Protein AF-0000000085166511 (afdb_homodimer)

Sequence (516 aa):
MTFKPARLLVLLFAIASIPAFAQNLAVVNGKAIPSSRAELMVKQMTAQGQPDSPQLRGAIKEELINREILMQEADKQGLANSTDVKNQLELARQSIVIRALIADYLKKNPVSDADIKAEYDKFKAQAGDKEYHARHILVDKKEDAEAIIAKLKAGTKFEDLAKQSKDTGSAANGGDLDWATPASFVKPFSDAMVALKKGEVTPTPVQTQFGWHVIKLEDVRPAKVPTLDEVKPQIAEALQQKKLQAYQEQLRAKAKVQMTFKPARLLVLLFAIASIPAFAQNLAVVNGKAIPSSRAELMVKQMTAQGQPDSPQLRGAIKEELINREILMQEADKQGLANSTDVKNQLELARQSIVIRALIADYLKKNPVSDADIKAEYDKFKAQAGDKEYHARHILVDKKEDAEAIIAKLKAGTKFEDLAKQSKDTGSAANGGDLDWATPASFVKPFSDAMVALKKGEVTPTPVQTQFGWHVIKLEDVRPAKVPTLDEVKPQIAEALQQKKLQAYQEQLRAKAKVQ

Radius of gyration: 41.97 Å; Cα contacts (8 Å, |Δi|>4): 659; chains: 2; bounding box: 114×91×107 Å

Foldseek 3Di:
DCPDPDPPPPPPPPPPPPPPPQDFLDADPNRTHGVVVLVVVLVVVVVVPDDDDPVSSVVSSVVSNVVVVVVVVCVVVPVCVDPVNVVVVVVVVCVVVVVVVLVVVCVVPPDDPVNLVVVLVVVDVLQDFKKFWKFKAFDADQVLLLVLLVVVVVPDQQLVSNCNGPPNVCNVVSRTPGIGGLNVDDDQVSVQRVPDDAQDWRPGWTDDPRHTMIMGTNDMDTDDDDDSVVCVVVSRVVVSVVVVVVVVVVVVVPDDDD/DPPDPPPPPPPPPPPPPPPPPQDFLDADPRRTHGVVVLVVVLVVVVVVPDDDDPVSSVVSSVVSNVVVVVVVVCVVVPVCVDPVNVVVVVVVVCVVVVVVVLVVVCVVPPDDPVNLVVVLVVVDVLQDFKKFWKFKAFDADQVLLLVLLVVVVVPDQQLVSLCVGPPNVCNVVSRTPGIGGLNVDDPQVSVQRVPDDAQDWRPGWTDDPRHTMIMGTNDMDTDDDDDSVVCVVVSRVVVSVVVVVVVVVVVVVPDDDD

Nearest PDB structures (foldseek):
  3rfw-assembly1_A-2  TM=4.845E-01  e=2.857E-17  Campylobacter jejuni
  5ez1-assembly1_A  TM=5.821E-01  e=3.753E-14  Helicobacter pylori 26695
  6bhf-assembly1_A-2  TM=4.160E-01  e=6.140E-15  Helicobacter pylori 26695
  6vj4-assembly1_A-2  TM=4.706E-01  e=7.080E-11  Bacillus anthracis
  4wo7-assembly1_B  TM=3.616E-01  e=8.567E-12  Bacillus subtilis subsp. subtilis str. 168

pLDDT: mean 89.95, std 16.56, range [25.28, 98.62]

Organism: Herbaspirillum seropedicae (strain SmR1) (NCBI:txid757424)

Solvent-accessible surface area (backbone atoms only — not comparable to full-atom values): 28703 Å² total; per-residue (Å²): 136,81,79,72,81,80,78,75,73,76,76,74,75,75,74,69,74,69,69,81,67,77,58,59,69,35,30,50,73,84,44,72,37,55,35,64,59,52,51,54,52,51,50,55,43,39,74,73,68,44,74,95,40,72,67,54,52,51,51,48,52,51,50,53,53,51,50,49,52,46,46,52,51,25,54,75,70,45,50,65,72,35,70,67,47,44,52,51,46,51,52,49,48,49,52,54,44,40,50,49,42,51,52,50,50,45,70,76,55,65,86,47,71,67,56,43,52,51,52,50,51,50,50,49,64,57,46,44,66,42,26,36,28,34,29,43,31,34,34,80,42,64,66,59,32,48,50,48,48,52,41,44,74,71,64,48,58,62,46,68,60,7,61,69,21,71,47,55,77,28,14,78,57,36,7,44,63,48,77,37,34,54,67,79,44,57,64,59,56,27,55,54,55,70,71,44,50,75,69,33,59,50,91,58,64,40,64,52,100,84,28,19,33,40,42,33,28,66,40,75,44,74,42,89,68,80,52,67,82,76,43,41,69,60,48,47,52,51,51,50,51,51,50,50,52,52,52,50,51,53,52,54,70,72,49,51,75,86,134,81,76,70,81,76,78,74,73,73,75,74,75,74,72,71,72,70,68,81,66,76,57,58,69,34,30,50,73,85,45,72,38,54,36,65,61,52,52,52,50,50,51,54,42,37,72,74,68,43,76,96,38,71,67,51,54,51,50,47,52,53,49,52,52,51,50,49,53,45,45,51,51,23,54,74,70,45,51,64,71,34,69,68,47,42,52,52,48,50,51,48,46,51,54,54,44,39,51,50,41,52,51,51,49,47,70,76,54,63,87,47,70,67,56,43,52,52,51,50,51,50,49,47,64,56,48,44,68,42,25,37,29,34,27,44,32,34,34,79,43,64,68,59,30,47,52,48,49,52,42,42,75,73,64,47,57,63,44,69,58,6,59,71,19,70,47,56,76,28,15,78,57,36,6,44,62,50,77,39,35,57,66,80,46,58,65,61,57,26,54,54,54,71,70,45,49,74,69,34,59,49,92,57,63,40,64,54,99,86,27,19,32,40,44,34,27,64,41,75,42,74,41,89,69,82,52,65,82,77,43,41,68,60,47,47,51,50,52,50,50,50,50,52,53,51,53,50,50,53,53,55,71,71,50,52,76,89

Secondary structure (DSSP, 8-state):
-----------------------EEEEETTEEEEHHHHHHHHHHHHHTT----HHHHHHHHHHHHHHHHHHHHHHHTTGGGSHHHHHHHHHHHHHHHHHHHHHHHHHHSPPPHHHHHHHHHHHHHHH-SEEEEEEEEEESSHHHHHHHHHHHHTT--HHHHHTT-S-HHHHTTTTEEEEE-GGGS-HHHHHHHHHSPTT-B-SSPEEETTEEEEEEEEEEEE--PPPHHHHHHHHHHHHHHHHHHHHHHHHHHHS-B-/-----------------------EEEEETTEEEEHHHHHHHHHHHHHTT----HHHHHHHHHHHHHHHHHHHHHHHTTGGGSHHHHHHHHHHHHHHHHHHHHHHHHHHSPPPHHHHHHHHHHHHHHH-SEEEEEEEEEESSHHHHHHHHHHHHTT--HHHHHTT-S-HHHHTTTTEEEEE-GGGS-HHHHHHHHHSPTT-B-SSPEEETTEEEEEEEEEEEE--PPPHHHHHHHHHHHHHHHHHHHHHHHHHHHS-B-

InterPro domains:
  IPR000297 Peptidyl-prolyl cis-trans isomerase, PpiC-type [PF13145] (111-233)
  IPR000297 Peptidyl-prolyl cis-trans isomerase, PpiC-type [PS50198] (129-219)
  IPR027304 Trigger factor/SurA domain superfamily [SSF109998] (25-159)
  IPR046357 Peptidyl-prolyl cis-trans isomerase domain superfamily [G3DSA:3.10.50.40] (122-244)
  IPR050245 Bacterial extracellular foldase PrsA [PTHR47245] (8-258)

Structure (mmCIF, N/CA/C/O backbone):
data_AF-0000000085166511-model_v1
#
loop_
_entity.id
_entity.type
_entity.pdbx_description
1 polymer 'peptidylprolyl isomerase'
#
loop_
_atom_site.group_PDB
_atom_site.id
_atom_site.type_symbol
_atom_site.label_atom_id
_atom_site.label_alt_id
_atom_site.label_comp_id
_atom_site.label_asym_id
_atom_site.label_entity_id
_atom_site.label_seq_id
_atom_site.pdbx_PDB_ins_code
_atom_site.Cartn_x
_atom_site.Cartn_y
_atom_site.Cartn_z
_atom_site.occupancy
_atom_site.B_iso_or_equiv
_atom_site.auth_seq_id
_atom_site.auth_comp_id
_atom_site.auth_asym_id
_atom_site.auth_atom_id
_atom_site.pdbx_PDB_model_num
ATOM 1 N N . MET A 1 1 ? -75.562 21.719 -47.5 1 25.81 1 MET A N 1
ATOM 2 C CA . MET A 1 1 ? -74.438 20.922 -47.906 1 25.81 1 MET A CA 1
ATOM 3 C C . MET A 1 1 ? -73.312 21.047 -46.906 1 25.81 1 MET A C 1
ATOM 5 O O . MET A 1 1 ? -72.562 22.031 -46.906 1 25.81 1 MET A O 1
ATOM 9 N N . THR A 1 2 ? -73.562 20.766 -45.656 1 31.09 2 THR A N 1
ATOM 10 C CA . THR A 1 2 ? -73 21.031 -44.312 1 31.09 2 THR A CA 1
ATOM 11 C C . THR A 1 2 ? -71.688 20.266 -44.125 1 31.09 2 THR A C 1
ATOM 13 O O . THR A 1 2 ? -71.688 19.047 -44.062 1 31.09 2 THR A O 1
ATOM 16 N N . PHE A 1 3 ? -70.688 20.656 -44.969 1 32.97 3 PHE A N 1
ATOM 17 C CA . PHE A 1 3 ? -69.438 19.891 -44.969 1 32.97 3 PHE A CA 1
ATOM 18 C C . PHE A 1 3 ? -68.812 19.828 -43.562 1 32.97 3 PHE A C 1
ATOM 20 O O . PHE A 1 3 ? -68.688 20.859 -42.906 1 32.97 3 PHE A O 1
ATOM 27 N N . LYS A 1 4 ? -69.188 18.797 -42.812 1 40.03 4 LYS A N 1
ATOM 28 C CA . LYS A 1 4 ? -68.75 18.469 -41.469 1 40.03 4 LYS A CA 1
ATOM 29 C C . LYS A 1 4 ? -67.188 18.453 -41.375 1 40.03 4 LYS A C 1
ATOM 31 O O . LYS A 1 4 ? -66.5 17.984 -42.281 1 40.03 4 LYS A O 1
ATOM 36 N N . PRO A 1 5 ? -66.562 19.391 -40.531 1 41.56 5 PRO A N 1
ATOM 37 C CA . PRO A 1 5 ? -65.125 19.422 -40.406 1 41.56 5 PRO A CA 1
ATOM 38 C C . PRO A 1 5 ? -64.5 18.047 -40.188 1 41.56 5 PRO A C 1
ATOM 40 O O . PRO A 1 5 ? -65.188 17.141 -39.688 1 41.56 5 PRO A O 1
ATOM 43 N N . ALA A 1 6 ? -63.5 17.594 -41.031 1 36.78 6 ALA A N 1
ATOM 44 C CA . ALA A 1 6 ? -62.625 16.438 -41.031 1 36.78 6 ALA A CA 1
ATOM 45 C C . ALA A 1 6 ? -61.969 16.266 -39.656 1 36.78 6 ALA A C 1
ATOM 47 O O . ALA A 1 6 ? -61.406 17.219 -39.094 1 36.78 6 ALA A O 1
ATOM 48 N N . ARG A 1 7 ? -62.469 15.312 -38.906 1 38.69 7 ARG A N 1
ATOM 49 C CA . ARG A 1 7 ? -61.938 14.797 -37.656 1 38.69 7 ARG A CA 1
ATOM 50 C C . ARG A 1 7 ? -60.438 14.523 -37.781 1 38.69 7 ARG A C 1
ATOM 52 O O . ARG A 1 7 ? -60 13.703 -38.594 1 38.69 7 ARG A O 1
ATOM 59 N N . LEU A 1 8 ? -59.562 15.586 -37.75 1 36.19 8 LEU A N 1
ATOM 60 C CA . LEU A 1 8 ? -58.125 15.328 -37.656 1 36.19 8 LEU A CA 1
ATOM 61 C C . LEU A 1 8 ? -57.812 14.312 -36.594 1 36.19 8 LEU A C 1
ATOM 63 O O . LEU A 1 8 ? -58.094 14.555 -35.406 1 36.19 8 LEU A O 1
ATOM 67 N N . LEU A 1 9 ? -58 13.023 -36.875 1 35.72 9 LEU A N 1
ATOM 68 C CA . LEU A 1 9 ? -57.531 11.969 -36 1 35.72 9 LEU A CA 1
ATOM 69 C C . LEU A 1 9 ? -56.062 12.203 -35.594 1 35.72 9 LEU A C 1
ATOM 71 O O . LEU A 1 9 ? -55.188 12.203 -36.469 1 35.72 9 LEU A O 1
ATOM 75 N N . VAL A 1 10 ? -55.781 13.141 -34.688 1 35.09 10 VAL A N 1
ATOM 76 C CA . VAL A 1 10 ? -54.438 13.203 -34.125 1 35.09 10 VAL A CA 1
ATOM 77 C C . VAL A 1 10 ? -54 11.805 -33.688 1 35.09 10 VAL A C 1
ATOM 79 O O . VAL A 1 10 ? -54.594 11.18 -32.844 1 35.09 10 VAL A O 1
ATOM 82 N N . LEU A 1 11 ? -53.531 11 -34.656 1 35.47 11 LEU A N 1
ATOM 83 C CA . LEU A 1 11 ? -52.781 9.789 -34.312 1 35.47 11 LEU A CA 1
ATOM 84 C C . LEU A 1 11 ? -51.75 10.07 -33.219 1 35.47 11 LEU A C 1
ATOM 86 O O . LEU A 1 11 ? -50.844 10.883 -33.406 1 35.47 11 LEU A O 1
ATOM 90 N N . LEU A 1 12 ? -52.219 10.062 -31.969 1 34.41 12 LEU A N 1
ATOM 91 C CA . LEU A 1 12 ? -51.281 10.023 -30.859 1 34.41 12 LEU A CA 1
ATOM 92 C C . LEU A 1 12 ? -50.219 8.938 -31.078 1 34.41 12 LEU A C 1
ATOM 94 O O . LEU A 1 12 ? -50.562 7.754 -31.141 1 34.41 12 LEU A O 1
ATOM 98 N N . PHE A 1 13 ? -49.219 9.164 -31.906 1 35.72 13 PHE A N 1
ATOM 99 C CA . PHE A 1 13 ? -48.031 8.305 -31.938 1 35.72 13 PHE A CA 1
ATOM 100 C C . PHE A 1 13 ? -47.531 8.023 -30.531 1 35.72 13 PHE A C 1
ATOM 102 O O . PHE A 1 13 ? -47.094 8.93 -29.828 1 35.72 13 PHE A O 1
ATOM 109 N N . ALA A 1 14 ? -48.156 7.059 -29.844 1 35.91 14 ALA A N 1
ATOM 110 C CA . ALA A 1 14 ? -47.531 6.516 -28.641 1 35.91 14 ALA A CA 1
ATOM 111 C C . ALA A 1 14 ? -46.062 6.184 -28.875 1 35.91 14 ALA A C 1
ATOM 113 O O . ALA A 1 14 ? -45.75 5.25 -29.609 1 35.91 14 ALA A O 1
ATOM 114 N N . ILE A 1 15 ? -45.188 7.133 -28.984 1 36.56 15 ILE A N 1
ATOM 115 C CA . ILE A 1 15 ? -43.781 6.812 -28.859 1 36.56 15 ILE A CA 1
ATOM 116 C C . ILE A 1 15 ? -43.562 5.957 -27.609 1 36.56 15 ILE A C 1
ATOM 118 O O . ILE A 1 15 ? -43.719 6.43 -26.484 1 36.56 15 ILE A O 1
ATOM 122 N N . ALA A 1 16 ? -43.875 4.676 -27.656 1 34.81 16 ALA A N 1
ATOM 123 C CA . ALA A 1 16 ? -43.375 3.779 -26.609 1 34.81 16 ALA A CA 1
ATOM 124 C C . ALA A 1 16 ? -41.906 4.059 -26.281 1 34.81 16 ALA A C 1
ATOM 126 O O . ALA A 1 16 ? -41.062 3.971 -27.156 1 34.81 16 ALA A O 1
ATOM 127 N N . SER A 1 17 ? -41.656 4.973 -25.406 1 36.03 17 SER A N 1
ATOM 128 C CA . SER A 1 17 ? -40.312 5.004 -24.828 1 36.03 17 SER A CA 1
ATOM 129 C C . SER A 1 17 ? -39.75 3.594 -24.641 1 36.03 17 SER A C 1
ATOM 131 O O . SER A 1 17 ? -40.406 2.748 -24.016 1 36.03 17 SER A O 1
ATOM 133 N N . ILE A 1 18 ? -39.156 2.967 -25.625 1 38.31 18 ILE A N 1
ATOM 134 C CA . ILE A 1 18 ? -38.344 1.796 -25.328 1 38.31 18 ILE A CA 1
ATOM 135 C C . ILE A 1 18 ? -37.594 2.006 -24.031 1 38.31 18 ILE A C 1
ATOM 137 O O . ILE A 1 18 ? -36.812 2.967 -23.891 1 38.31 18 ILE A O 1
ATOM 141 N N . PRO A 1 19 ? -38.094 1.539 -22.953 1 42 19 PRO A N 1
ATOM 142 C CA . PRO A 1 19 ? -37.281 1.696 -21.734 1 42 19 PRO A CA 1
ATOM 143 C C . PRO A 1 19 ? -35.781 1.575 -22.016 1 42 19 PRO A C 1
ATOM 145 O O . PRO A 1 19 ? -35.375 0.889 -22.953 1 42 19 PRO A O 1
ATOM 148 N N . ALA A 1 20 ? -35.094 2.52 -21.844 1 38.5 20 ALA A N 1
ATOM 149 C CA . ALA A 1 20 ? -33.656 2.355 -21.734 1 38.5 20 ALA A CA 1
ATOM 150 C C . ALA A 1 20 ? -33.281 1.004 -21.125 1 38.5 20 ALA A C 1
ATOM 152 O O . ALA A 1 20 ? -33.375 0.818 -19.922 1 38.5 20 ALA A O 1
ATOM 153 N N . PHE A 1 21 ? -33.75 -0.15 -21.562 1 42.31 21 PHE A N 1
ATOM 154 C CA . PHE A 1 21 ? -33.312 -1.447 -21.062 1 42.31 21 PHE A CA 1
ATOM 155 C C . PHE A 1 21 ? -31.812 -1.433 -20.812 1 42.31 21 PHE A C 1
ATOM 157 O O . PHE A 1 21 ? -31.016 -1.258 -21.734 1 42.31 21 PHE A O 1
ATOM 164 N N . ALA A 1 22 ? -31.266 -0.812 -19.766 1 53.78 22 ALA A N 1
ATOM 165 C CA . ALA A 1 22 ? -29.875 -1.023 -19.375 1 53.78 22 ALA A CA 1
ATOM 166 C C . ALA A 1 22 ? -29.359 -2.369 -19.875 1 53.78 22 ALA A C 1
ATOM 168 O O . ALA A 1 22 ? -29.938 -3.416 -19.562 1 53.78 22 ALA A O 1
ATOM 169 N N . GLN A 1 23 ? -28.719 -2.465 -21.062 1 78.94 23 GLN A N 1
ATOM 170 C CA . GLN A 1 23 ? -28.172 -3.648 -21.719 1 78.94 23 GLN A CA 1
ATOM 171 C C . GLN A 1 23 ? -27.359 -4.496 -20.75 1 78.94 23 GLN A C 1
ATOM 173 O O . GLN A 1 23 ? -26.578 -3.967 -19.953 1 78.94 23 GLN A O 1
ATOM 178 N N . ASN A 1 24 ? -27.828 -5.723 -20.422 1 86.81 24 ASN A N 1
ATOM 179 C CA . ASN A 1 24 ? -27.109 -6.668 -19.562 1 86.81 24 ASN A CA 1
ATOM 180 C C . ASN A 1 24 ? -25.953 -7.328 -20.297 1 86.81 24 ASN A C 1
ATOM 182 O O . ASN A 1 24 ? -26.078 -7.648 -21.484 1 86.81 24 ASN A O 1
ATOM 186 N N . LEU A 1 25 ? -24.875 -7.312 -19.625 1 90.88 25 LEU A N 1
ATOM 187 C CA . LEU A 1 25 ? -23.672 -7.98 -20.141 1 90.88 25 LEU A CA 1
ATOM 188 C C . LEU A 1 25 ? -23.875 -9.492 -20.172 1 90.88 25 LEU A C 1
ATOM 190 O O . LEU A 1 25 ? -23.469 -10.148 -21.141 1 90.88 25 LEU A O 1
ATOM 194 N N . ALA A 1 26 ? -24.469 -10.031 -19.109 1 92.31 26 ALA A N 1
ATOM 195 C CA . ALA A 1 26 ? -24.75 -11.453 -18.953 1 92.31 26 ALA A CA 1
ATOM 196 C C . ALA A 1 26 ? -25.781 -11.68 -17.844 1 92.31 26 ALA A C 1
ATOM 198 O O . ALA A 1 26 ? -26.125 -10.758 -17.094 1 92.31 26 ALA A O 1
ATOM 199 N N . VAL A 1 27 ? -26.406 -12.82 -17.891 1 93.75 27 VAL A N 1
ATOM 200 C CA . VAL A 1 27 ? -27.281 -13.273 -16.812 1 93.75 27 VAL A CA 1
ATOM 201 C C . VAL A 1 27 ? -26.719 -14.547 -16.188 1 93.75 27 VAL A C 1
ATOM 203 O O . VAL A 1 27 ? -26.438 -15.523 -16.906 1 93.75 27 VAL A O 1
ATOM 206 N N . VAL A 1 28 ? -26.469 -14.445 -14.867 1 95.38 28 VAL A N 1
ATOM 207 C CA . VAL A 1 28 ? -25.922 -15.594 -14.148 1 95.38 28 VAL A CA 1
ATOM 208 C C . VAL A 1 28 ? -26.953 -16.141 -13.172 1 95.38 28 VAL A C 1
ATOM 210 O O . VAL A 1 28 ? -27.297 -15.477 -12.195 1 95.38 28 VAL A O 1
ATOM 213 N N . ASN A 1 29 ? -27.391 -17.391 -13.406 1 95.62 29 ASN A N 1
ATOM 214 C CA . ASN A 1 29 ? -28.406 -18 -12.562 1 95.62 29 ASN A CA 1
ATOM 215 C C . ASN A 1 29 ? -29.578 -17.047 -12.305 1 95.62 29 ASN A C 1
ATOM 217 O O . ASN A 1 29 ? -30 -16.891 -11.156 1 95.62 29 ASN A O 1
ATOM 221 N N . GLY A 1 30 ? -29.953 -16.312 -13.336 1 92.56 30 GLY A N 1
ATOM 222 C CA . GLY A 1 30 ? -31.141 -15.461 -13.273 1 92.56 30 GLY A CA 1
ATOM 223 C C . GLY A 1 30 ? -30.828 -14.039 -12.852 1 92.56 30 GLY A C 1
ATOM 224 O O . GLY A 1 30 ? -31.688 -13.164 -12.906 1 92.56 30 GLY A O 1
ATOM 225 N N . LYS A 1 31 ? -29.656 -13.781 -12.406 1 93.12 31 LYS A N 1
ATOM 226 C CA . LYS A 1 31 ? -29.281 -12.43 -12 1 93.12 31 LYS A CA 1
ATOM 227 C C . LYS A 1 31 ? -28.5 -11.719 -13.109 1 93.12 31 LYS A C 1
ATOM 229 O O . LYS A 1 31 ? -27.469 -12.219 -13.57 1 93.12 31 LYS A O 1
ATOM 234 N N . ALA A 1 32 ? -28.953 -10.555 -13.438 1 93.69 32 ALA A N 1
ATOM 235 C CA . ALA A 1 32 ? -28.359 -9.805 -14.547 1 93.69 32 ALA A CA 1
ATOM 236 C C . ALA A 1 32 ? -27.125 -9.031 -14.102 1 93.69 32 ALA A C 1
ATOM 238 O O . ALA A 1 32 ? -27.094 -8.492 -12.992 1 93.69 32 ALA A O 1
ATOM 239 N N . ILE A 1 33 ? -26.125 -8.992 -14.969 1 92.88 33 ILE A N 1
ATOM 240 C CA . ILE A 1 33 ? -24.953 -8.133 -14.828 1 92.88 33 ILE A CA 1
ATOM 241 C C . ILE A 1 33 ? -25.062 -6.945 -15.773 1 92.88 33 ILE A C 1
ATOM 243 O O . ILE A 1 33 ? -24.938 -7.098 -17 1 92.88 33 ILE A O 1
ATOM 247 N N . PRO A 1 34 ? -25.281 -5.777 -15.172 1 89.94 34 PRO A N 1
ATOM 248 C CA . PRO A 1 34 ? -25.438 -4.609 -16.047 1 89.94 34 PRO A CA 1
ATOM 249 C C . PRO A 1 34 ? -24.188 -4.297 -16.844 1 89.94 34 PRO A C 1
ATOM 251 O O . PRO A 1 34 ? -23.062 -4.445 -16.344 1 89.94 34 PRO A O 1
ATOM 254 N N . SER A 1 35 ? -24.359 -3.865 -18.094 1 92.25 35 SER A N 1
ATOM 255 C CA . SER A 1 35 ? -23.25 -3.516 -18.953 1 92.25 35 SER A CA 1
ATOM 256 C C . SER A 1 35 ? -22.469 -2.326 -18.406 1 92.25 35 SER A C 1
ATOM 258 O O . SER A 1 35 ? -21.281 -2.178 -18.688 1 92.25 35 SER A O 1
ATOM 260 N N . SER A 1 36 ? -23.156 -1.584 -17.594 1 88.62 36 SER A N 1
ATOM 261 C CA . SER A 1 36 ? -22.531 -0.4 -17.016 1 88.62 36 SER A CA 1
ATOM 262 C C . SER A 1 36 ? -21.359 -0.778 -16.125 1 88.62 36 SER A C 1
ATOM 264 O O . SER A 1 36 ? -20.375 -0.034 -16.031 1 88.62 36 SER A O 1
ATOM 266 N N . ARG A 1 37 ? -21.422 -1.903 -15.531 1 89.19 37 ARG A N 1
ATOM 267 C CA . ARG A 1 37 ? -20.328 -2.369 -14.695 1 89.19 37 ARG A CA 1
ATOM 268 C C . ARG A 1 37 ? -19.078 -2.631 -15.523 1 89.19 37 ARG A C 1
ATOM 270 O O . ARG A 1 37 ? -17.969 -2.285 -15.109 1 89.19 37 ARG A O 1
ATOM 277 N N . ALA A 1 38 ? -19.328 -3.17 -16.641 1 92.31 38 ALA A N 1
ATOM 278 C CA . ALA A 1 38 ? -18.203 -3.449 -17.531 1 92.31 38 ALA A CA 1
ATOM 279 C C . ALA A 1 38 ? -17.578 -2.156 -18.062 1 92.31 38 ALA A C 1
ATOM 281 O O . ALA A 1 38 ? -16.359 -2.031 -18.125 1 92.31 38 ALA A O 1
ATOM 282 N N . GLU A 1 39 ? -18.453 -1.258 -18.359 1 91.81 39 GLU A N 1
ATOM 283 C CA . GLU A 1 39 ? -17.969 0.01 -18.906 1 91.81 39 GLU A CA 1
ATOM 284 C C . GLU A 1 39 ? -17.094 0.749 -17.891 1 91.81 39 GLU A C 1
ATOM 286 O O . GLU A 1 39 ? -16.094 1.371 -18.25 1 91.81 39 GLU A O 1
ATOM 291 N N . LEU A 1 40 ? -17.484 0.675 -16.641 1 88 40 LEU A N 1
ATOM 292 C CA . LEU A 1 40 ? -16.719 1.32 -15.578 1 88 40 LEU A CA 1
ATOM 293 C C . LEU A 1 40 ? -15.336 0.695 -15.453 1 88 40 LEU A C 1
ATOM 295 O O . LEU A 1 40 ? -14.344 1.405 -15.281 1 88 40 LEU A O 1
ATOM 299 N N . MET A 1 41 ? -15.266 -0.597 -15.594 1 90.81 41 MET A N 1
ATOM 300 C CA . MET A 1 41 ? -13.984 -1.287 -15.477 1 90.81 41 MET A CA 1
ATOM 301 C C . MET A 1 41 ? -13.102 -0.996 -16.688 1 90.81 41 MET A C 1
ATOM 303 O O . MET A 1 41 ? -11.891 -0.829 -16.531 1 90.81 41 MET A O 1
ATOM 307 N N . VAL A 1 42 ? -13.75 -0.938 -17.844 1 94.06 42 VAL A N 1
ATOM 308 C CA . VAL A 1 42 ? -13.008 -0.592 -19.047 1 94.06 42 VAL A CA 1
ATOM 309 C C . VAL A 1 42 ? -12.391 0.797 -18.891 1 94.06 42 VAL A C 1
ATOM 311 O O . VAL A 1 42 ? -11.203 0.993 -19.188 1 94.06 42 VAL A O 1
ATOM 314 N N . LYS A 1 43 ? -13.188 1.713 -18.375 1 91.62 43 LYS A N 1
ATOM 315 C CA . LYS A 1 43 ? -12.727 3.082 -18.188 1 91.62 43 LYS A CA 1
ATOM 316 C C . LYS A 1 43 ? -11.555 3.129 -17.203 1 91.62 43 LYS A C 1
ATOM 318 O O . LYS A 1 43 ? -10.578 3.84 -17.438 1 91.62 43 LYS A O 1
ATOM 323 N N . GLN A 1 44 ? -11.617 2.391 -16.188 1 88.44 44 GLN A N 1
ATOM 324 C CA . GLN A 1 44 ? -10.57 2.354 -15.172 1 88.44 44 GLN A CA 1
ATOM 325 C C . GLN A 1 44 ? -9.273 1.784 -15.742 1 88.44 44 GLN A C 1
ATOM 327 O O . GLN A 1 44 ? -8.188 2.324 -15.5 1 88.44 44 GLN A O 1
ATOM 332 N N . MET A 1 45 ? -9.414 0.758 -16.531 1 93.12 45 MET A N 1
ATOM 333 C CA . MET A 1 45 ? -8.227 0.113 -17.094 1 93.12 45 MET A CA 1
ATOM 334 C C . MET A 1 45 ? -7.602 0.978 -18.188 1 93.12 45 MET A C 1
ATOM 336 O O . MET A 1 45 ? -6.375 1.022 -18.328 1 93.12 45 MET A O 1
ATOM 340 N N . THR A 1 46 ? -8.492 1.678 -18.891 1 93.5 46 THR A N 1
ATOM 341 C CA . THR A 1 46 ? -7.988 2.572 -19.922 1 93.5 46 THR A CA 1
ATOM 342 C C . THR A 1 46 ? -7.273 3.77 -19.312 1 93.5 46 THR A C 1
ATOM 344 O O . THR A 1 46 ? -6.262 4.238 -19.844 1 93.5 46 THR A O 1
ATOM 347 N N . ALA A 1 47 ? -7.734 4.184 -18.156 1 91.81 47 ALA A N 1
ATOM 348 C CA . ALA A 1 47 ? -7.09 5.273 -17.438 1 91.81 47 ALA A CA 1
ATOM 349 C C . ALA A 1 47 ? -5.71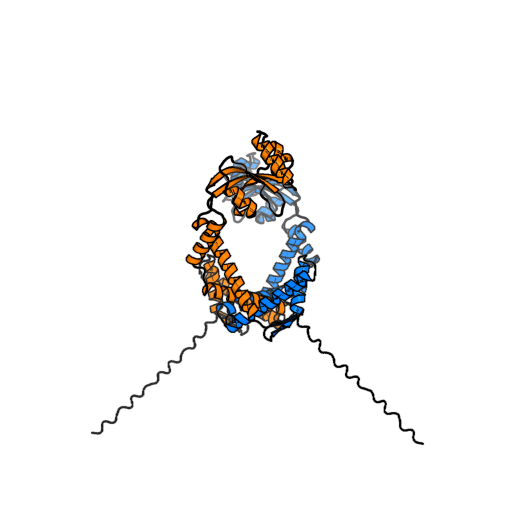5 4.855 -16.922 1 91.81 47 ALA A C 1
ATOM 351 O O . ALA A 1 47 ? -4.832 5.695 -16.734 1 91.81 47 ALA A O 1
ATOM 352 N N . GLN A 1 48 ? -5.477 3.561 -16.766 1 93.12 48 GLN A N 1
ATOM 353 C CA . GLN A 1 48 ? -4.203 3.025 -16.312 1 93.12 48 GLN A CA 1
ATOM 354 C C . GLN A 1 48 ? -3.295 2.664 -17.484 1 93.12 48 GLN A C 1
ATOM 356 O O . GLN A 1 48 ? -2.215 2.102 -17.281 1 93.12 48 GLN A O 1
ATOM 361 N N . GLY A 1 49 ? -3.758 2.91 -18.734 1 93.5 49 GLY A N 1
ATOM 362 C CA . GLY A 1 49 ? -2.896 2.795 -19.906 1 93.5 49 GLY A CA 1
ATOM 363 C C . GLY A 1 49 ? -3.217 1.588 -20.766 1 93.5 49 GLY A C 1
ATOM 364 O O . GLY A 1 49 ? -2.549 1.343 -21.781 1 93.5 49 GLY A O 1
ATOM 365 N N . GLN A 1 50 ? -4.176 0.828 -20.406 1 94.12 50 GLN A N 1
ATOM 366 C CA . GLN A 1 50 ? -4.559 -0.316 -21.219 1 94.12 50 GLN A CA 1
ATOM 367 C C . GLN A 1 50 ? -5.551 0.094 -22.312 1 94.12 50 GLN A C 1
ATOM 369 O O . GLN A 1 50 ? -6.551 0.756 -22.031 1 94.12 50 GLN A O 1
ATOM 374 N N . PRO A 1 51 ? -5.242 -0.251 -23.578 1 94.31 51 PRO A N 1
ATOM 375 C CA . PRO A 1 51 ? -6.164 0.124 -24.656 1 94.31 51 PRO A CA 1
ATOM 376 C C . PRO A 1 51 ? -7.504 -0.603 -24.562 1 94.31 51 PRO A C 1
ATOM 378 O O . PRO A 1 51 ? -7.559 -1.757 -24.125 1 94.31 51 PRO A O 1
ATOM 381 N N . ASP A 1 52 ? -8.562 0.105 -24.984 1 95.12 52 ASP A N 1
ATOM 382 C CA . ASP A 1 52 ? -9.883 -0.514 -25.094 1 95.12 52 ASP A CA 1
ATOM 383 C C . ASP A 1 52 ? -9.938 -1.483 -26.266 1 95.12 52 ASP A C 1
ATOM 385 O O . ASP A 1 52 ? -10.141 -1.069 -27.406 1 95.12 52 ASP A O 1
ATOM 389 N N . SER A 1 53 ? -9.68 -2.764 -26.062 1 95.75 53 SER A N 1
ATOM 390 C CA . SER A 1 53 ? -9.633 -3.809 -27.078 1 95.75 53 SER A CA 1
ATOM 391 C C . SER A 1 53 ? -10.695 -4.871 -26.828 1 95.75 53 SER A C 1
ATOM 393 O O . SER A 1 53 ? -11.227 -4.98 -25.719 1 95.75 53 SER A O 1
ATOM 395 N N . PRO A 1 54 ? -11.055 -5.602 -27.891 1 94.5 54 PRO A N 1
ATOM 396 C CA . PRO A 1 54 ? -11.977 -6.723 -27.688 1 94.5 54 PRO A CA 1
ATOM 397 C C . PRO A 1 54 ? -11.453 -7.738 -26.688 1 94.5 54 PRO A C 1
ATOM 399 O O . PRO A 1 54 ? -12.242 -8.328 -25.938 1 94.5 54 PRO A O 1
ATOM 402 N N . GLN A 1 55 ? -10.203 -7.867 -26.672 1 95.06 55 GLN A N 1
ATOM 403 C CA . GLN A 1 55 ? -9.594 -8.789 -25.719 1 95.06 55 GLN A CA 1
ATOM 404 C C . GLN A 1 55 ? -9.812 -8.32 -24.281 1 95.06 55 GLN A C 1
ATOM 406 O O . GLN A 1 55 ? -10.188 -9.117 -23.406 1 95.06 55 GLN A O 1
ATOM 411 N N . LEU A 1 56 ? -9.578 -7.039 -24.078 1 94.62 56 LEU A N 1
ATOM 412 C CA . LEU A 1 56 ? -9.797 -6.473 -22.75 1 94.62 56 LEU A CA 1
ATOM 413 C C . LEU A 1 56 ? -11.258 -6.609 -22.328 1 94.62 56 LEU A C 1
ATOM 415 O O . LEU A 1 56 ? -11.555 -7.02 -21.203 1 94.62 56 LEU A O 1
ATOM 419 N N . ARG A 1 57 ? -12.156 -6.281 -23.219 1 94.81 57 ARG A N 1
ATOM 420 C CA . ARG A 1 57 ? -13.586 -6.34 -22.922 1 94.81 57 ARG A CA 1
ATOM 421 C C . ARG A 1 57 ? -14.023 -7.773 -22.641 1 94.81 57 ARG A C 1
ATOM 423 O O . ARG A 1 57 ? -14.867 -8.008 -21.766 1 94.81 57 ARG A O 1
ATOM 430 N N . GLY A 1 58 ? -13.469 -8.75 -23.406 1 94.69 58 GLY A N 1
ATOM 431 C CA . GLY A 1 58 ? -13.742 -10.148 -23.141 1 94.69 58 GLY A CA 1
ATOM 432 C C . GLY A 1 58 ? -13.273 -10.602 -21.766 1 94.69 58 GLY A C 1
ATOM 433 O O . GLY A 1 58 ? -13.992 -11.305 -21.062 1 94.69 58 GLY A O 1
ATOM 434 N N . ALA A 1 59 ? -12.125 -10.133 -21.406 1 95.25 59 ALA A N 1
ATOM 435 C CA . ALA A 1 59 ? -11.57 -10.477 -20.109 1 95.25 59 ALA A CA 1
ATOM 436 C C . ALA A 1 59 ? -12.414 -9.883 -18.984 1 95.25 59 ALA A C 1
ATOM 438 O O . ALA A 1 59 ? -12.648 -10.539 -17.953 1 95.25 59 ALA A O 1
ATOM 439 N N . ILE A 1 60 ? -12.828 -8.656 -19.172 1 95.12 60 ILE A N 1
ATOM 440 C CA . ILE A 1 60 ? -13.656 -7.977 -18.172 1 95.12 60 ILE A CA 1
ATOM 441 C C . ILE A 1 60 ? -14.984 -8.703 -18.031 1 95.12 60 ILE A C 1
ATOM 443 O O . ILE A 1 60 ? -15.477 -8.898 -16.906 1 95.12 60 ILE A O 1
ATOM 447 N N . LYS A 1 61 ? -15.609 -9.062 -19.141 1 94.69 61 LYS A N 1
ATOM 448 C CA . LYS A 1 61 ? -16.859 -9.812 -19.094 1 94.69 61 LYS A CA 1
ATOM 449 C C . LYS A 1 61 ? -16.703 -11.094 -18.281 1 94.69 61 LYS A C 1
ATOM 451 O O . LYS A 1 61 ? -17.531 -11.383 -17.406 1 94.69 61 LYS A O 1
ATOM 456 N N . GLU A 1 62 ? -15.633 -11.828 -18.5 1 94.69 62 GLU A N 1
ATOM 457 C CA . GLU A 1 62 ? -15.391 -13.078 -17.781 1 94.69 62 GLU A CA 1
ATOM 458 C C . GLU A 1 62 ? -15.172 -12.828 -16.297 1 94.69 62 GLU A C 1
ATOM 460 O O . GLU A 1 62 ? -15.68 -13.578 -15.453 1 94.69 62 GLU A O 1
ATOM 465 N N . GLU A 1 63 ? -14.492 -11.805 -16.062 1 94.25 63 GLU A N 1
ATOM 466 C CA . GLU A 1 63 ? -14.234 -11.461 -14.664 1 94.25 63 GLU A CA 1
ATOM 467 C C . GLU A 1 63 ? -15.531 -11.133 -13.93 1 94.25 63 GLU A C 1
ATOM 469 O O . GLU A 1 63 ? -15.742 -11.594 -12.805 1 94.25 63 GLU A O 1
ATOM 474 N N . LEU A 1 64 ? -16.391 -10.398 -14.555 1 94.56 64 LEU A N 1
ATOM 475 C CA . LEU A 1 64 ? -17.641 -9.992 -13.93 1 94.56 64 LEU A CA 1
ATOM 476 C C . LEU A 1 64 ? -18.562 -11.188 -13.727 1 94.56 64 LEU A C 1
ATOM 478 O O . LEU A 1 64 ? -19.25 -11.281 -12.711 1 94.56 64 LEU A O 1
ATOM 482 N N . ILE A 1 65 ? -18.547 -12.094 -14.672 1 95.94 65 ILE A N 1
ATOM 483 C CA . ILE A 1 65 ? -19.344 -13.32 -14.547 1 95.94 65 ILE A CA 1
ATOM 484 C C . ILE A 1 65 ? -18.828 -14.141 -13.367 1 95.94 65 ILE A C 1
ATOM 486 O O . ILE A 1 65 ? -19.625 -14.586 -12.531 1 95.94 65 ILE A O 1
ATOM 490 N N . ASN A 1 66 ? -17.5 -14.289 -13.289 1 96.19 66 ASN A N 1
ATOM 491 C CA . ASN A 1 66 ? -16.891 -15.07 -12.211 1 96.19 66 ASN A CA 1
ATOM 492 C C . ASN A 1 66 ? -17.172 -14.438 -10.844 1 96.19 66 ASN A C 1
ATOM 494 O O . ASN A 1 66 ? -17.5 -15.141 -9.883 1 96.19 66 ASN A O 1
ATOM 498 N N . ARG A 1 67 ? -17.094 -13.195 -10.789 1 95.94 67 ARG A N 1
ATOM 499 C CA . ARG A 1 67 ? -17.375 -12.484 -9.547 1 95.94 67 ARG A CA 1
ATOM 500 C C . ARG A 1 67 ? -18.812 -12.703 -9.102 1 95.94 67 ARG A C 1
ATOM 502 O O . ARG A 1 67 ? -19.078 -12.922 -7.922 1 95.94 67 ARG A O 1
ATOM 509 N N . GLU A 1 68 ? -19.703 -12.664 -10.102 1 95.88 68 GLU A N 1
ATOM 510 C CA . GLU A 1 68 ? -21.109 -12.875 -9.781 1 95.88 68 GLU A CA 1
ATOM 511 C C . GLU A 1 68 ? -21.359 -14.289 -9.258 1 95.88 68 GLU A C 1
ATOM 513 O O . GLU A 1 68 ? -22.125 -14.477 -8.305 1 95.88 68 GLU A O 1
ATOM 518 N N . ILE A 1 69 ? -20.703 -15.234 -9.836 1 97.5 69 ILE A N 1
ATOM 519 C CA . ILE A 1 69 ? -20.828 -16.625 -9.414 1 97.5 69 ILE A CA 1
ATOM 520 C C . ILE A 1 69 ? -20.344 -16.766 -7.973 1 97.5 69 ILE A C 1
ATOM 522 O O . ILE A 1 69 ? -21.016 -17.375 -7.141 1 97.5 69 ILE A O 1
ATOM 526 N N . LEU A 1 70 ? -19.188 -16.156 -7.676 1 97.62 70 LEU A N 1
ATOM 527 C CA . LEU A 1 70 ? -18.625 -16.234 -6.332 1 97.62 70 LEU A CA 1
ATOM 528 C C . LEU A 1 70 ? -19.516 -15.516 -5.324 1 97.62 70 LEU A C 1
ATOM 530 O O . LEU A 1 70 ? -19.719 -16 -4.207 1 97.62 70 LEU A O 1
ATOM 534 N N . MET A 1 71 ? -20.094 -14.414 -5.73 1 96.81 71 MET A N 1
ATOM 535 C CA . MET A 1 71 ? -21.016 -13.68 -4.867 1 96.81 71 MET A CA 1
ATOM 536 C C . MET A 1 71 ? -22.25 -14.523 -4.543 1 96.81 71 MET A C 1
ATOM 538 O O . MET A 1 71 ? -22.688 -14.562 -3.395 1 96.81 71 MET A O 1
ATOM 542 N N . GLN A 1 72 ? -22.797 -15.195 -5.547 1 96.88 72 GLN A N 1
ATOM 543 C CA . GLN A 1 72 ? -23.969 -16.047 -5.344 1 96.88 72 GLN A CA 1
ATOM 544 C C . GLN A 1 72 ? -23.656 -17.203 -4.398 1 96.88 72 GLN A C 1
ATOM 546 O O . GLN A 1 72 ? -24.469 -17.547 -3.541 1 96.88 72 GLN A O 1
ATOM 551 N N . GLU A 1 73 ? -22.5 -17.766 -4.57 1 97.44 73 GLU A N 1
ATOM 552 C CA . GLU A 1 73 ? -22.078 -18.828 -3.662 1 97.44 73 GLU A CA 1
ATOM 553 C C . GLU A 1 73 ? -21.938 -18.312 -2.232 1 97.44 73 GLU A C 1
ATOM 555 O O . GLU A 1 73 ? -22.391 -18.953 -1.286 1 97.44 73 GLU A O 1
ATOM 560 N N . ALA A 1 74 ? -21.328 -17.172 -2.076 1 97.69 74 ALA A N 1
ATOM 561 C CA . ALA A 1 74 ? -21.172 -16.578 -0.755 1 97.69 74 ALA A CA 1
ATOM 562 C C . ALA A 1 74 ? -22.531 -16.312 -0.108 1 97.69 74 ALA A C 1
ATOM 564 O O . ALA A 1 74 ? -22.703 -16.531 1.092 1 97.69 74 ALA A O 1
ATOM 565 N N . ASP A 1 75 ? -23.453 -15.859 -0.92 1 95.44 75 ASP A N 1
ATOM 566 C CA . ASP A 1 75 ? -24.812 -15.609 -0.437 1 95.44 75 ASP A CA 1
ATOM 567 C C . ASP A 1 75 ? -25.484 -16.906 0.012 1 95.44 75 ASP A C 1
ATOM 569 O O . ASP A 1 75 ? -26.125 -16.938 1.062 1 95.44 75 ASP A O 1
ATOM 573 N N . LYS A 1 76 ? -25.359 -17.891 -0.765 1 95.81 76 LYS A N 1
ATOM 574 C CA . LYS A 1 76 ? -25.922 -19.203 -0.444 1 95.81 76 LYS A CA 1
ATOM 575 C C . LYS A 1 76 ? -25.422 -19.703 0.902 1 95.81 76 LYS A C 1
ATOM 577 O O . LYS A 1 76 ? -26.172 -20.297 1.674 1 95.81 76 LYS A O 1
ATOM 582 N N . GLN A 1 77 ? -24.203 -19.391 1.191 1 96.44 77 GLN A N 1
ATOM 583 C CA . GLN A 1 77 ? -23.578 -19.875 2.424 1 96.44 77 GLN A CA 1
ATOM 584 C C . GLN A 1 77 ? -23.812 -18.891 3.572 1 96.44 77 GLN A C 1
ATOM 586 O O . GLN A 1 77 ? -23.422 -19.156 4.711 1 96.44 77 GLN A O 1
ATOM 591 N N . GLY A 1 78 ? -24.359 -17.75 3.271 1 96.06 78 GLY A N 1
ATOM 592 C CA . GLY A 1 78 ? -24.703 -16.781 4.293 1 96.06 78 GLY A CA 1
ATOM 593 C C . GLY A 1 78 ? -23.5 -16.031 4.828 1 96.06 78 GLY A C 1
ATOM 594 O O . GLY A 1 78 ? -23.531 -15.539 5.961 1 96.06 78 GLY A O 1
ATOM 595 N N . LEU A 1 79 ? -22.5 -15.914 4.125 1 95.5 79 LEU A N 1
ATOM 596 C CA . LEU A 1 79 ? -21.25 -15.352 4.605 1 95.5 79 LEU A CA 1
ATOM 597 C C . LEU A 1 79 ? -21.375 -13.844 4.809 1 95.5 79 LEU A C 1
ATOM 599 O O . LEU A 1 79 ? -20.688 -13.273 5.664 1 95.5 79 LEU A O 1
ATOM 603 N N . ALA A 1 80 ? -22.234 -13.211 4.004 1 93.38 80 ALA A N 1
ATOM 604 C CA . ALA A 1 80 ? -22.422 -11.766 4.113 1 93.38 80 ALA A CA 1
ATOM 605 C C . ALA A 1 80 ? -23.031 -11.398 5.465 1 93.38 80 ALA A C 1
ATOM 607 O O . ALA A 1 80 ? -22.969 -10.242 5.883 1 93.38 80 ALA A O 1
ATOM 608 N N . ASN A 1 81 ? -23.516 -12.391 6.195 1 93.62 81 ASN A N 1
ATOM 609 C CA . ASN A 1 81 ? -24.219 -12.133 7.445 1 93.62 81 ASN A CA 1
ATOM 610 C C . ASN A 1 81 ? -23.344 -12.398 8.656 1 93.62 81 ASN A C 1
ATOM 612 O O . ASN A 1 81 ? -23.75 -12.18 9.797 1 93.62 81 ASN A O 1
ATOM 616 N N . SER A 1 82 ? -22.203 -12.844 8.383 1 93.38 82 SER A N 1
ATOM 617 C CA . SER A 1 82 ? -21.297 -13.047 9.516 1 93.38 82 SER A CA 1
ATOM 618 C C . SER A 1 82 ? -20.891 -11.727 10.148 1 93.38 82 SER A C 1
ATOM 620 O O . SER A 1 82 ? -20.859 -10.695 9.477 1 93.38 82 SER A O 1
ATOM 622 N N . THR A 1 83 ? -20.656 -11.758 11.461 1 89.62 83 THR A N 1
ATOM 623 C CA . THR A 1 83 ? -20.297 -10.562 12.219 1 89.62 83 THR A CA 1
ATOM 624 C C . THR A 1 83 ? -19.047 -9.906 11.641 1 89.62 83 THR A C 1
ATOM 626 O O . THR A 1 83 ? -19 -8.68 11.477 1 89.62 83 THR A O 1
ATOM 629 N N . ASP A 1 84 ? -18.109 -10.672 11.273 1 90.19 84 ASP A N 1
ATOM 630 C CA . ASP A 1 84 ? -16.859 -10.156 10.742 1 90.19 84 ASP A CA 1
ATOM 631 C C . ASP A 1 84 ? -17.078 -9.438 9.414 1 90.19 84 ASP A C 1
ATOM 633 O O . ASP A 1 84 ? -16.594 -8.32 9.219 1 90.19 84 ASP A O 1
ATOM 637 N N . VAL A 1 85 ? -17.812 -10.062 8.539 1 95.31 85 VAL A N 1
ATOM 638 C CA . VAL A 1 85 ? -18.062 -9.484 7.223 1 95.31 85 VAL A CA 1
ATOM 639 C C . VAL A 1 85 ? -18.891 -8.203 7.367 1 95.31 85 VAL A C 1
ATOM 641 O O . VAL A 1 85 ? -18.594 -7.195 6.723 1 95.31 85 VAL A O 1
ATOM 644 N N . LYS A 1 86 ? -19.859 -8.195 8.234 1 93.69 86 LYS A N 1
ATOM 645 C CA . LYS A 1 86 ? -20.688 -7.02 8.469 1 93.69 86 LYS A CA 1
ATOM 646 C C . LYS A 1 86 ? -19.859 -5.852 8.977 1 93.69 86 LYS A C 1
ATOM 648 O O . LYS A 1 86 ? -20.047 -4.711 8.547 1 93.69 86 LYS A O 1
ATOM 653 N N . ASN A 1 87 ? -18.953 -6.137 9.891 1 89.62 87 ASN A N 1
ATOM 654 C CA . ASN A 1 87 ? -18.078 -5.102 10.414 1 89.62 87 ASN A CA 1
ATOM 655 C C . ASN A 1 87 ? -17.172 -4.523 9.336 1 89.62 87 ASN A C 1
ATOM 657 O O . ASN A 1 87 ? -17 -3.307 9.242 1 89.62 87 ASN A O 1
ATOM 661 N N . GLN A 1 88 ? -16.656 -5.398 8.469 1 92.69 88 GLN A N 1
ATOM 662 C CA . GLN A 1 88 ? -15.781 -4.945 7.391 1 92.69 88 GLN A CA 1
ATOM 663 C C . GLN A 1 88 ? -16.562 -4.098 6.383 1 92.69 88 GLN A C 1
ATOM 665 O O . GLN A 1 88 ? -16.047 -3.078 5.902 1 92.69 88 GLN A O 1
ATOM 670 N N . LEU A 1 89 ? -17.719 -4.578 6.137 1 95.06 89 LEU A N 1
ATOM 671 C CA . LEU A 1 89 ? -18.562 -3.846 5.191 1 95.06 89 LEU A CA 1
ATOM 672 C C . LEU A 1 89 ? -18.906 -2.461 5.73 1 95.06 89 LEU A C 1
ATOM 674 O O . LEU A 1 89 ? -18.891 -1.481 4.98 1 95.06 89 LEU A O 1
ATOM 678 N N . GLU A 1 90 ? -19.188 -2.361 6.992 1 91.69 90 GLU A N 1
ATOM 679 C CA . GLU A 1 90 ? -19.516 -1.071 7.59 1 91.69 90 GLU A CA 1
ATOM 680 C C . GLU A 1 90 ? -18.312 -0.132 7.578 1 91.69 90 GLU A C 1
ATOM 682 O O . GLU A 1 90 ? -18.453 1.059 7.289 1 91.69 90 GLU A O 1
ATOM 687 N N . LEU A 1 91 ? -17.156 -0.668 7.871 1 90.44 91 LEU A N 1
ATOM 688 C CA . LEU A 1 91 ? -15.945 0.137 7.832 1 90.44 91 LEU A CA 1
ATOM 689 C C . LEU A 1 91 ? -15.688 0.658 6.426 1 90.44 91 LEU A C 1
ATOM 691 O O . LEU A 1 91 ? -15.336 1.828 6.246 1 90.44 91 LEU A O 1
ATOM 695 N N . ALA A 1 92 ? -15.883 -0.23 5.488 1 95 92 ALA A N 1
ATOM 696 C CA . ALA A 1 92 ? -15.688 0.165 4.098 1 95 92 ALA A CA 1
ATOM 697 C C . ALA A 1 92 ? -16.688 1.244 3.688 1 95 92 ALA A C 1
ATOM 699 O O . ALA A 1 92 ? -16.312 2.219 3.027 1 95 92 ALA A O 1
ATOM 700 N N . ARG A 1 93 ? -17.922 1.035 4.07 1 96.06 93 ARG A N 1
ATOM 701 C CA . ARG A 1 93 ? -18.953 2.012 3.768 1 96.06 93 ARG A CA 1
ATOM 702 C C . ARG A 1 93 ? -18.609 3.385 4.328 1 96.06 93 ARG A C 1
ATOM 704 O O . ARG A 1 93 ? -18.656 4.387 3.611 1 96.06 93 ARG A O 1
ATOM 711 N N . GLN A 1 94 ? -18.188 3.445 5.59 1 94.31 94 GLN A N 1
ATOM 712 C CA . GLN A 1 94 ? -17.844 4.707 6.23 1 94.31 94 GLN A CA 1
ATOM 713 C C . GLN A 1 94 ? -16.656 5.371 5.527 1 94.31 94 GLN A C 1
ATOM 715 O O . GLN A 1 94 ? -16.672 6.574 5.266 1 94.31 94 GLN A O 1
ATOM 720 N N . SER A 1 95 ? -15.688 4.527 5.266 1 96.12 95 SER A N 1
ATOM 721 C CA . SER A 1 95 ? -14.484 5.055 4.629 1 96.12 95 SER A CA 1
ATOM 722 C C . SER A 1 95 ? -14.805 5.688 3.281 1 96.12 95 SER A C 1
ATOM 724 O O . SER A 1 95 ? -14.367 6.805 2.994 1 96.12 95 SER A O 1
ATOM 726 N N . ILE A 1 96 ? -15.625 5.008 2.484 1 97.56 96 ILE A N 1
ATOM 727 C CA . ILE A 1 96 ? -15.938 5.453 1.134 1 97.56 96 ILE A CA 1
ATOM 728 C C . ILE A 1 96 ? -16.812 6.703 1.195 1 97.56 96 ILE A C 1
ATOM 730 O O . ILE A 1 96 ? -16.562 7.684 0.493 1 97.56 96 ILE A O 1
ATOM 734 N N . VAL A 1 97 ? -17.844 6.715 2.084 1 97.81 97 VAL A N 1
ATOM 735 C CA . VAL A 1 97 ? -18.797 7.812 2.17 1 97.81 97 VAL A CA 1
ATOM 736 C C . VAL A 1 97 ? -18.109 9.047 2.742 1 97.81 97 VAL A C 1
ATOM 738 O O . VAL A 1 97 ? -18.328 10.164 2.256 1 97.81 97 VAL A O 1
ATOM 741 N N . ILE A 1 98 ? -17.219 8.891 3.693 1 97.12 98 ILE A N 1
ATOM 742 C CA . ILE A 1 98 ? -16.516 10.008 4.301 1 97.12 98 ILE A CA 1
ATOM 743 C C . ILE A 1 98 ? -15.523 10.602 3.295 1 97.12 98 ILE A C 1
ATOM 745 O O . ILE A 1 98 ? -15.391 11.82 3.186 1 97.12 98 ILE A O 1
ATOM 749 N N . ARG A 1 99 ? -14.828 9.703 2.594 1 96.69 99 ARG A N 1
ATOM 750 C CA . ARG A 1 99 ? -13.922 10.195 1.557 1 96.69 99 ARG A CA 1
ATOM 751 C C . ARG A 1 99 ? -14.672 11.016 0.517 1 96.69 99 ARG A C 1
ATOM 753 O O . ARG A 1 99 ? -14.188 12.055 0.071 1 96.69 99 ARG A O 1
ATOM 760 N N . ALA A 1 100 ? -15.891 10.555 0.145 1 97.31 100 ALA A N 1
ATOM 761 C CA . ALA A 1 100 ? -16.734 11.281 -0.81 1 97.31 100 ALA A CA 1
ATOM 762 C C . ALA A 1 100 ? -17.125 12.648 -0.26 1 97.31 100 ALA A C 1
ATOM 764 O O . ALA A 1 100 ? -17.141 13.641 -0.992 1 97.31 100 ALA A O 1
ATOM 765 N N . LEU A 1 101 ? -17.438 12.703 1.013 1 97.81 101 LEU A N 1
ATOM 766 C CA . LEU A 1 101 ? -17.797 13.961 1.663 1 97.81 101 LEU A CA 1
ATOM 767 C C . LEU A 1 101 ? -16.641 14.953 1.62 1 97.81 101 LEU A C 1
ATOM 769 O O . LEU A 1 101 ? -16.828 16.109 1.254 1 97.81 101 LEU A O 1
ATOM 773 N N . ILE A 1 102 ? -15.438 14.422 1.919 1 97 102 ILE A N 1
ATOM 774 C CA . ILE A 1 102 ? -14.242 15.258 1.959 1 97 102 ILE A CA 1
ATOM 775 C C . ILE A 1 102 ? -13.914 15.766 0.554 1 97 102 ILE A C 1
ATOM 777 O O . ILE A 1 102 ? -13.648 16.953 0.358 1 97 102 ILE A O 1
ATOM 781 N N . ALA A 1 103 ? -14.031 14.906 -0.368 1 96.12 103 ALA A N 1
ATOM 782 C CA . ALA A 1 103 ? -13.773 15.297 -1.753 1 96.12 103 ALA A CA 1
ATOM 783 C C . ALA A 1 103 ? -14.773 16.359 -2.219 1 96.12 103 ALA A C 1
ATOM 785 O O . ALA A 1 103 ? -14.391 17.328 -2.871 1 96.12 103 ALA A O 1
ATOM 786 N N . ASP A 1 104 ? -15.984 16.156 -1.88 1 96.94 104 ASP A N 1
ATOM 787 C CA . ASP A 1 104 ? -17.031 17.109 -2.254 1 96.94 104 ASP A CA 1
ATOM 788 C C . ASP A 1 104 ? -16.797 18.469 -1.594 1 96.94 104 ASP A C 1
ATOM 790 O O . ASP A 1 104 ? -16.922 19.5 -2.244 1 96.94 104 ASP A O 1
ATOM 794 N N . TYR A 1 105 ? -16.469 18.5 -0.349 1 97.31 105 TYR A N 1
ATOM 795 C CA . TYR A 1 105 ? -16.203 19.734 0.383 1 97.31 105 TYR A CA 1
ATOM 796 C C . TYR A 1 105 ? -15.047 20.5 -0.245 1 97.31 105 TYR A C 1
ATOM 798 O O . TYR A 1 105 ? -15.141 21.719 -0.468 1 97.31 105 TYR A O 1
ATOM 806 N N . LEU A 1 106 ? -13.945 19.719 -0.553 1 96.56 106 LEU A N 1
ATOM 807 C CA . LEU A 1 106 ? -12.766 20.375 -1.114 1 96.56 106 LEU A CA 1
ATOM 808 C C . LEU A 1 106 ? -13.055 20.906 -2.514 1 96.56 106 LEU A C 1
ATOM 810 O O . LEU A 1 106 ? -12.516 21.938 -2.912 1 96.56 106 LEU A O 1
ATOM 814 N N . LYS A 1 107 ? -13.93 20.234 -3.27 1 95.44 107 LYS A N 1
ATOM 815 C CA . LYS A 1 107 ? -14.328 20.703 -4.594 1 95.44 107 LYS A CA 1
ATOM 816 C C . LYS A 1 107 ? -15.125 22 -4.504 1 95.44 107 LYS A C 1
ATOM 818 O O . LYS A 1 107 ? -14.938 22.906 -5.316 1 95.44 107 LYS A O 1
ATOM 823 N N . LYS A 1 108 ? -15.953 22.094 -3.512 1 96.06 108 LYS A N 1
ATOM 824 C CA . LYS A 1 108 ? -16.812 23.25 -3.328 1 96.06 108 LYS A CA 1
ATOM 825 C C . LYS A 1 108 ? -16.078 24.406 -2.648 1 96.06 108 LYS A C 1
ATOM 827 O O . LYS A 1 108 ? -16.516 25.547 -2.707 1 96.06 108 LYS A O 1
ATOM 832 N N . ASN A 1 109 ? -14.977 24.047 -1.92 1 96.19 109 ASN A N 1
ATOM 833 C CA . ASN A 1 109 ? -14.18 25.031 -1.19 1 96.19 109 ASN A CA 1
ATOM 834 C C . ASN A 1 109 ? -12.703 24.953 -1.558 1 96.19 109 ASN A C 1
ATOM 836 O O . ASN A 1 109 ? -11.867 24.656 -0.704 1 96.19 109 ASN A O 1
ATOM 840 N N . PRO A 1 110 ? -12.312 25.281 -2.746 1 95.38 110 PRO A N 1
ATOM 841 C CA . PRO A 1 110 ? -10.922 25.172 -3.188 1 95.38 110 PRO A CA 1
ATOM 842 C C . PRO A 1 110 ? -10.016 26.203 -2.539 1 95.38 110 PRO A C 1
ATOM 844 O O . PRO A 1 110 ? -10.492 27.25 -2.084 1 95.38 110 PRO A O 1
ATOM 847 N N . VAL A 1 111 ? -8.75 25.797 -2.451 1 96.62 111 VAL A N 1
ATOM 848 C CA . VAL A 1 111 ? -7.727 26.75 -2.045 1 96.62 111 VAL A CA 1
ATOM 849 C C . VAL A 1 111 ? -7.355 27.641 -3.227 1 96.62 111 VAL A C 1
ATOM 851 O O . VAL A 1 111 ? -6.945 27.141 -4.281 1 96.62 111 VAL A O 1
ATOM 854 N N . SER A 1 112 ? -7.516 28.969 -3.09 1 95.56 112 SER A N 1
ATOM 855 C CA . SER A 1 112 ? -7.254 29.906 -4.184 1 95.56 112 SER A CA 1
ATOM 856 C C . SER A 1 112 ? -5.789 30.328 -4.203 1 95.56 112 SER A C 1
ATOM 858 O O . SER A 1 112 ? -5.078 30.172 -3.209 1 95.56 112 SER A O 1
ATOM 860 N N . ASP A 1 113 ? -5.41 30.828 -5.34 1 95.75 113 ASP A N 1
ATOM 861 C CA . ASP A 1 113 ? -4.07 31.391 -5.445 1 95.75 113 ASP A CA 1
ATOM 862 C C . ASP A 1 113 ? -3.885 32.562 -4.465 1 95.75 113 ASP A C 1
ATOM 864 O O . ASP A 1 113 ? -2.787 32.75 -3.941 1 95.75 113 ASP A O 1
ATOM 868 N N . ALA A 1 114 ? -4.953 33.25 -4.262 1 96.56 114 ALA A N 1
ATOM 869 C CA . ALA A 1 114 ? -4.906 34.344 -3.309 1 96.56 114 ALA A CA 1
ATOM 870 C C . ALA A 1 114 ? -4.625 33.844 -1.896 1 96.56 114 ALA A C 1
ATOM 872 O O . ALA A 1 114 ? -3.844 34.438 -1.158 1 96.56 114 ALA A O 1
ATOM 873 N N . ASP A 1 115 ? -5.25 32.719 -1.541 1 97 115 ASP A N 1
ATOM 874 C CA . ASP A 1 115 ? -5.012 32.094 -0.238 1 97 115 ASP A CA 1
ATOM 875 C C . ASP A 1 115 ? -3.553 31.688 -0.09 1 97 115 ASP A C 1
ATOM 877 O O . ASP A 1 115 ? -2.938 31.906 0.956 1 97 115 ASP A O 1
ATOM 881 N N . ILE A 1 116 ? -3.014 31.109 -1.107 1 97.38 116 ILE A N 1
ATOM 882 C CA . ILE A 1 116 ? -1.643 30.609 -1.104 1 97.38 116 ILE A CA 1
ATOM 883 C C . ILE A 1 116 ? -0.671 31.781 -0.954 1 97.38 116 ILE A C 1
ATOM 885 O O . ILE A 1 116 ? 0.255 31.719 -0.141 1 97.38 116 ILE A O 1
ATOM 889 N N . LYS A 1 117 ? -0.857 32.812 -1.729 1 96.62 117 LYS A N 1
ATOM 890 C CA . LYS A 1 117 ? 0.001 34 -1.664 1 96.62 117 LYS A CA 1
ATOM 891 C C . LYS A 1 117 ? -0.039 34.625 -0.277 1 96.62 117 LYS A C 1
ATOM 893 O O . LYS A 1 117 ? 0.998 35.031 0.261 1 96.62 117 LYS A O 1
ATOM 898 N N . ALA A 1 118 ? -1.214 34.688 0.302 1 96.75 118 ALA A N 1
ATOM 899 C CA . ALA A 1 118 ? -1.371 35.25 1.634 1 96.75 118 ALA A CA 1
ATOM 900 C C . ALA A 1 118 ? -0.601 34.469 2.678 1 96.75 118 ALA A C 1
ATOM 902 O O . ALA A 1 118 ? 0.063 35.031 3.545 1 96.75 118 ALA A O 1
ATOM 903 N N . GLU A 1 119 ? -0.751 33.125 2.521 1 95.94 119 GLU A N 1
ATOM 904 C CA . GLU A 1 119 ? -0.032 32.281 3.457 1 95.94 119 GLU A CA 1
ATOM 905 C C . GLU A 1 119 ? 1.478 32.375 3.264 1 95.94 119 GLU A C 1
ATOM 907 O O . GLU A 1 119 ? 2.234 32.406 4.238 1 95.94 119 GLU A O 1
ATOM 912 N N . TYR A 1 120 ? 1.942 32.438 2.039 1 95.62 120 TYR A N 1
ATOM 913 C CA . TYR A 1 120 ? 3.357 32.625 1.736 1 95.62 120 TYR A CA 1
ATOM 914 C C . TYR A 1 120 ? 3.877 33.938 2.312 1 95.62 120 TYR A C 1
ATOM 916 O O . TYR A 1 120 ? 4.961 34 2.895 1 95.62 120 TYR A O 1
ATOM 924 N N . ASP A 1 121 ? 3.088 34.969 2.152 1 94.56 121 ASP A N 1
ATOM 925 C CA . ASP A 1 121 ? 3.473 36.281 2.67 1 94.56 121 ASP A CA 1
ATOM 926 C C . ASP A 1 121 ? 3.596 36.25 4.191 1 94.56 121 ASP A C 1
ATOM 928 O O . ASP A 1 121 ? 4.508 36.875 4.758 1 94.56 121 ASP A O 1
ATOM 932 N N . LYS A 1 122 ? 2.686 35.562 4.785 1 92.38 122 LYS A N 1
ATOM 933 C CA . LYS A 1 122 ? 2.758 35.406 6.238 1 92.38 122 LYS A CA 1
ATOM 934 C C . LYS A 1 122 ? 4.023 34.656 6.645 1 92.38 122 LYS A C 1
ATOM 936 O O . LYS A 1 122 ? 4.691 35.031 7.609 1 92.38 122 LYS A O 1
ATOM 941 N N . PHE A 1 123 ? 4.309 33.625 5.957 1 89.25 123 PHE A N 1
ATOM 942 C CA . PHE A 1 123 ? 5.512 32.844 6.203 1 89.25 123 PHE A CA 1
ATOM 943 C C . PHE A 1 123 ? 6.762 33.688 6.062 1 89.25 123 PHE A C 1
ATOM 945 O O . PHE A 1 123 ? 7.637 33.688 6.93 1 89.25 123 PHE A O 1
ATOM 952 N N . LYS A 1 124 ? 6.812 34.438 4.992 1 87.19 124 LYS A N 1
ATOM 953 C CA . LYS A 1 124 ? 7.953 35.312 4.727 1 87.19 124 LYS A CA 1
ATOM 954 C C . LYS A 1 124 ? 8.109 36.375 5.824 1 87.19 124 LYS A C 1
ATOM 956 O O . LYS A 1 124 ? 9.227 36.656 6.258 1 87.19 124 LYS A O 1
ATOM 961 N N . ALA A 1 125 ? 6.977 36.844 6.258 1 86.69 125 ALA A N 1
ATOM 962 C CA . ALA A 1 125 ? 6.992 37.875 7.289 1 86.69 125 ALA A CA 1
ATOM 963 C C . ALA A 1 125 ? 7.512 37.344 8.609 1 86.69 125 ALA A C 1
ATOM 965 O O . ALA A 1 125 ? 8.219 38.031 9.352 1 86.69 125 ALA A O 1
ATOM 966 N N . GLN A 1 126 ? 7.23 36.062 8.852 1 83.75 126 GLN A N 1
ATOM 967 C CA . GLN A 1 126 ? 7.656 35.438 10.102 1 83.75 126 GLN A CA 1
ATOM 968 C C . GLN A 1 126 ? 9.117 35.031 10.031 1 83.75 126 GLN A C 1
ATOM 970 O O . GLN A 1 126 ? 9.836 35.094 11.031 1 83.75 126 GLN A O 1
ATOM 975 N N . ALA A 1 127 ? 9.445 34.562 8.898 1 81.06 127 ALA A N 1
ATOM 976 C CA . ALA A 1 127 ? 10.82 34.094 8.734 1 81.06 127 ALA A CA 1
ATOM 977 C C . ALA A 1 127 ? 11.797 35.281 8.758 1 81.06 127 ALA A C 1
ATOM 979 O O . ALA A 1 127 ? 12.922 35.125 9.25 1 81.06 127 ALA A O 1
ATOM 980 N N . GLY A 1 128 ? 11.352 36.406 8.32 1 81 128 GLY A N 1
ATOM 981 C CA . GLY A 1 128 ? 12.242 37.562 8.211 1 81 128 GLY A CA 1
ATOM 982 C C . GLY A 1 128 ? 13.078 37.531 6.941 1 81 128 GLY A C 1
ATOM 983 O O . GLY A 1 128 ? 13.172 36.531 6.266 1 81 128 GLY A O 1
ATOM 984 N N . ASP A 1 129 ? 13.695 38.656 6.621 1 86.81 129 ASP A N 1
ATOM 985 C CA . ASP A 1 129 ? 14.422 38.812 5.367 1 86.81 129 ASP A CA 1
ATOM 986 C C . ASP A 1 129 ? 15.93 38.688 5.586 1 86.81 129 ASP A C 1
ATOM 988 O O . ASP A 1 129 ? 16.703 38.75 4.633 1 86.81 129 ASP A O 1
ATOM 992 N N . LYS A 1 130 ? 16.281 38.5 6.914 1 93 130 LYS A N 1
ATOM 993 C CA . LYS A 1 130 ? 17.703 38.438 7.223 1 93 130 LYS A CA 1
ATOM 994 C C . LYS A 1 130 ? 18.016 37.25 8.141 1 93 130 LYS A C 1
ATOM 996 O O . LYS A 1 130 ? 17.156 36.812 8.906 1 93 130 LYS A O 1
ATOM 1001 N N . GLU A 1 131 ? 19.188 36.719 8.023 1 95.31 131 GLU A N 1
ATOM 1002 C CA . GLU A 1 131 ? 19.781 35.75 8.953 1 95.31 131 GLU A CA 1
ATOM 1003 C C . GLU A 1 131 ? 20.938 36.406 9.727 1 95.31 131 GLU A C 1
ATOM 1005 O O . GLU A 1 131 ? 21.641 37.25 9.203 1 95.31 131 GLU A O 1
ATOM 1010 N N . TYR A 1 132 ? 20.984 35.969 10.938 1 96.75 132 TYR A N 1
ATOM 1011 C CA . TYR A 1 132 ? 21.984 36.531 11.844 1 96.75 132 TYR A CA 1
ATOM 1012 C C . TYR A 1 132 ? 22.922 35.406 12.344 1 96.75 132 TYR A C 1
ATOM 1014 O O . TYR A 1 132 ? 22.469 34.344 12.734 1 96.75 132 TYR A O 1
ATOM 1022 N N . HIS A 1 133 ? 24.156 35.594 12.188 1 97.62 133 HIS A N 1
ATOM 1023 C CA . HIS A 1 133 ? 25.156 34.75 12.836 1 97.62 133 HIS A CA 1
ATOM 1024 C C . HIS A 1 133 ? 25.594 35.344 14.172 1 97.62 133 HIS A C 1
ATOM 1026 O O . HIS A 1 133 ? 26.312 36.344 14.203 1 97.62 133 HIS A O 1
ATOM 1032 N N . ALA A 1 134 ? 25.109 34.688 15.242 1 97.56 134 ALA A N 1
ATOM 1033 C CA . ALA A 1 134 ? 25.375 35.281 16.562 1 97.56 134 ALA A CA 1
ATOM 1034 C C . ALA A 1 134 ? 26.047 34.25 17.484 1 97.56 134 ALA A C 1
ATOM 1036 O O . ALA A 1 134 ? 26 33.031 17.219 1 97.56 134 ALA A O 1
ATOM 1037 N N . ARG A 1 135 ? 26.75 34.781 18.453 1 97.94 135 ARG A N 1
ATOM 1038 C CA . ARG A 1 135 ? 27.25 34.031 19.609 1 97.94 135 ARG A CA 1
ATOM 1039 C C . ARG A 1 135 ? 26.609 34.531 20.891 1 97.94 135 ARG A C 1
ATOM 1041 O O . ARG A 1 135 ? 26.203 35.688 20.984 1 97.94 135 ARG A O 1
ATOM 1048 N N . HIS A 1 136 ? 26.469 33.562 21.766 1 98.44 136 HIS A N 1
ATOM 1049 C CA . HIS A 1 136 ? 25.953 34.094 23.047 1 98.44 136 HIS A CA 1
ATOM 1050 C C . HIS A 1 136 ? 26.594 33.375 24.219 1 98.44 136 HIS A C 1
ATOM 1052 O O . HIS A 1 136 ? 27.203 32.312 24.047 1 98.44 136 HIS A O 1
ATOM 1058 N N . ILE A 1 137 ? 26.625 34 25.391 1 98.12 137 ILE A N 1
ATOM 1059 C CA . ILE A 1 137 ? 26.984 33.438 26.688 1 98.12 137 ILE A CA 1
ATOM 1060 C C . ILE A 1 137 ? 25.812 33.562 27.656 1 98.12 137 ILE A C 1
ATOM 1062 O O . ILE A 1 137 ? 25.281 34.656 27.875 1 98.12 137 ILE A O 1
ATOM 1066 N N . LEU A 1 138 ? 25.391 32.469 28.125 1 98.5 138 LEU A N 1
ATOM 1067 C CA . LEU A 1 138 ? 24.25 32.406 29.031 1 98.5 138 LEU A CA 1
ATOM 1068 C C . LEU A 1 138 ? 24.703 32.156 30.469 1 98.5 138 LEU A C 1
ATOM 1070 O O . LEU A 1 138 ? 25.406 31.172 30.734 1 98.5 138 LEU A O 1
ATOM 1074 N N . VAL A 1 139 ? 24.219 33.031 31.391 1 97.94 139 VAL A N 1
ATOM 1075 C CA . VAL A 1 139 ? 24.547 32.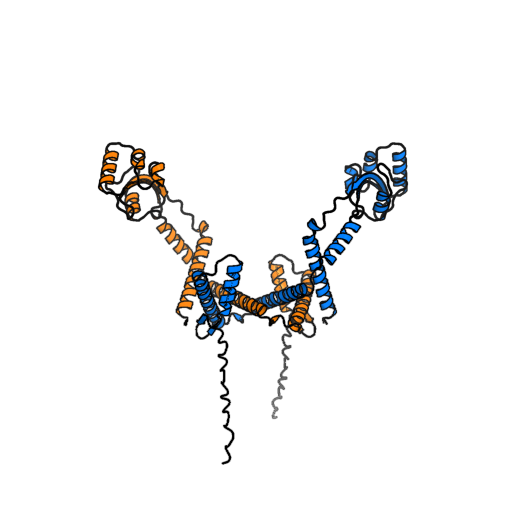844 32.812 1 97.94 139 VAL A CA 1
ATOM 1076 C C . VAL A 1 139 ? 23.297 33.031 33.656 1 97.94 139 VAL A C 1
ATOM 1078 O O . VAL A 1 139 ? 22.297 33.562 33.188 1 97.94 139 VAL A O 1
ATOM 1081 N N . ASP A 1 140 ? 23.422 32.625 34.844 1 97.25 140 ASP A N 1
ATOM 1082 C CA . ASP A 1 140 ? 22.266 32.625 35.75 1 97.25 140 ASP A CA 1
ATOM 1083 C C . ASP A 1 140 ? 22.016 34 36.312 1 97.25 140 ASP A C 1
ATOM 1085 O O . ASP A 1 140 ? 20.859 34.438 36.469 1 97.25 140 ASP A O 1
ATOM 1089 N N . LYS A 1 141 ? 23.047 34.75 36.594 1 97.12 141 LYS A N 1
ATOM 1090 C CA . LYS A 1 141 ? 22.922 36 37.344 1 97.12 141 LYS A CA 1
ATOM 1091 C C . LYS A 1 141 ? 23.297 37.219 36.469 1 97.12 141 LYS A C 1
ATOM 1093 O O . LYS A 1 141 ? 24.234 37.125 35.656 1 97.12 141 LYS A O 1
ATOM 1098 N N . LYS A 1 142 ? 22.641 38.281 36.688 1 98 142 LYS A N 1
ATOM 1099 C CA . LYS A 1 142 ? 22.891 39.5 35.938 1 98 142 LYS A CA 1
ATOM 1100 C C . LYS A 1 142 ? 24.312 40 36.156 1 98 142 LYS A C 1
ATOM 1102 O O . LYS A 1 142 ? 24.969 40.438 35.219 1 98 142 LYS A O 1
ATOM 1107 N N . GLU A 1 143 ? 24.75 39.875 37.344 1 97.81 143 GLU A N 1
ATOM 1108 C CA . GLU A 1 143 ? 26.078 40.344 37.719 1 97.81 143 GLU A CA 1
ATOM 1109 C C . GLU A 1 143 ? 27.156 39.625 36.906 1 97.81 143 GLU A C 1
ATOM 1111 O O . GLU A 1 143 ? 28.156 40.219 36.531 1 97.81 143 GLU A O 1
ATOM 1116 N N . ASP A 1 144 ? 26.938 38.406 36.75 1 97.94 144 ASP A N 1
ATOM 1117 C CA . ASP A 1 144 ? 27.891 37.594 35.969 1 97.94 144 ASP A CA 1
ATOM 1118 C C . ASP A 1 144 ? 27.938 38.062 34.5 1 97.94 144 ASP A C 1
ATOM 1120 O O . ASP A 1 144 ? 29.016 38.156 33.906 1 97.94 144 ASP A O 1
ATOM 1124 N N . ALA A 1 145 ? 26.812 38.375 33.969 1 98.38 145 ALA A N 1
ATOM 1125 C CA . ALA A 1 145 ? 26.734 38.875 32.594 1 98.38 145 ALA A CA 1
ATOM 1126 C C . ALA A 1 145 ? 27.422 40.219 32.469 1 98.38 145 ALA A C 1
ATOM 1128 O O . ALA A 1 145 ? 28.125 40.469 31.469 1 98.38 145 ALA A O 1
ATOM 1129 N N . GLU A 1 146 ? 27.219 41.062 33.375 1 97.94 146 GLU A N 1
ATOM 1130 C CA . GLU A 1 146 ? 27.875 42.344 33.375 1 97.94 146 GLU A CA 1
ATOM 1131 C C . GLU A 1 146 ? 29.391 42.219 33.406 1 97.94 146 GLU A C 1
ATOM 1133 O O . GLU A 1 146 ? 30.109 42.969 32.75 1 97.94 146 GLU A O 1
ATOM 1138 N N . ALA A 1 147 ? 29.797 41.312 34.219 1 97.81 147 ALA A N 1
ATOM 1139 C CA . ALA A 1 147 ? 31.234 41.062 34.312 1 97.81 147 ALA A CA 1
ATOM 1140 C C . ALA A 1 147 ? 31.797 40.594 33 1 97.81 147 ALA A C 1
ATOM 1142 O O . ALA A 1 147 ? 32.906 40.969 32.594 1 97.81 147 ALA A O 1
ATOM 1143 N N . ILE A 1 148 ? 31.047 39.781 32.406 1 98.06 148 ILE A N 1
ATOM 1144 C CA . ILE A 1 148 ? 31.453 39.25 31.109 1 98.06 148 ILE A CA 1
ATOM 1145 C C . ILE A 1 148 ? 31.562 40.406 30.094 1 98.06 148 ILE A C 1
ATOM 1147 O O . ILE A 1 148 ? 32.562 40.5 29.359 1 98.06 148 ILE A O 1
ATOM 1151 N N . ILE A 1 149 ? 30.625 41.25 30.031 1 97.75 149 ILE A N 1
ATOM 1152 C CA . ILE A 1 149 ? 30.625 42.375 29.109 1 97.75 149 ILE A CA 1
ATOM 1153 C C . ILE A 1 149 ? 31.875 43.25 29.375 1 97.75 149 ILE A C 1
ATOM 1155 O O . ILE A 1 149 ? 32.531 43.688 28.438 1 97.75 149 ILE A O 1
ATOM 1159 N N . ALA A 1 150 ? 32.219 43.438 30.609 1 97.25 150 ALA A N 1
ATOM 1160 C CA . ALA A 1 150 ? 33.375 44.219 30.984 1 97.25 150 ALA A CA 1
ATOM 1161 C C . ALA A 1 150 ? 34.656 43.531 30.484 1 97.25 150 ALA A C 1
ATOM 1163 O O . ALA A 1 150 ? 35.562 44.219 29.953 1 97.25 150 ALA A O 1
ATOM 1164 N N . LYS A 1 151 ? 34.719 42.281 30.656 1 97.44 151 LYS A N 1
ATOM 1165 C CA . LYS A 1 151 ? 35.906 41.562 30.203 1 97.44 151 LYS A CA 1
ATOM 1166 C C . LYS A 1 151 ? 36.062 41.625 28.672 1 97.44 151 LYS A C 1
ATOM 1168 O O . LYS A 1 151 ? 37.156 41.719 28.156 1 97.44 151 LYS A O 1
ATOM 1173 N N . LEU A 1 152 ? 34.938 41.594 28.047 1 96.94 152 LEU A N 1
ATOM 1174 C CA . LEU A 1 152 ? 34.969 41.688 26.594 1 96.94 152 LEU A CA 1
ATOM 1175 C C . LEU A 1 152 ? 35.438 43.062 26.156 1 96.94 152 LEU A C 1
ATOM 1177 O O . LEU A 1 152 ? 36.219 43.188 25.203 1 96.94 152 LEU A O 1
ATOM 1181 N N . LYS A 1 153 ? 35.031 44.094 26.797 1 94.56 153 LYS A N 1
ATOM 1182 C CA . LYS A 1 153 ? 35.438 45.469 26.484 1 94.56 153 LYS A CA 1
ATOM 1183 C C . LYS A 1 153 ? 36.938 45.625 26.734 1 94.56 153 LYS A C 1
ATOM 1185 O O . LYS A 1 153 ? 37.594 46.438 26.062 1 94.56 153 LYS A O 1
ATOM 1190 N N . ALA A 1 154 ? 37.375 44.844 27.625 1 95.25 154 ALA A N 1
ATOM 1191 C CA . ALA A 1 154 ? 38.812 44.906 27.969 1 95.25 154 ALA A CA 1
ATOM 1192 C C . ALA A 1 154 ? 39.656 44.062 26.984 1 95.25 154 ALA A C 1
ATOM 1194 O O . ALA A 1 154 ? 40.875 44.031 27.094 1 95.25 154 ALA A O 1
ATOM 1195 N N . GLY A 1 155 ? 39 43.344 26.141 1 94.12 155 GLY A N 1
ATOM 1196 C CA . GLY A 1 155 ? 39.75 42.719 25.062 1 94.12 155 GLY A CA 1
ATOM 1197 C C . GLY A 1 155 ? 39.781 41.219 25.172 1 94.12 155 GLY A C 1
ATOM 1198 O O . GLY A 1 155 ? 40.438 40.531 24.359 1 94.12 155 GLY A O 1
ATOM 1199 N N . THR A 1 156 ? 39.094 40.688 26.203 1 95.69 156 THR A N 1
ATOM 1200 C CA . THR A 1 156 ? 39.031 39.219 26.328 1 95.69 156 THR A CA 1
ATOM 1201 C C . THR A 1 156 ? 38.281 38.625 25.156 1 95.69 156 THR A C 1
ATOM 1203 O O . THR A 1 156 ? 37.281 39.156 24.703 1 95.69 156 THR A O 1
ATOM 1206 N N . LYS A 1 157 ? 38.75 37.469 24.672 1 95.25 157 LYS A N 1
ATOM 1207 C CA . LYS A 1 157 ? 38.094 36.812 23.547 1 95.25 157 LYS A CA 1
ATOM 1208 C C . LYS A 1 157 ? 36.75 36.219 23.953 1 95.25 157 LYS A C 1
ATOM 1210 O O . LYS A 1 157 ? 36.625 35.625 25.016 1 95.25 157 LYS A O 1
ATOM 1215 N N .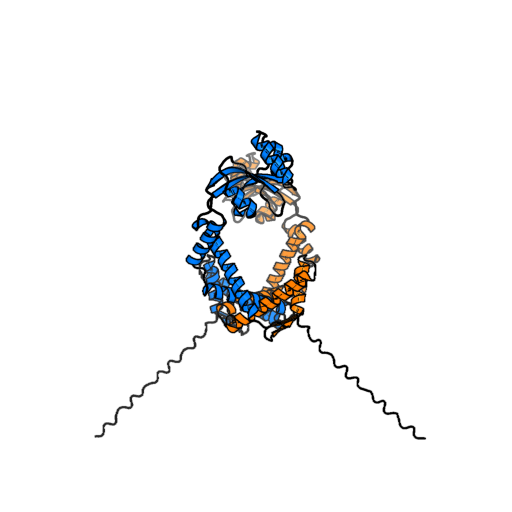 PHE A 1 158 ? 35.812 36.406 23.078 1 97.5 158 PHE A N 1
ATOM 1216 C CA . PHE A 1 158 ? 34.469 35.938 23.359 1 97.5 158 PHE A CA 1
ATOM 1217 C C . PHE A 1 158 ? 34.438 34.438 23.594 1 97.5 158 PHE A C 1
ATOM 1219 O O . PHE A 1 158 ? 33.812 33.938 24.547 1 97.5 158 PHE A O 1
ATOM 1226 N N . GLU A 1 159 ? 35.188 33.688 22.812 1 96.12 159 GLU A N 1
ATOM 1227 C CA . GLU A 1 159 ? 35.219 32.219 22.844 1 96.12 159 GLU A CA 1
ATOM 1228 C C . GLU A 1 159 ? 35.719 31.719 24.203 1 96.12 159 GLU A C 1
ATOM 1230 O O . GLU A 1 159 ? 35.281 30.672 24.688 1 96.12 159 GLU A O 1
ATOM 1235 N N . ASP A 1 160 ? 36.594 32.438 24.797 1 96.06 160 ASP A N 1
ATOM 1236 C CA . ASP A 1 160 ? 37.125 32.062 26.094 1 96.06 160 ASP A CA 1
ATOM 1237 C C . ASP A 1 160 ? 36.094 32.188 27.203 1 96.06 160 ASP A C 1
ATOM 1239 O O . ASP A 1 160 ? 36.031 31.375 28.109 1 96.06 160 ASP A O 1
ATOM 1243 N N . LEU A 1 161 ? 35.406 33.281 27.016 1 97.19 161 LEU A N 1
ATOM 1244 C CA . LEU A 1 161 ? 34.406 33.531 28.047 1 97.19 161 LEU A CA 1
ATOM 1245 C C . LEU A 1 161 ? 33.188 32.625 27.859 1 97.19 161 LEU A C 1
ATOM 1247 O O . LEU A 1 161 ? 32.469 32.344 28.828 1 97.19 161 LEU A O 1
ATOM 1251 N N . ALA A 1 162 ? 33 32.188 26.625 1 97.19 162 ALA A N 1
ATOM 1252 C CA . ALA A 1 162 ? 31.828 31.375 26.297 1 97.19 162 ALA A CA 1
ATOM 1253 C C . ALA A 1 162 ? 31.891 30.016 27.016 1 97.19 162 ALA A C 1
ATOM 1255 O O . ALA A 1 162 ? 30.859 29.375 27.203 1 97.19 162 ALA A O 1
ATOM 1256 N N . LYS A 1 163 ? 33 29.594 27.453 1 94.62 163 LYS A N 1
ATOM 1257 C CA . LYS A 1 163 ? 33.188 28.297 28.109 1 94.62 163 LYS A CA 1
ATOM 1258 C C . LYS A 1 163 ? 32.375 28.234 29.422 1 94.62 163 LYS A C 1
ATOM 1260 O O . LYS A 1 163 ? 32.031 27.141 29.875 1 94.62 163 LYS A O 1
ATOM 1265 N N . GLN A 1 164 ? 32.062 29.297 29.906 1 93.62 164 GLN A N 1
ATOM 1266 C CA . GLN A 1 164 ? 31.375 29.328 31.188 1 93.62 164 GLN A CA 1
ATOM 1267 C C . GLN A 1 164 ? 29.875 29.375 31 1 93.62 164 GLN A C 1
ATOM 1269 O O . GLN A 1 164 ? 29.109 29.438 31.969 1 93.62 164 GLN A O 1
ATOM 1274 N N . SER A 1 165 ? 29.484 29.375 29.812 1 96.44 165 SER A N 1
ATOM 1275 C CA . SER A 1 165 ? 28.062 29.516 29.484 1 96.44 165 SER A CA 1
ATOM 1276 C C . SER A 1 165 ? 27.266 28.328 30 1 96.44 165 SER A C 1
ATOM 1278 O O . SER A 1 165 ? 27.719 27.188 29.938 1 96.44 165 SER A O 1
ATOM 1280 N N . LYS A 1 166 ? 26.078 28.609 30.453 1 96.06 166 LYS A N 1
ATOM 1281 C CA . LYS A 1 166 ? 25.141 27.562 30.859 1 96.06 166 LYS A CA 1
ATOM 1282 C C . LYS A 1 166 ? 24.672 26.734 29.672 1 96.06 166 LYS A C 1
ATOM 1284 O O . LYS A 1 166 ? 24.25 25.594 29.828 1 96.06 166 LYS A O 1
ATOM 1289 N N . ASP A 1 167 ? 24.641 27.391 28.547 1 95 167 ASP A N 1
ATOM 1290 C CA . ASP A 1 167 ? 24.344 26.656 27.312 1 95 167 ASP A CA 1
ATOM 1291 C C . ASP A 1 167 ? 25.562 25.891 26.828 1 95 167 ASP A C 1
ATOM 1293 O O . ASP A 1 167 ? 26.344 26.391 26.016 1 95 167 ASP A O 1
ATOM 1297 N N . THR A 1 168 ? 25.641 24.703 27.188 1 92 168 THR A N 1
ATOM 1298 C CA . THR A 1 168 ? 26.828 23.906 26.922 1 92 168 THR A CA 1
ATOM 1299 C C . THR A 1 168 ? 26.953 23.578 25.438 1 92 168 THR A C 1
ATOM 1301 O O . THR A 1 168 ? 28.062 23.375 24.922 1 92 168 THR A O 1
ATOM 1304 N N . GLY A 1 169 ? 25.859 23.516 24.797 1 91.62 169 GLY A N 1
ATOM 1305 C CA . GLY A 1 169 ? 25.891 23.25 23.375 1 91.62 169 GLY A CA 1
ATOM 1306 C C . GLY A 1 169 ? 26.688 24.266 22.594 1 91.62 169 GLY A C 1
ATOM 1307 O O . GLY A 1 169 ? 27.609 23.906 21.859 1 91.62 169 GLY A O 1
ATOM 1308 N N . SER A 1 170 ? 26.297 25.469 22.797 1 94.06 170 SER A N 1
ATOM 1309 C CA . SER A 1 170 ? 27 26.531 22.078 1 94.06 170 SER A CA 1
ATOM 1310 C C . SER A 1 170 ? 28.344 26.844 22.734 1 94.06 170 SER A C 1
ATOM 1312 O O . SER A 1 170 ? 29.266 27.297 22.062 1 94.06 170 SER A O 1
ATOM 1314 N N . ALA A 1 171 ? 28.484 26.609 24.031 1 93.94 171 ALA A N 1
ATOM 1315 C CA . ALA A 1 171 ? 29.719 26.906 24.766 1 93.94 171 ALA A CA 1
ATOM 1316 C C . ALA A 1 171 ? 30.906 26.172 24.141 1 93.94 171 ALA A C 1
ATOM 1318 O O . ALA A 1 171 ? 32 26.734 24.047 1 93.94 171 ALA A O 1
ATOM 1319 N N . ALA A 1 172 ? 30.656 25 23.734 1 93.44 172 ALA A N 1
ATOM 1320 C CA . ALA A 1 172 ? 31.703 24.156 23.172 1 93.44 172 ALA A CA 1
ATOM 1321 C C . ALA A 1 172 ? 32.219 24.734 21.859 1 93.44 172 ALA A C 1
ATOM 1323 O O . ALA A 1 172 ? 33.375 24.453 21.453 1 93.44 172 ALA A O 1
ATOM 1324 N N . ASN A 1 173 ? 31.469 25.578 21.281 1 95.38 173 ASN A N 1
ATOM 1325 C CA . ASN A 1 173 ? 31.859 26.188 20.016 1 95.38 173 ASN A CA 1
ATOM 1326 C C . ASN A 1 173 ? 32 27.703 20.156 1 95.38 173 ASN A C 1
ATOM 1328 O O . ASN A 1 173 ? 31.641 28.453 19.25 1 95.38 173 ASN A O 1
ATOM 1332 N N . GLY A 1 174 ? 32.406 28.078 21.328 1 96.31 174 GLY A N 1
ATOM 1333 C CA . GLY A 1 174 ? 32.656 29.484 21.562 1 96.31 174 GLY A CA 1
ATOM 1334 C C . GLY A 1 174 ? 31.406 30.312 21.641 1 96.31 174 GLY A C 1
ATOM 1335 O O . GLY A 1 174 ? 31.422 31.516 21.344 1 96.31 174 GLY A O 1
ATOM 1336 N N . GLY A 1 175 ? 30.281 29.641 21.859 1 97.44 175 GLY A N 1
ATOM 1337 C CA . GLY A 1 175 ? 29 30.328 21.984 1 97.44 175 GLY A CA 1
ATOM 1338 C C . GLY A 1 175 ? 28.281 30.5 20.672 1 97.44 175 GLY A C 1
ATOM 1339 O O . GLY A 1 175 ? 27.281 31.203 20.594 1 97.44 175 GLY A O 1
ATOM 1340 N N . ASP A 1 176 ? 28.766 29.891 19.641 1 97.62 176 ASP A N 1
ATOM 1341 C CA . ASP A 1 176 ? 28.281 30.094 18.281 1 97.62 176 ASP A CA 1
ATOM 1342 C C . ASP A 1 176 ? 26.891 29.5 18.109 1 97.62 176 ASP A C 1
ATOM 1344 O O . ASP A 1 176 ? 26.656 28.328 18.438 1 97.62 176 ASP A O 1
ATOM 1348 N N . LEU A 1 177 ? 25.969 30.25 17.609 1 97 177 LEU A N 1
ATOM 1349 C CA . LEU A 1 177 ? 24.594 29.797 17.406 1 97 177 LEU A CA 1
ATOM 1350 C C . LEU A 1 177 ? 24.312 29.547 15.93 1 97 177 LEU A C 1
ATOM 1352 O O . LEU A 1 177 ? 23.172 29.266 15.555 1 97 177 LEU A O 1
ATOM 1356 N N . ASP A 1 178 ? 25.281 29.703 15.109 1 95.75 178 ASP A N 1
ATOM 1357 C CA . ASP A 1 178 ? 25.188 29.547 13.656 1 95.75 178 ASP A CA 1
ATOM 1358 C C . ASP A 1 178 ? 24.172 30.531 13.07 1 95.75 178 ASP A C 1
ATOM 1360 O O . ASP A 1 178 ? 23.672 31.406 13.773 1 95.75 178 ASP A O 1
ATOM 1364 N N . TRP A 1 179 ? 23.984 30.453 11.742 1 95.81 179 TRP A N 1
ATOM 1365 C CA . TRP A 1 179 ? 23.031 31.328 11.062 1 95.81 179 TRP A CA 1
ATOM 1366 C C . TRP A 1 179 ? 21.594 30.984 11.453 1 95.81 179 TRP A C 1
ATOM 1368 O O . TRP A 1 179 ? 21.203 29.812 11.461 1 95.81 179 TRP A O 1
ATOM 1378 N N . ALA A 1 180 ? 20.906 32 11.883 1 94.19 180 ALA A N 1
ATOM 1379 C CA . ALA A 1 180 ? 19.516 31.781 12.281 1 94.19 180 ALA A CA 1
ATOM 1380 C C . ALA A 1 180 ? 18.672 33.031 12.016 1 94.19 180 ALA A C 1
ATOM 1382 O O . ALA A 1 180 ? 19.188 34.156 11.961 1 94.19 180 ALA A O 1
ATOM 1383 N N . THR A 1 181 ? 17.422 32.781 11.852 1 92.19 181 THR A N 1
ATOM 1384 C CA . THR A 1 181 ? 16.469 33.906 11.773 1 92.19 181 THR A CA 1
ATOM 1385 C C . THR A 1 181 ? 16 34.312 13.164 1 92.19 181 THR A C 1
ATOM 1387 O O . THR A 1 181 ? 16.109 33.531 14.117 1 92.19 181 THR A O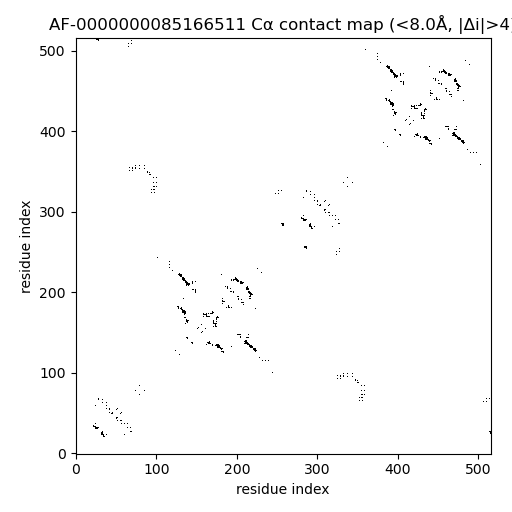 1
ATOM 1390 N N . PRO A 1 182 ? 15.484 35.5 13.266 1 92.38 182 PRO A N 1
ATOM 1391 C CA . PRO A 1 182 ? 15.023 35.969 14.578 1 92.38 182 PRO A CA 1
ATOM 1392 C C . PRO A 1 182 ? 13.953 35.062 15.18 1 92.38 182 PRO A C 1
ATOM 1394 O O . PRO A 1 182 ? 13.852 34.969 16.406 1 92.38 182 PRO A O 1
ATOM 1397 N N . ALA A 1 183 ? 13.273 34.438 14.344 1 89.44 183 ALA A N 1
ATOM 1398 C CA . ALA A 1 183 ? 12.156 33.625 14.797 1 89.44 183 ALA A CA 1
ATOM 1399 C C . ALA A 1 183 ? 12.664 32.375 15.516 1 89.44 183 ALA A C 1
ATOM 1401 O O . ALA A 1 183 ? 11.891 31.688 16.203 1 89.44 183 ALA A O 1
ATOM 1402 N N . SER A 1 184 ? 13.914 32.062 15.422 1 91.5 184 SER A N 1
ATOM 1403 C CA . SER A 1 184 ? 14.516 30.875 16.031 1 91.5 184 SER A CA 1
ATOM 1404 C C . SER A 1 184 ? 14.734 31.078 17.531 1 91.5 184 SER A C 1
ATOM 1406 O O . SER A 1 184 ? 15.039 30.141 18.25 1 91.5 184 SER A O 1
ATOM 1408 N N . PHE A 1 185 ? 14.57 32.312 17.953 1 93.88 185 PHE A N 1
ATOM 1409 C CA . PHE A 1 185 ? 14.891 32.625 19.344 1 93.88 185 PHE A CA 1
ATOM 1410 C C . PHE A 1 185 ? 13.711 33.312 20.031 1 93.88 185 PHE A C 1
ATOM 1412 O O . PHE A 1 185 ? 12.766 33.75 19.375 1 93.88 185 PHE A O 1
ATOM 1419 N N . VAL A 1 186 ? 13.812 33.375 21.391 1 95.19 186 VAL A N 1
ATOM 1420 C CA . VAL A 1 186 ? 12.781 34.062 22.156 1 95.19 186 VAL A CA 1
ATOM 1421 C C . VAL A 1 186 ? 12.898 35.594 21.906 1 95.19 186 VAL A C 1
ATOM 1423 O O . VAL A 1 186 ? 13.984 36.094 21.609 1 95.19 186 VAL A O 1
ATOM 1426 N N . LYS A 1 187 ? 11.867 36.219 22.094 1 95.06 187 LYS A N 1
ATOM 1427 C CA . LYS A 1 187 ? 11.711 37.625 21.641 1 95.06 187 LYS A CA 1
ATOM 1428 C C . LYS A 1 187 ? 12.773 38.5 22.25 1 95.06 187 LYS A C 1
ATOM 1430 O O . LYS A 1 187 ? 13.414 39.281 21.547 1 95.06 187 LYS A O 1
ATOM 1435 N N . PRO A 1 188 ? 13.016 38.469 23.594 1 97.44 188 PRO A N 1
ATOM 1436 C CA . PRO A 1 188 ? 14.023 39.375 24.141 1 97.44 188 PRO A CA 1
ATOM 1437 C C . PRO A 1 188 ? 15.406 39.188 23.531 1 97.44 188 PRO A C 1
ATOM 1439 O O . PRO A 1 188 ? 16.141 40.156 23.297 1 97.44 188 PRO A O 1
ATOM 1442 N N . PHE A 1 189 ? 15.68 37.938 23.297 1 97.75 189 PHE A N 1
ATOM 1443 C CA . PHE A 1 189 ? 16.953 37.594 22.656 1 97.75 189 PHE A CA 1
ATOM 1444 C C . PHE A 1 189 ? 17 38.125 21.219 1 97.75 189 PHE A C 1
ATOM 1446 O O . PHE A 1 189 ? 17.953 38.781 20.828 1 97.75 189 PHE A O 1
ATOM 1453 N N . SER A 1 190 ? 15.984 37.812 20.547 1 96.12 190 SER A N 1
ATOM 1454 C CA . SER A 1 190 ? 15.914 38.188 19.141 1 96.12 190 SER A CA 1
ATOM 1455 C C . SER A 1 190 ? 15.938 39.688 18.984 1 96.12 190 SER A C 1
ATOM 1457 O O . SER A 1 190 ? 16.625 40.219 18.094 1 96.12 190 SER A O 1
ATOM 1459 N N . ASP A 1 191 ? 15.227 40.469 19.812 1 96.38 191 ASP A N 1
ATOM 1460 C CA . ASP A 1 191 ? 15.203 41.906 19.75 1 96.38 191 ASP A CA 1
ATOM 1461 C C . ASP A 1 191 ? 16.609 42.5 19.953 1 96.38 191 ASP A C 1
ATOM 1463 O O . ASP A 1 191 ? 17.016 43.406 19.234 1 96.38 191 ASP A O 1
ATOM 1467 N N . ALA A 1 192 ? 17.297 41.969 20.906 1 97.81 192 ALA A N 1
ATOM 1468 C CA . ALA A 1 192 ? 18.641 42.438 21.203 1 97.81 192 ALA A CA 1
ATOM 1469 C C . ALA A 1 192 ? 19.594 42.125 20.047 1 97.81 192 ALA A C 1
ATOM 1471 O O . ALA A 1 192 ? 20.422 42.938 19.672 1 97.81 192 ALA A O 1
ATOM 1472 N N . MET A 1 193 ? 19.469 40.906 19.516 1 97.44 193 MET A N 1
ATOM 1473 C CA . MET A 1 193 ? 20.328 40.469 18.406 1 97.44 193 MET A CA 1
ATOM 1474 C C . MET A 1 193 ? 20.141 41.375 17.188 1 97.44 193 MET A C 1
ATOM 1476 O O . MET A 1 193 ? 21.109 41.844 16.609 1 97.44 193 MET A O 1
ATOM 1480 N N . VAL A 1 194 ? 18.938 41.656 16.828 1 95.94 194 VAL A N 1
ATOM 1481 C CA . VAL A 1 194 ? 18.609 42.438 15.625 1 95.94 194 VAL A CA 1
ATOM 1482 C C . VAL A 1 194 ? 19.062 43.875 15.797 1 95.94 194 VAL A C 1
ATOM 1484 O O . VAL A 1 194 ? 19.375 44.562 14.82 1 95.94 194 VAL A O 1
ATOM 1487 N N . ALA A 1 195 ? 19.141 44.312 17.062 1 96.38 195 ALA A N 1
ATOM 1488 C CA . ALA A 1 195 ? 19.5 45.719 17.344 1 96.38 195 ALA A CA 1
ATOM 1489 C C . ALA A 1 195 ? 21 45.938 17.234 1 96.38 195 ALA A C 1
ATOM 1491 O O . ALA A 1 195 ? 21.484 47.062 17.172 1 96.38 195 ALA A O 1
ATOM 1492 N N . LEU A 1 196 ? 21.703 44.844 17.156 1 97.06 196 LEU A N 1
ATOM 1493 C CA . LEU A 1 196 ? 23.156 44.938 17.109 1 97.06 196 LEU A CA 1
ATOM 1494 C C . LEU A 1 196 ? 23.656 45.156 15.68 1 97.06 196 LEU A C 1
ATOM 1496 O O . LEU A 1 196 ? 23 44.75 14.719 1 97.06 196 LEU A O 1
ATOM 1500 N N . LYS A 1 197 ? 24.812 45.812 15.578 1 96.25 197 LYS A N 1
ATOM 1501 C CA . LYS A 1 197 ? 25.547 45.875 14.32 1 96.25 197 LYS A CA 1
ATOM 1502 C C . LYS A 1 197 ? 26.609 44.781 14.25 1 96.25 197 LYS A C 1
ATOM 1504 O O . LYS A 1 197 ? 27.031 44.25 15.273 1 96.25 197 LYS A O 1
ATOM 1509 N N . LYS A 1 198 ? 26.969 44.5 12.977 1 96.25 198 LYS A N 1
ATOM 1510 C CA . LYS A 1 198 ? 28 43.5 12.773 1 96.25 198 LYS A CA 1
ATOM 1511 C C . LYS A 1 198 ? 29.203 43.75 13.672 1 96.25 198 LYS A C 1
ATOM 1513 O O . LYS A 1 198 ? 29.75 44.844 13.695 1 96.25 198 LYS A O 1
ATOM 1518 N N . GLY A 1 199 ? 29.562 42.781 14.43 1 95.19 199 GLY A N 1
ATOM 1519 C CA . GLY A 1 199 ? 30.75 42.844 15.273 1 95.19 199 GLY A CA 1
ATOM 1520 C C . GLY A 1 199 ? 30.438 43.344 16.672 1 95.19 199 GLY A C 1
ATOM 1521 O O . GLY A 1 199 ? 31.297 43.281 17.562 1 95.19 199 GLY A O 1
ATOM 1522 N N . GLU A 1 200 ? 29.281 43.781 16.969 1 96.81 200 GLU A N 1
ATOM 1523 C CA . GLU A 1 200 ? 28.938 44.406 18.234 1 96.81 200 GLU A CA 1
ATOM 1524 C C . GLU A 1 200 ? 28.453 43.375 19.266 1 96.81 200 GLU A C 1
ATOM 1526 O O . GLU A 1 200 ? 27.938 42.344 18.891 1 96.81 200 GLU A O 1
ATOM 1531 N N . VAL A 1 201 ? 28.688 43.75 20.516 1 97.75 201 VAL A N 1
ATOM 1532 C CA . VAL A 1 201 ? 28.203 42.969 21.672 1 97.75 201 VAL A CA 1
ATOM 1533 C C . VAL A 1 201 ? 27.141 43.781 22.406 1 97.75 201 VAL A C 1
ATOM 1535 O O . VAL A 1 201 ? 27.172 45 22.422 1 97.75 201 VAL A O 1
ATOM 1538 N N . THR A 1 202 ? 26.25 43.031 22.938 1 97.94 202 THR A N 1
ATOM 1539 C CA . THR A 1 202 ? 25.234 43.75 23.719 1 97.94 202 THR A CA 1
ATOM 1540 C C . THR A 1 202 ? 25.891 44.594 24.812 1 97.94 202 THR A C 1
ATOM 1542 O O . THR A 1 202 ? 26.734 44.094 25.562 1 97.94 202 THR A O 1
ATOM 1545 N N . PRO A 1 203 ? 25.406 45.812 24.938 1 96.31 203 PRO A N 1
ATOM 1546 C CA . PRO A 1 203 ? 25.984 46.688 25.969 1 96.31 203 PRO A CA 1
ATOM 1547 C C . PRO A 1 203 ? 25.484 46.344 27.375 1 96.31 203 PRO A C 1
ATOM 1549 O O . PRO A 1 203 ? 26.125 46.719 28.359 1 96.31 203 PRO A O 1
ATOM 1552 N N . THR A 1 204 ? 24.297 45.812 27.422 1 97.38 204 THR A N 1
ATOM 1553 C CA . THR A 1 204 ? 23.719 45.344 28.688 1 97.38 204 THR A CA 1
ATOM 1554 C C . THR A 1 204 ? 23.266 43.875 28.562 1 97.38 204 THR A C 1
ATOM 1556 O O . THR A 1 204 ? 22.938 43.438 27.469 1 97.38 204 THR A O 1
ATOM 1559 N N . PRO A 1 205 ? 23.312 43.25 29.734 1 98.25 205 PRO A N 1
ATOM 1560 C CA . PRO A 1 205 ? 22.812 41.875 29.688 1 98.25 205 PRO A CA 1
ATOM 1561 C C . PRO A 1 205 ? 21.344 41.781 29.234 1 98.25 205 PRO A C 1
ATOM 1563 O O . PRO A 1 205 ? 20.562 42.688 29.547 1 98.25 205 PRO A O 1
ATOM 1566 N N . VAL A 1 206 ? 20.984 40.781 28.469 1 98.25 206 VAL A N 1
ATOM 1567 C CA . VAL A 1 206 ? 19.625 40.562 28 1 98.25 206 VAL A CA 1
ATOM 1568 C C . VAL A 1 206 ? 18.953 39.469 28.812 1 98.25 206 VAL A C 1
ATOM 1570 O O . VAL A 1 206 ? 19.453 38.344 28.875 1 98.25 206 VAL A O 1
ATOM 1573 N N . GLN A 1 207 ? 17.844 39.688 29.359 1 98.12 207 GLN A N 1
ATOM 1574 C CA . GLN A 1 207 ? 17.156 38.719 30.219 1 98.12 207 GLN A CA 1
ATOM 1575 C C . GLN A 1 207 ? 16.141 37.906 29.406 1 98.12 207 GLN A C 1
ATOM 1577 O O . GLN A 1 207 ? 15.383 38.469 28.609 1 98.12 207 GLN A O 1
ATOM 1582 N N . THR A 1 208 ? 16.188 36.656 29.609 1 97.5 208 THR A N 1
ATOM 1583 C CA . THR A 1 208 ? 15.156 35.75 29.125 1 97.5 208 THR A CA 1
ATOM 1584 C C . THR A 1 208 ? 14.734 34.75 30.219 1 97.5 208 THR A C 1
ATOM 1586 O O . THR A 1 208 ? 15.219 34.844 31.344 1 97.5 208 THR A O 1
ATOM 1589 N N . GLN A 1 209 ? 13.828 33.844 29.984 1 96.62 209 GLN A N 1
ATOM 1590 C CA . GLN A 1 209 ? 13.383 32.812 30.938 1 96.62 209 GLN A CA 1
ATOM 1591 C C . GLN A 1 209 ? 14.523 31.859 31.281 1 96.62 209 GLN A C 1
ATOM 1593 O O . GLN A 1 209 ? 14.445 31.125 32.281 1 96.62 209 GLN A O 1
ATOM 1598 N N . PHE A 1 210 ? 15.57 31.891 30.547 1 96.69 210 PHE A N 1
ATOM 1599 C CA . PHE A 1 210 ? 16.672 30.938 30.734 1 96.69 210 PHE A CA 1
ATOM 1600 C C . PHE A 1 210 ? 17.781 31.547 31.594 1 96.69 210 PHE A C 1
ATOM 1602 O O . PHE A 1 210 ? 18.672 30.844 32.031 1 96.69 210 PHE A O 1
ATOM 1609 N N . GLY A 1 211 ? 17.703 32.938 31.719 1 97.75 211 GLY A N 1
ATOM 1610 C CA . GLY A 1 211 ? 18.734 33.656 32.438 1 97.75 211 GLY A CA 1
ATOM 1611 C C . GLY A 1 211 ? 19.141 34.969 31.75 1 97.75 211 GLY A C 1
ATOM 1612 O O . GLY A 1 211 ? 18.281 35.688 31.266 1 97.75 211 GLY A O 1
ATOM 1613 N N . TRP A 1 212 ? 20.422 35.156 31.875 1 98.25 212 TRP A N 1
ATOM 1614 C CA . TRP A 1 212 ? 20.953 36.406 31.312 1 98.25 212 TRP A CA 1
ATOM 1615 C C . TRP A 1 212 ? 21.938 36.094 30.172 1 98.25 212 TRP A C 1
ATOM 1617 O O . TRP A 1 212 ? 22.844 35.281 30.344 1 98.25 212 TRP A O 1
ATOM 1627 N N . HIS A 1 213 ? 21.719 36.812 29.047 1 98.62 213 HIS A N 1
ATOM 1628 C CA . HIS A 1 213 ? 22.531 36.594 27.844 1 98.62 213 HIS A CA 1
ATOM 1629 C C . HIS A 1 213 ? 23.453 37.75 27.562 1 98.62 213 HIS A C 1
ATOM 1631 O O . HIS A 1 213 ? 23.078 38.906 27.766 1 98.62 213 HIS A O 1
ATOM 1637 N N . VAL A 1 214 ? 24.688 37.438 27.141 1 98.56 214 VAL A N 1
ATOM 1638 C CA . VAL A 1 214 ? 25.562 38.344 26.422 1 98.56 214 VAL A CA 1
ATOM 1639 C C . VAL A 1 214 ? 25.656 37.938 24.953 1 98.56 214 VAL A C 1
ATOM 1641 O O . VAL A 1 214 ? 26.031 36.812 24.656 1 98.56 214 VAL A O 1
ATOM 1644 N N . ILE A 1 215 ? 25.234 38.844 24.031 1 98.5 215 ILE A N 1
ATOM 1645 C CA . ILE A 1 215 ? 25.094 38.5 22.641 1 98.5 215 ILE A CA 1
ATOM 1646 C C . ILE A 1 215 ? 26.109 39.281 21.797 1 98.5 215 ILE A C 1
ATOM 1648 O O . ILE A 1 215 ? 26.266 40.469 21.969 1 98.5 215 ILE A O 1
ATOM 1652 N N . LYS A 1 216 ? 26.781 38.562 20.953 1 98.25 216 LYS A N 1
ATOM 1653 C CA . LYS A 1 216 ? 27.625 39.156 19.938 1 98.25 216 LYS A CA 1
ATOM 1654 C C . LYS A 1 216 ? 27.125 38.844 18.531 1 98.25 216 LYS A C 1
ATOM 1656 O O . LYS A 1 216 ? 26.875 37.688 18.203 1 98.25 216 LYS A O 1
ATOM 1661 N N . LEU A 1 217 ? 26.938 39.906 17.688 1 98.38 217 LEU A N 1
ATOM 1662 C CA . LEU A 1 217 ? 26.547 39.688 16.297 1 98.38 217 LEU A CA 1
ATOM 1663 C C . LEU A 1 217 ? 27.766 39.594 15.398 1 98.38 217 LEU A C 1
ATOM 1665 O O . LEU A 1 217 ? 28.531 40.562 15.281 1 98.38 217 LEU A O 1
ATOM 1669 N N . GLU A 1 218 ? 27.922 38.406 14.82 1 97.56 218 GLU A N 1
ATOM 1670 C CA . GLU A 1 218 ? 29.094 38.219 13.961 1 97.56 218 GLU A CA 1
ATOM 1671 C C . GLU A 1 218 ? 28.828 38.75 12.555 1 97.56 218 GLU A C 1
ATOM 1673 O O . GLU A 1 218 ? 29.703 39.375 11.945 1 97.56 218 GLU A O 1
ATOM 1678 N N . ASP A 1 219 ? 27.641 38.406 12.062 1 97.75 219 ASP A N 1
ATOM 1679 C CA . ASP A 1 219 ? 27.344 38.781 10.68 1 97.75 219 ASP A CA 1
ATOM 1680 C C . ASP A 1 219 ? 25.844 38.75 10.422 1 97.75 219 ASP A C 1
ATOM 1682 O O . ASP A 1 219 ? 25.062 38.25 11.242 1 97.75 219 ASP A O 1
ATOM 1686 N N . VAL A 1 220 ? 25.422 39.469 9.359 1 96.94 220 VAL A N 1
ATOM 1687 C CA . VAL A 1 220 ? 24.031 39.5 8.898 1 96.94 220 VAL A CA 1
ATOM 1688 C C . VAL A 1 220 ? 23.984 39.25 7.391 1 96.94 220 VAL A C 1
ATOM 1690 O O . VAL A 1 220 ? 24.812 39.812 6.648 1 96.94 220 VAL A O 1
ATOM 1693 N N . ARG A 1 221 ? 23.094 38.438 6.973 1 95.25 221 ARG A N 1
ATOM 1694 C CA . ARG A 1 221 ? 22.906 38.188 5.539 1 95.25 221 ARG A CA 1
ATOM 1695 C C . ARG A 1 221 ? 21.438 38.094 5.184 1 95.25 221 ARG A C 1
ATOM 1697 O O . ARG A 1 221 ? 20.594 37.875 6.059 1 95.25 221 ARG A O 1
ATOM 1704 N N . PRO A 1 222 ? 21.172 38.312 3.932 1 93.06 222 PRO A N 1
ATOM 1705 C CA . PRO A 1 222 ? 19.797 38.062 3.521 1 93.06 222 PRO A CA 1
ATOM 1706 C C . PRO A 1 222 ? 19.359 36.625 3.695 1 93.06 222 PRO A C 1
ATOM 1708 O O . PRO A 1 222 ? 20.156 35.688 3.457 1 93.06 222 PRO A O 1
ATOM 1711 N N . ALA A 1 223 ? 18.188 36.438 4.223 1 90.62 223 ALA A N 1
ATOM 1712 C CA . ALA A 1 223 ? 17.656 35.094 4.398 1 90.62 223 ALA A CA 1
ATOM 1713 C C . ALA A 1 223 ? 17.312 34.469 3.053 1 90.62 223 ALA A C 1
ATOM 1715 O O . ALA A 1 223 ? 16.812 35.156 2.152 1 90.62 223 ALA A O 1
ATOM 1716 N N . LYS A 1 224 ? 17.641 33.156 2.955 1 85.44 224 LYS A N 1
ATOM 1717 C CA . LYS A 1 224 ? 17.219 32.438 1.751 1 85.44 224 LYS A CA 1
ATOM 1718 C C . LYS A 1 224 ? 15.828 31.844 1.916 1 85.44 224 LYS A C 1
ATOM 1720 O O . LYS A 1 224 ? 15.664 30.797 2.561 1 85.44 224 LYS A O 1
ATOM 1725 N N . VAL A 1 225 ? 14.883 32.562 1.497 1 86.06 225 VAL A N 1
ATOM 1726 C CA . VAL A 1 225 ? 13.508 32.094 1.562 1 86.06 225 VAL A CA 1
ATOM 1727 C C . VAL A 1 225 ? 13.117 31.453 0.231 1 86.06 225 VAL A C 1
ATOM 1729 O O . VAL A 1 225 ? 13.352 32.031 -0.833 1 86.06 225 VAL A O 1
ATOM 1732 N N . PRO A 1 226 ? 12.617 30.219 0.343 1 90.06 226 PRO A N 1
ATOM 1733 C CA . PRO A 1 226 ? 12.164 29.625 -0.917 1 90.06 226 PRO A CA 1
ATOM 1734 C C . PRO A 1 226 ? 11.117 30.484 -1.629 1 90.06 226 PRO A C 1
ATOM 1736 O O . PRO A 1 226 ? 10.352 31.203 -0.978 1 90.06 226 PRO A O 1
ATOM 1739 N N . THR A 1 227 ? 11.125 30.438 -2.998 1 92.69 227 THR A N 1
ATOM 1740 C CA . THR A 1 227 ? 10.164 31.203 -3.781 1 92.69 227 THR A CA 1
ATOM 1741 C C . THR A 1 227 ? 8.766 30.609 -3.668 1 92.69 227 THR A C 1
ATOM 1743 O O . THR A 1 227 ? 8.609 29.453 -3.285 1 92.69 227 THR A O 1
ATOM 1746 N N . LEU A 1 228 ? 7.793 31.391 -3.961 1 94.94 228 LEU A N 1
ATOM 1747 C CA . LEU A 1 228 ? 6.406 30.938 -3.938 1 94.94 228 LEU A CA 1
ATOM 1748 C C . LEU A 1 228 ? 6.219 29.703 -4.82 1 94.94 228 LEU A C 1
ATOM 1750 O O . LEU A 1 228 ? 5.539 28.75 -4.43 1 94.94 228 LEU A O 1
ATOM 1754 N N . ASP A 1 229 ? 6.777 29.75 -5.957 1 95.31 229 ASP A N 1
ATOM 1755 C CA . ASP A 1 229 ? 6.625 28.656 -6.91 1 95.31 229 ASP A CA 1
ATOM 1756 C C . ASP A 1 229 ? 7.184 27.344 -6.34 1 95.31 229 ASP A C 1
ATOM 1758 O O . ASP A 1 229 ? 6.613 26.281 -6.559 1 95.31 229 ASP A O 1
ATOM 1762 N N . GLU A 1 230 ? 8.227 27.469 -5.539 1 94.69 230 GLU A N 1
ATOM 1763 C CA . GLU A 1 230 ? 8.898 26.297 -4.965 1 94.69 230 GLU A CA 1
ATOM 1764 C C . GLU A 1 230 ? 8.047 25.672 -3.867 1 94.69 230 GLU A C 1
ATOM 1766 O O . GLU A 1 230 ? 8.086 24.453 -3.674 1 94.69 230 GLU A O 1
ATOM 1771 N N . VAL A 1 231 ? 7.312 26.5 -3.193 1 95.31 231 VAL A N 1
ATOM 1772 C CA . VAL A 1 231 ? 6.633 25.969 -2.012 1 95.31 231 VAL A CA 1
ATOM 1773 C C . VAL A 1 231 ? 5.125 25.953 -2.25 1 95.31 231 VAL A C 1
ATOM 1775 O O . VAL A 1 231 ? 4.355 25.578 -1.362 1 95.31 231 VAL A O 1
ATOM 1778 N N . LYS A 1 232 ? 4.699 26.266 -3.365 1 96.25 232 LYS A N 1
ATOM 1779 C CA . LYS A 1 232 ? 3.279 26.375 -3.682 1 96.25 232 LYS A CA 1
ATOM 1780 C C . LYS A 1 232 ? 2.545 25.078 -3.383 1 96.25 232 LYS A C 1
ATOM 1782 O O . LYS A 1 232 ? 1.521 25.078 -2.695 1 96.25 232 LYS A O 1
ATOM 1787 N N . PRO A 1 233 ? 3.004 23.891 -3.816 1 95.75 233 PRO A N 1
ATOM 1788 C CA . PRO A 1 233 ? 2.275 22.656 -3.539 1 95.75 233 PRO A CA 1
ATOM 1789 C C . PRO A 1 233 ? 2.18 22.344 -2.045 1 95.75 233 PRO A C 1
ATOM 1791 O O . PRO A 1 233 ? 1.142 21.875 -1.574 1 95.75 233 PRO A O 1
ATOM 1794 N N . GLN A 1 234 ? 3.203 22.625 -1.39 1 96.12 234 GLN A N 1
ATOM 1795 C CA . GLN A 1 234 ? 3.217 22.375 0.046 1 96.12 234 GLN A CA 1
ATOM 1796 C C . GLN A 1 234 ? 2.252 23.297 0.782 1 96.12 234 GLN A C 1
ATOM 1798 O O . GLN A 1 234 ? 1.52 22.859 1.672 1 96.12 234 GLN A O 1
ATOM 1803 N N . ILE A 1 235 ? 2.227 24.547 0.384 1 96.75 235 ILE A N 1
ATOM 1804 C CA . ILE A 1 235 ? 1.337 25.516 1 1 96.75 235 ILE A CA 1
ATOM 1805 C C . ILE A 1 235 ? -0.115 25.156 0.694 1 96.75 235 ILE A C 1
ATOM 1807 O O . ILE A 1 235 ? -0.977 25.234 1.574 1 96.75 235 ILE A O 1
ATOM 1811 N N . ALA A 1 236 ? -0.281 24.781 -0.509 1 96.94 236 ALA A N 1
ATOM 1812 C CA . ALA A 1 236 ? -1.629 24.391 -0.907 1 96.94 236 ALA A CA 1
ATOM 1813 C C . ALA A 1 236 ? -2.121 23.203 -0.072 1 96.94 236 ALA A C 1
ATOM 1815 O O . ALA A 1 236 ? -3.258 23.219 0.411 1 96.94 236 ALA A O 1
ATOM 1816 N N . GLU A 1 237 ? -1.341 22.188 0.083 1 96.5 237 GLU A N 1
ATOM 1817 C CA . GLU A 1 237 ? -1.695 21.016 0.871 1 96.5 237 GLU A CA 1
ATOM 1818 C C . GLU A 1 237 ? -1.963 21.391 2.326 1 96.5 237 GLU A C 1
ATOM 1820 O O . GLU A 1 237 ? -2.938 20.922 2.922 1 96.5 237 GLU A O 1
ATOM 1825 N N . ALA A 1 238 ? -1.103 22.203 2.834 1 96.5 238 ALA A N 1
ATOM 1826 C CA . ALA A 1 238 ? -1.261 22.625 4.223 1 96.5 238 ALA A CA 1
ATOM 1827 C C . ALA A 1 238 ? -2.574 23.375 4.418 1 96.5 238 ALA A C 1
ATOM 1829 O O . ALA A 1 238 ? -3.283 23.156 5.402 1 96.5 238 ALA A O 1
ATOM 1830 N N . LEU A 1 239 ? -2.857 24.281 3.471 1 97.38 239 LEU A N 1
ATOM 1831 C CA . LEU A 1 239 ? -4.09 25.062 3.549 1 97.38 239 LEU A CA 1
ATOM 1832 C C . LEU A 1 239 ? -5.312 24.156 3.395 1 97.38 239 LEU A C 1
ATOM 1834 O O . LEU A 1 239 ? -6.34 24.375 4.035 1 97.38 239 LEU A O 1
ATOM 1838 N N . GLN A 1 240 ? -5.223 23.109 2.576 1 97 240 GLN A N 1
ATOM 1839 C CA . GLN A 1 240 ? -6.309 22.156 2.432 1 97 240 GLN A CA 1
ATOM 1840 C C . GLN A 1 240 ? -6.566 21.406 3.74 1 97 240 GLN A C 1
ATOM 1842 O O . GLN A 1 240 ? -7.715 21.234 4.145 1 97 240 GLN A O 1
ATOM 1847 N N . GLN A 1 241 ? -5.527 21 4.367 1 96.5 241 GLN A N 1
ATOM 1848 C CA . GLN A 1 241 ? -5.652 20.297 5.641 1 96.5 241 GLN A CA 1
ATOM 1849 C C . GLN A 1 241 ? -6.285 21.188 6.703 1 96.5 241 GLN A C 1
ATOM 1851 O O . GLN A 1 241 ? -7.145 20.734 7.465 1 96.5 241 GLN A O 1
ATOM 1856 N N . LYS A 1 242 ? -5.82 22.406 6.73 1 96 242 LYS A N 1
ATOM 1857 C CA . LYS A 1 242 ? -6.379 23.375 7.676 1 96 242 LYS A CA 1
ATOM 1858 C C . LYS A 1 242 ? -7.871 23.578 7.43 1 96 242 LYS A C 1
ATOM 1860 O O . LYS A 1 242 ? -8.656 23.641 8.375 1 96 242 LYS A O 1
ATOM 1865 N N . LYS A 1 243 ? -8.203 23.688 6.168 1 96.38 243 LYS A N 1
ATOM 1866 C CA . LYS A 1 243 ? -9.602 23.859 5.789 1 96.38 243 LYS A CA 1
ATOM 1867 C C . LYS A 1 243 ? -10.43 22.641 6.219 1 96.38 243 LYS A C 1
ATOM 1869 O O . LYS A 1 243 ? -11.547 22.797 6.73 1 96.38 243 LYS A O 1
ATOM 1874 N N . LEU A 1 244 ? -9.953 21.453 6.023 1 96.69 244 LEU A N 1
ATOM 1875 C CA . LEU A 1 244 ? -10.648 20.234 6.414 1 96.69 244 LEU A CA 1
ATOM 1876 C C . LEU A 1 244 ? -10.805 20.156 7.93 1 96.69 244 LEU A C 1
ATOM 1878 O O . LEU A 1 244 ? -11.859 19.75 8.43 1 96.69 244 LEU A O 1
ATOM 1882 N N . GLN A 1 245 ? -9.766 20.531 8.633 1 96.19 245 GLN A N 1
ATOM 1883 C CA . GLN A 1 245 ? -9.828 20.547 10.094 1 96.19 245 GLN A CA 1
ATOM 1884 C C . GLN A 1 245 ? -10.906 21.5 10.586 1 96.19 245 GLN A C 1
ATOM 1886 O O . GLN A 1 245 ? -11.688 21.156 11.477 1 96.19 245 GLN A O 1
ATOM 1891 N N . ALA A 1 246 ? -10.914 22.688 9.992 1 96.31 246 ALA A N 1
ATOM 1892 C CA . ALA A 1 246 ? -11.93 23.688 10.352 1 96.31 246 ALA A CA 1
ATOM 1893 C C . ALA A 1 246 ? -13.328 23.156 10.055 1 96.31 246 ALA A C 1
ATOM 1895 O O . ALA A 1 246 ? -14.25 23.359 10.852 1 96.31 246 ALA A O 1
ATOM 1896 N N . TYR A 1 247 ? -13.516 22.531 8.898 1 97.06 247 TYR A N 1
ATOM 1897 C CA . TYR A 1 247 ? -14.789 21.953 8.5 1 97.06 247 TYR A CA 1
ATOM 1898 C C . TYR A 1 247 ? -15.258 20.906 9.516 1 97.06 247 TYR A C 1
ATOM 1900 O O . TYR A 1 247 ? -16.406 20.953 9.969 1 97.06 247 TYR A O 1
ATOM 1908 N N . GLN A 1 248 ? -14.328 20.047 9.93 1 96.25 248 GLN A N 1
ATOM 1909 C CA . GLN A 1 248 ? -14.648 19 10.898 1 96.25 248 GLN A CA 1
ATOM 1910 C C . GLN A 1 248 ? -15.008 19.609 12.258 1 96.25 248 GLN A C 1
ATOM 1912 O O . GLN A 1 248 ? -15.945 19.141 12.922 1 96.25 248 GLN A O 1
ATOM 1917 N N . GLU A 1 249 ? -14.273 20.641 12.672 1 96.25 249 GLU A N 1
ATOM 1918 C CA . GLU A 1 249 ? -14.547 21.297 13.938 1 96.25 249 GLU A CA 1
ATOM 1919 C C . GLU A 1 249 ? -15.914 21.969 13.93 1 96.25 249 GLU A C 1
ATOM 1921 O O . GLU A 1 249 ? -16.641 21.953 14.93 1 96.25 249 GLU A O 1
ATOM 1926 N N . GLN A 1 250 ? -16.203 22.547 12.805 1 96.88 250 GLN A N 1
ATOM 1927 C CA . GLN A 1 250 ? -17.516 23.172 12.664 1 96.88 250 GLN A CA 1
ATOM 1928 C C . GLN A 1 250 ? -18.641 22.141 12.789 1 96.88 250 GLN A C 1
ATOM 1930 O O . GLN A 1 250 ? -19.641 22.391 13.469 1 96.88 250 GLN A O 1
ATOM 1935 N N . LEU A 1 251 ? -18.484 20.984 12.156 1 97 251 LEU A N 1
ATOM 1936 C CA . LEU A 1 251 ? -19.484 19.922 12.227 1 97 251 LEU A CA 1
ATOM 1937 C C . LEU A 1 251 ? -19.594 19.375 13.648 1 97 251 LEU A C 1
ATOM 1939 O O . LEU A 1 251 ? -20.703 19.109 14.133 1 97 251 LEU A O 1
ATOM 1943 N N . ARG A 1 252 ? -18.438 19.203 14.273 1 95.75 252 ARG A N 1
ATOM 1944 C CA . ARG A 1 252 ? -18.406 18.688 15.641 1 95.75 252 ARG A CA 1
ATOM 1945 C C . ARG A 1 252 ? -19.125 19.641 16.594 1 95.75 252 ARG A C 1
ATOM 1947 O O . ARG A 1 252 ? -19.875 19.203 17.469 1 95.75 252 ARG A O 1
ATOM 1954 N N . ALA A 1 253 ? -18.969 20.938 16.422 1 95.38 253 ALA A N 1
ATOM 1955 C CA . ALA A 1 253 ? -19.562 21.953 17.266 1 95.38 253 ALA A CA 1
ATOM 1956 C C . ALA A 1 253 ? -21.094 21.953 17.141 1 95.38 253 ALA A C 1
ATOM 1958 O O . ALA A 1 253 ? -21.812 22.266 18.078 1 95.38 253 ALA A O 1
ATOM 1959 N N . LYS A 1 254 ? -21.562 21.547 15.984 1 95.44 254 LYS A N 1
ATOM 1960 C CA . LYS A 1 254 ? -23 21.562 15.719 1 95.44 254 LYS A CA 1
ATOM 1961 C C . LYS A 1 254 ? -23.656 20.266 16.172 1 95.44 254 LYS A C 1
ATOM 1963 O O . LYS A 1 254 ? -24.875 20.188 16.281 1 95.44 254 LYS A O 1
ATOM 1968 N N . ALA A 1 255 ? -22.828 19.266 16.406 1 95.38 255 ALA A N 1
ATOM 1969 C CA . ALA A 1 255 ? -23.359 17.953 16.75 1 95.38 255 ALA A CA 1
ATOM 1970 C C . ALA A 1 255 ? -23.656 17.859 18.234 1 95.38 255 ALA A C 1
ATOM 1972 O O . ALA A 1 255 ? -22.922 18.406 19.062 1 95.38 255 ALA A O 1
ATOM 1973 N N . LYS A 1 256 ? -24.75 17.125 18.656 1 94.75 256 LYS A N 1
ATOM 1974 C CA . LYS A 1 256 ? -25.078 16.797 20.047 1 94.75 256 LYS A CA 1
ATOM 1975 C C . LYS A 1 256 ? -24.516 15.438 20.438 1 94.75 256 LYS A C 1
ATOM 1977 O O . LYS A 1 256 ? -25 14.406 19.984 1 94.75 256 LYS A O 1
ATOM 1982 N N . VAL A 1 257 ? -23.516 15.492 21.297 1 92.06 257 VAL A N 1
ATOM 1983 C CA . VAL A 1 257 ? -22.859 14.258 21.719 1 92.06 257 VAL A CA 1
ATOM 1984 C C . VAL A 1 257 ? -23.219 13.953 23.172 1 92.06 257 VAL A C 1
ATOM 1986 O O . VAL A 1 257 ? -23.109 14.82 24.047 1 92.06 257 VAL A O 1
ATOM 1989 N N . GLN A 1 258 ? -23.766 12.766 23.469 1 87.19 258 GLN A N 1
ATOM 1990 C CA . GLN A 1 258 ? -24.125 12.32 24.812 1 87.19 258 GLN A CA 1
ATOM 1991 C C . GLN A 1 258 ? -23.391 11.047 25.188 1 87.19 258 GLN A C 1
ATOM 1993 O O . GLN A 1 258 ? -23.062 10.234 24.312 1 87.19 258 GLN A O 1
ATOM 1998 N N . MET B 1 1 ? -59.281 -34.312 59.406 1 25.28 1 MET B N 1
ATOM 1999 C CA . MET B 1 1 ? -58.5 -33.094 59.531 1 25.28 1 MET B CA 1
ATOM 2000 C C . MET B 1 1 ? -57.781 -32.75 58.219 1 25.28 1 MET B C 1
ATOM 2002 O O . MET B 1 1 ? -56.875 -33.469 57.781 1 25.28 1 MET B O 1
ATOM 2006 N N . THR B 1 2 ? -58.531 -32.25 57.219 1 29.8 2 THR B N 1
ATOM 2007 C CA . THR B 1 2 ? -58.406 -32.125 55.781 1 29.8 2 THR B CA 1
ATOM 2008 C C . THR B 1 2 ? -57.344 -31.094 55.406 1 29.8 2 THR B C 1
ATOM 2010 O O . THR B 1 2 ? -57.562 -29.891 55.656 1 29.8 2 THR B O 1
ATOM 2013 N N . PHE B 1 3 ? -56.094 -31.406 55.844 1 30.83 3 PHE B N 1
ATOM 2014 C CA . PHE B 1 3 ? -55 -30.453 55.656 1 30.83 3 PHE B CA 1
ATOM 2015 C C . PHE B 1 3 ? -54.906 -30 54.219 1 30.83 3 PHE B C 1
ATOM 2017 O O . PHE B 1 3 ? -54.844 -30.812 53.281 1 30.83 3 PHE B O 1
ATOM 2024 N N . LYS B 1 4 ? -55.656 -28.922 53.938 1 38.97 4 LYS B N 1
ATOM 2025 C CA . LYS B 1 4 ? -55.688 -28.266 52.625 1 38.97 4 LYS B CA 1
ATOM 2026 C C . LYS B 1 4 ? -54.312 -27.969 52.094 1 38.97 4 LYS B C 1
ATOM 2028 O O . LYS B 1 4 ? -53.438 -27.516 52.875 1 38.97 4 LYS B O 1
ATOM 2033 N N . PRO B 1 5 ? -53.812 -28.594 50.938 1 40.84 5 PRO B N 1
ATOM 2034 C CA . PRO B 1 5 ? -52.5 -28.359 50.375 1 40.84 5 PRO B CA 1
ATOM 2035 C C . PRO B 1 5 ? -52.156 -26.875 50.188 1 40.84 5 PRO B C 1
ATOM 2037 O O . PRO B 1 5 ? -53.062 -26.062 49.969 1 40.84 5 PRO B O 1
ATOM 2040 N N . ALA B 1 6 ? -51.25 -26.312 51.031 1 37 6 ALA B N 1
ATOM 2041 C CA . ALA B 1 6 ? -50.656 -25 50.906 1 37 6 ALA B CA 1
ATOM 2042 C C . ALA B 1 6 ? -50.281 -24.688 49.469 1 37 6 ALA B C 1
ATOM 2044 O O . ALA B 1 6 ? -49.625 -25.5 48.812 1 37 6 ALA B O 1
ATOM 2045 N N . ARG B 1 7 ? -51.062 -23.797 48.844 1 37.75 7 ARG B N 1
ATOM 2046 C CA . ARG B 1 7 ? -50.875 -23.141 47.562 1 37.75 7 ARG B CA 1
ATOM 2047 C C . ARG B 1 7 ? -49.469 -22.578 47.438 1 37.75 7 ARG B C 1
ATOM 2049 O O . ARG B 1 7 ? -49.062 -21.703 48.219 1 37.75 7 ARG B O 1
ATOM 2056 N N . LEU B 1 8 ? -48.406 -23.484 47.281 1 35.5 8 LEU B N 1
ATOM 2057 C CA . LEU B 1 8 ? -47.094 -22.953 46.969 1 35.5 8 LEU B CA 1
ATOM 2058 C C . LEU B 1 8 ? -47.188 -21.922 45.844 1 35.5 8 LEU B C 1
ATOM 2060 O O . LEU B 1 8 ? -47.625 -22.234 44.75 1 35.5 8 LEU B O 1
ATOM 2064 N N . LEU B 1 9 ? -47.594 -20.703 46.219 1 35.41 9 LEU B N 1
ATOM 2065 C CA . LEU B 1 9 ? -47.469 -19.578 45.281 1 35.41 9 LEU B CA 1
ATOM 2066 C C . LEU B 1 9 ? -46.062 -19.547 44.656 1 35.41 9 LEU B C 1
ATOM 2068 O O . LEU B 1 9 ? -45.062 -19.391 45.344 1 35.41 9 LEU B O 1
ATOM 2072 N N . VAL B 1 10 ? -45.812 -20.453 43.688 1 34.31 10 VAL B N 1
ATOM 2073 C CA . VAL B 1 10 ? -44.625 -20.297 42.875 1 34.31 10 VAL B CA 1
ATOM 2074 C C . VAL B 1 10 ? -44.469 -18.859 42.406 1 34.31 10 VAL B C 1
ATOM 2076 O O . VAL B 1 10 ? -45.344 -18.359 41.656 1 34.31 10 VAL B O 1
ATOM 2079 N N . LEU B 1 11 ? -44.031 -17.953 43.312 1 35.16 11 LEU B N 1
ATOM 2080 C CA . LEU B 1 11 ? -43.594 -16.656 42.844 1 35.16 11 LEU B CA 1
ATOM 2081 C C . LEU B 1 11 ? -42.75 -16.781 41.594 1 35.16 11 LEU B C 1
ATOM 2083 O O . LEU B 1 11 ? -41.688 -17.453 41.594 1 35.16 11 LEU B O 1
ATOM 2087 N N . LEU B 1 12 ? -43.406 -16.875 40.438 1 33.81 12 LEU B N 1
ATOM 2088 C CA . LEU B 1 12 ? -42.688 -16.719 39.156 1 33.81 12 LEU B CA 1
ATOM 2089 C C . LEU B 1 12 ? -41.812 -15.484 39.188 1 33.81 12 LEU B C 1
ATOM 2091 O O . LEU B 1 12 ? -42.281 -14.359 39.312 1 33.81 12 LEU B O 1
ATOM 2095 N N . PHE B 1 13 ? -40.656 -15.555 39.906 1 35.62 13 PHE B N 1
ATOM 2096 C CA . PHE B 1 13 ? -39.656 -14.523 39.719 1 35.62 13 PHE B CA 1
ATOM 2097 C C . PHE B 1 13 ? -39.438 -14.234 38.219 1 35.62 13 PHE B C 1
ATOM 2099 O O . PHE B 1 13 ? -38.969 -15.102 37.469 1 35.62 13 PHE B O 1
ATOM 2106 N N . ALA B 1 14 ? -40.281 -13.406 37.656 1 35.34 14 ALA B N 1
ATOM 2107 C CA . ALA B 1 14 ? -39.969 -12.82 36.344 1 35.34 14 ALA B CA 1
ATOM 2108 C C . ALA B 1 14 ? -38.531 -12.289 36.312 1 35.34 14 ALA B C 1
ATOM 2110 O O . ALA B 1 14 ? -38.219 -11.305 37 1 35.34 14 ALA B O 1
ATOM 2111 N N . ILE B 1 15 ? -37.562 -13.102 36.312 1 36.22 15 ILE B N 1
ATOM 2112 C CA . ILE B 1 15 ? -36.219 -12.602 35.938 1 36.22 15 ILE B CA 1
ATOM 2113 C C . ILE B 1 15 ? -36.344 -11.781 34.656 1 36.22 15 ILE B C 1
ATOM 2115 O O . ILE B 1 15 ? -36.656 -12.328 33.594 1 36.22 15 ILE B O 1
ATOM 2119 N N . ALA B 1 16 ? -36.781 -10.547 34.75 1 34.69 16 ALA B N 1
ATOM 2120 C CA . ALA B 1 16 ? -36.625 -9.641 33.625 1 34.69 16 ALA B CA 1
ATOM 2121 C C . ALA B 1 16 ? -35.219 -9.742 33.031 1 34.69 16 ALA B C 1
ATOM 2123 O O . ALA B 1 16 ? -34.219 -9.539 33.719 1 34.69 16 ALA B O 1
ATOM 2124 N N . SER B 1 17 ? -35 -10.648 32.125 1 35.59 17 SER B N 1
ATOM 2125 C CA . SER B 1 17 ? -33.812 -10.531 31.312 1 35.59 17 SER B CA 1
ATOM 2126 C C . SER B 1 17 ? -33.469 -9.078 31.031 1 35.59 17 SER B C 1
ATOM 2128 O O . SER B 1 17 ? -34.312 -8.312 30.547 1 35.59 17 SER B O 1
ATOM 2130 N N . ILE B 1 18 ? -32.781 -8.367 31.906 1 38.38 18 ILE B N 1
ATOM 2131 C CA . ILE B 1 18 ? -32.156 -7.113 31.469 1 38.38 18 ILE B CA 1
ATOM 2132 C C . ILE B 1 18 ? -31.656 -7.25 30.031 1 38.38 18 ILE B C 1
ATOM 2134 O O . ILE B 1 18 ? -30.828 -8.117 29.734 1 38.38 18 ILE B O 1
ATOM 2138 N N . PRO B 1 19 ? -32.406 -6.867 29.078 1 41.69 19 PRO B N 1
ATOM 2139 C CA . PRO B 1 19 ? -31.828 -6.938 27.734 1 41.69 19 PRO B CA 1
ATOM 2140 C C . PRO B 1 19 ? -30.328 -6.648 27.703 1 41.69 19 PRO B C 1
ATOM 2142 O O . PRO B 1 19 ? -29.828 -5.91 28.562 1 41.69 19 PRO B O 1
ATOM 2145 N N . ALA B 1 20 ? -29.562 -7.52 27.406 1 38.5 20 ALA B N 1
ATOM 2146 C CA . ALA B 1 20 ? -28.203 -7.18 27.031 1 38.5 20 ALA B CA 1
ATOM 2147 C C . ALA B 1 20 ? -28.141 -5.809 26.359 1 38.5 20 ALA B C 1
ATOM 2149 O O . ALA B 1 20 ? -28.5 -5.656 25.203 1 38.5 20 ALA B O 1
ATOM 2150 N N . PHE B 1 21 ? -28.625 -4.699 26.875 1 42.28 21 PHE B N 1
ATOM 2151 C CA . PHE B 1 21 ? -28.422 -3.369 26.312 1 42.28 21 PHE B CA 1
ATOM 2152 C C . PHE B 1 21 ? -27.016 -3.225 25.75 1 42.28 21 PHE B C 1
ATOM 2154 O O . PHE B 1 21 ? -26.031 -3.303 26.484 1 42.28 21 PHE B O 1
ATOM 2161 N N . ALA B 1 22 ? -26.641 -3.805 24.625 1 53.44 22 ALA B N 1
ATOM 2162 C CA . ALA B 1 22 ? -25.391 -3.428 23.953 1 53.44 22 ALA B CA 1
ATOM 2163 C C . ALA B 1 22 ? -24.953 -2.021 24.359 1 53.44 22 ALA B C 1
ATOM 2165 O O . ALA B 1 22 ? -25.703 -1.056 24.172 1 53.44 22 ALA B O 1
ATOM 2166 N N . GLN B 1 23 ? -24.109 -1.824 25.391 1 78.62 23 GLN B N 1
ATOM 2167 C CA . GLN B 1 23 ? -23.594 -0.575 25.953 1 78.62 23 GLN B CA 1
ATOM 2168 C C . GLN B 1 23 ? -23.109 0.362 24.859 1 78.62 23 GLN B C 1
ATOM 2170 O O . GLN B 1 23 ? -22.422 -0.066 23.938 1 78.62 23 GLN B O 1
ATOM 2175 N N . ASN B 1 24 ? -23.797 1.477 24.609 1 86.81 24 ASN B N 1
ATOM 2176 C CA . ASN B 1 24 ? -23.391 2.504 23.656 1 86.81 24 ASN B CA 1
ATOM 2177 C C . ASN B 1 24 ? -22.219 3.32 24.172 1 86.81 24 ASN B C 1
ATOM 2179 O O . ASN B 1 24 ? -22.141 3.637 25.359 1 86.81 24 ASN B O 1
ATOM 2183 N N . LEU B 1 25 ? -21.281 3.449 23.297 1 90.88 25 LEU B N 1
ATOM 2184 C CA . LEU B 1 25 ? -20.109 4.281 23.578 1 90.88 25 LEU B CA 1
ATOM 2185 C C . LEU B 1 25 ? -20.5 5.75 23.688 1 90.88 25 LEU B C 1
ATOM 2187 O O . LEU B 1 25 ? -20.016 6.465 24.562 1 90.88 25 LEU B O 1
ATOM 2191 N N . ALA B 1 26 ? -21.375 6.188 22.75 1 92.25 26 ALA B N 1
ATOM 2192 C CA . ALA B 1 26 ? -21.875 7.559 22.672 1 92.25 26 ALA B CA 1
ATOM 2193 C C . ALA B 1 26 ? -23.109 7.633 21.797 1 92.25 26 ALA B C 1
ATOM 2195 O O . ALA B 1 26 ? -23.469 6.66 21.125 1 92.25 26 ALA B O 1
ATOM 2196 N N . VAL B 1 27 ? -23.859 8.68 21.984 1 93.69 27 VAL B N 1
ATOM 2197 C CA . VAL B 1 27 ? -24.984 8.992 21.109 1 93.69 27 VAL B CA 1
ATOM 2198 C C . VAL B 1 27 ? -24.734 10.32 20.406 1 93.69 27 VAL B C 1
ATOM 2200 O O . VAL B 1 27 ? -24.453 11.336 21.062 1 93.69 27 VAL B O 1
ATOM 2203 N N . VAL B 1 28 ? -24.75 10.242 19.062 1 95.44 28 VAL B N 1
ATOM 2204 C CA . VAL B 1 28 ? -24.516 11.445 18.266 1 95.44 28 VAL B CA 1
ATOM 2205 C C . VAL B 1 28 ? -25.781 11.828 17.531 1 95.44 28 VAL B C 1
ATOM 2207 O O . VAL B 1 28 ? -26.234 11.117 16.625 1 95.44 28 VAL B O 1
ATOM 2210 N N . ASN B 1 29 ? -26.344 13 17.859 1 95.62 29 ASN B N 1
ATOM 2211 C CA . ASN B 1 29 ? -27.578 13.4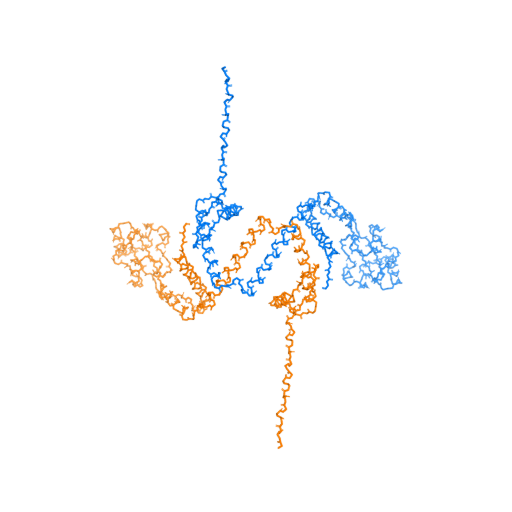61 17.25 1 95.62 29 ASN B CA 1
ATOM 2212 C C . ASN B 1 29 ? -28.625 12.352 17.203 1 95.62 29 ASN B C 1
ATOM 2214 O O . ASN B 1 29 ? -29.25 12.117 16.172 1 95.62 29 ASN B O 1
ATOM 2218 N N . GLY B 1 30 ? -28.703 11.594 18.281 1 92.62 30 GLY B N 1
ATOM 2219 C CA . GLY B 1 30 ? -29.734 10.586 18.438 1 92.62 30 GLY B CA 1
ATOM 2220 C C . GLY B 1 30 ? -29.328 9.219 17.938 1 92.62 30 GLY B C 1
ATOM 2221 O O . GLY B 1 30 ? -30.031 8.234 18.156 1 92.62 30 GLY B O 1
ATOM 2222 N N . LYS B 1 31 ? -28.234 9.117 17.281 1 93.12 31 LYS B N 1
ATOM 2223 C CA . LYS B 1 31 ? -27.766 7.828 16.781 1 93.12 31 LYS B CA 1
ATOM 2224 C C . LYS B 1 31 ? -26.703 7.242 17.703 1 93.12 31 LYS B C 1
ATOM 2226 O O . LYS B 1 31 ? -25.672 7.879 17.953 1 93.12 31 LYS B O 1
ATOM 2231 N N . ALA B 1 32 ? -26.922 6.035 18.109 1 93.75 32 ALA B N 1
ATOM 2232 C CA . ALA B 1 32 ? -26.031 5.387 19.062 1 93.75 32 ALA B CA 1
ATOM 2233 C C . ALA B 1 32 ? -24.812 4.785 18.359 1 93.75 32 ALA B C 1
ATOM 2235 O O . ALA B 1 32 ? -24.938 4.242 17.266 1 93.75 32 ALA B O 1
ATOM 2236 N N . ILE B 1 33 ? -23.656 4.883 19.016 1 92.94 33 ILE B N 1
ATOM 2237 C CA . ILE B 1 33 ? -22.422 4.191 18.625 1 92.94 33 ILE B CA 1
ATOM 2238 C C . ILE B 1 33 ? -22.188 3.006 19.562 1 92.94 33 ILE B C 1
ATOM 2240 O O . ILE B 1 33 ? -21.844 3.186 20.734 1 92.94 33 ILE B O 1
ATOM 2244 N N . PRO B 1 34 ? -22.359 1.823 19 1 90.12 34 PRO B N 1
ATOM 2245 C CA . PRO B 1 34 ? -22.172 0.654 19.875 1 90.12 34 PRO B CA 1
ATOM 2246 C C . PRO B 1 34 ? -20.75 0.527 20.406 1 90.12 34 PRO B C 1
ATOM 2248 O O . PRO B 1 34 ? -19.781 0.823 19.688 1 90.12 34 PRO B O 1
ATOM 2251 N N . SER B 1 35 ? -20.625 0.082 21.641 1 92.44 35 SER B N 1
ATOM 2252 C CA . SER B 1 35 ? -19.312 -0.099 22.266 1 92.44 35 SER B CA 1
ATOM 2253 C C . SER B 1 35 ? -18.5 -1.175 21.562 1 92.44 35 SER B C 1
ATOM 2255 O O . SER B 1 35 ? -17.281 -1.151 21.578 1 92.44 35 SER B O 1
ATOM 2257 N N . SER B 1 36 ? -19.234 -2.016 20.891 1 88.81 36 SER B N 1
ATOM 2258 C CA . SER B 1 36 ? -18.578 -3.109 20.172 1 88.81 36 SER B CA 1
ATOM 2259 C C . SER B 1 36 ? -17.656 -2.584 19.078 1 88.81 36 SER B C 1
ATOM 2261 O O . SER B 1 36 ? -16.625 -3.188 18.781 1 88.81 36 SER B O 1
ATOM 2263 N N . ARG B 1 37 ? -18 -1.493 18.531 1 89.31 37 ARG B N 1
ATOM 2264 C CA . ARG B 1 37 ? -17.1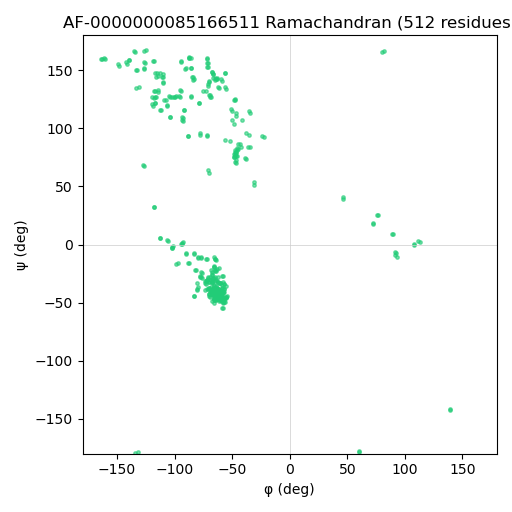72 -0.891 17.484 1 89.31 37 ARG B CA 1
ATOM 2265 C C . ARG B 1 37 ? -15.828 -0.449 18.062 1 89.31 37 ARG B C 1
ATOM 2267 O O . ARG B 1 37 ? -14.789 -0.646 17.422 1 89.31 37 ARG B O 1
ATOM 2274 N N . ALA B 1 38 ? -15.922 0.069 19.219 1 92.5 38 ALA B N 1
ATOM 2275 C CA . ALA B 1 38 ? -14.695 0.511 19.875 1 92.5 38 ALA B CA 1
ATOM 2276 C C . ALA B 1 38 ? -13.812 -0.677 20.25 1 92.5 38 ALA B C 1
ATOM 2278 O O . ALA B 1 38 ? -12.594 -0.632 20.062 1 92.5 38 ALA B O 1
ATOM 2279 N N . GLU B 1 39 ? -14.461 -1.679 20.703 1 92.06 39 GLU B N 1
ATOM 2280 C CA . GLU B 1 39 ? -13.711 -2.861 21.109 1 92.06 39 GLU B CA 1
ATOM 2281 C C . GLU B 1 39 ? -12.969 -3.486 19.938 1 92.06 39 GLU B C 1
ATOM 2283 O O . GLU B 1 39 ? -11.844 -3.961 20.078 1 92.06 39 GLU B O 1
ATOM 2288 N N . LEU B 1 40 ? -13.602 -3.475 18.797 1 88.12 40 LEU B N 1
ATOM 2289 C CA . LEU B 1 40 ? -12.984 -4.023 17.609 1 88.12 40 LEU B CA 1
ATOM 2290 C C . LEU B 1 40 ? -11.75 -3.215 17.219 1 88.12 40 LEU B C 1
ATOM 2292 O O . LEU B 1 40 ? -10.727 -3.783 16.844 1 88.12 40 LEU B O 1
ATOM 2296 N N . MET B 1 41 ? -11.828 -1.929 17.344 1 90.88 41 MET B N 1
ATOM 2297 C CA . MET B 1 41 ? -10.703 -1.07 16.984 1 90.88 41 MET B CA 1
ATOM 2298 C C . MET B 1 41 ? -9.562 -1.221 17.984 1 90.88 41 MET B C 1
ATOM 2300 O O . MET B 1 41 ? -8.391 -1.218 17.609 1 90.88 41 MET B O 1
ATOM 2304 N N . VAL B 1 42 ? -9.961 -1.357 19.25 1 94.19 42 VAL B N 1
ATOM 2305 C CA . VAL B 1 42 ? -8.953 -1.584 20.281 1 94.19 42 VAL B CA 1
ATOM 2306 C C . VAL B 1 42 ? -8.188 -2.875 19.984 1 94.19 42 VAL B C 1
ATOM 2308 O O . VAL B 1 42 ? -6.961 -2.904 20.031 1 94.19 42 VAL B O 1
ATOM 2311 N N . LYS B 1 43 ? -8.938 -3.896 19.625 1 91.75 43 LYS B N 1
ATOM 2312 C CA . LYS B 1 43 ? -8.344 -5.191 19.312 1 91.75 43 LYS B CA 1
ATOM 2313 C C . LYS B 1 43 ? -7.395 -5.09 18.125 1 91.75 43 LYS B C 1
ATOM 2315 O O . LYS B 1 43 ? -6.301 -5.656 18.141 1 91.75 43 LYS B O 1
ATOM 2320 N N . GLN B 1 44 ? -7.762 -4.387 17.141 1 88.5 44 GLN B N 1
ATOM 2321 C CA . GLN B 1 44 ? -6.949 -4.219 15.945 1 88.5 44 GLN B CA 1
ATOM 2322 C C . GLN B 1 44 ? -5.656 -3.471 16.25 1 88.5 44 GLN B C 1
ATOM 2324 O O . GLN B 1 44 ? -4.582 -3.859 15.789 1 88.5 44 GLN B O 1
ATOM 2329 N N . MET B 1 45 ? -5.773 -2.451 17.078 1 93.19 45 MET B N 1
ATOM 2330 C CA . MET B 1 45 ? -4.602 -1.645 17.406 1 93.19 45 MET B CA 1
ATOM 2331 C C . MET B 1 45 ? -3.656 -2.402 18.328 1 93.19 45 MET B C 1
ATOM 2333 O O . MET B 1 45 ? -2.436 -2.281 18.219 1 93.19 45 MET B O 1
ATOM 2337 N N . THR B 1 46 ? -4.289 -3.215 19.188 1 93.69 46 THR B N 1
ATOM 2338 C CA . THR B 1 46 ? -3.471 -4.016 20.094 1 93.69 46 THR B CA 1
ATOM 2339 C C . THR B 1 46 ? -2.734 -5.113 19.328 1 93.69 46 THR B C 1
ATOM 2341 O O . THR B 1 46 ? -1.587 -5.434 19.641 1 93.69 46 THR B O 1
ATOM 2344 N N . ALA B 1 47 ? -3.359 -5.594 18.281 1 91.94 47 ALA B N 1
ATOM 2345 C CA . ALA B 1 47 ? -2.729 -6.594 17.422 1 91.94 47 ALA B CA 1
ATOM 2346 C C . ALA B 1 47 ? -1.552 -5.996 16.672 1 91.94 47 ALA B C 1
ATOM 2348 O O . ALA B 1 47 ? -0.619 -6.711 16.281 1 91.94 47 ALA B O 1
ATOM 2349 N N . GLN B 1 48 ? -1.535 -4.688 16.484 1 93.19 48 GLN B N 1
ATOM 2350 C CA . GLN B 1 48 ? -0.464 -3.988 15.781 1 93.19 48 GLN B CA 1
ATOM 2351 C C . GLN B 1 48 ? 0.6 -3.492 16.766 1 93.19 48 GLN B C 1
ATOM 2353 O O . GLN B 1 48 ? 1.525 -2.779 16.375 1 93.19 48 GLN B O 1
ATOM 2358 N N . GLY B 1 49 ? 0.441 -3.791 18.078 1 93.5 49 GLY B N 1
ATOM 2359 C CA . GLY B 1 49 ? 1.493 -3.545 19.047 1 93.5 49 GLY B CA 1
ATOM 2360 C C . GLY B 1 49 ? 1.187 -2.389 19.984 1 93.5 49 GLY B C 1
ATOM 2361 O O . GLY B 1 49 ? 1.998 -2.047 20.844 1 93.5 49 GLY B O 1
ATOM 2362 N N . GLN B 1 50 ? 0.089 -1.765 19.844 1 94.25 50 GLN B N 1
ATOM 2363 C CA . GLN B 1 50 ? -0.277 -0.677 20.75 1 94.25 50 GLN B CA 1
ATOM 2364 C C . GLN B 1 50 ? -0.968 -1.209 22 1 94.25 50 GLN B C 1
ATOM 2366 O O . GLN B 1 50 ? -1.909 -1.999 21.906 1 94.25 50 GLN B O 1
ATOM 2371 N N . PRO B 1 51 ? -0.471 -0.819 23.188 1 94.44 51 PRO B N 1
ATOM 2372 C CA . PRO B 1 51 ? -1.104 -1.307 24.406 1 94.44 51 PRO B CA 1
ATOM 2373 C C . PRO B 1 51 ? -2.521 -0.77 24.594 1 94.44 51 PRO B C 1
ATOM 2375 O O . PRO B 1 51 ? -2.814 0.362 24.203 1 94.44 51 PRO B O 1
ATOM 2378 N N . ASP B 1 52 ? -3.379 -1.607 25.203 1 95.19 52 ASP B N 1
ATOM 2379 C CA . ASP B 1 52 ? -4.719 -1.174 25.578 1 95.19 52 ASP B CA 1
ATOM 2380 C C . ASP B 1 52 ? -4.672 -0.21 26.766 1 95.19 52 ASP B C 1
ATOM 2382 O O . ASP B 1 52 ? -4.586 -0.638 27.922 1 95.19 52 ASP B O 1
ATOM 2386 N N . SER B 1 53 ? -4.656 1.1 26.531 1 95.81 53 SER B N 1
ATOM 2387 C CA . SER B 1 53 ? -4.551 2.154 27.531 1 95.81 53 SER B CA 1
ATOM 2388 C C . SER B 1 53 ? -5.777 3.059 27.516 1 95.81 53 SER B C 1
ATOM 2390 O O . SER B 1 53 ? -6.527 3.078 26.531 1 95.81 53 SER B O 1
ATOM 2392 N N . PRO B 1 54 ? -5.996 3.738 28.625 1 94.62 54 PRO B N 1
ATOM 2393 C CA . PRO B 1 54 ? -7.082 4.719 28.641 1 94.62 54 PRO B CA 1
ATOM 2394 C C . PRO B 1 54 ? -6.918 5.785 27.547 1 94.62 54 PRO B C 1
ATOM 2396 O O . PRO B 1 54 ? -7.91 6.258 26.984 1 94.62 54 PRO B O 1
ATOM 2399 N N . GLN B 1 55 ? -5.727 6.098 27.297 1 95.12 55 GLN B N 1
ATOM 2400 C CA . GLN B 1 55 ? -5.453 7.082 26.25 1 95.12 55 GLN B CA 1
ATOM 2401 C C . GLN B 1 55 ? -5.883 6.57 24.891 1 95.12 55 GLN B C 1
ATOM 2403 O O . GLN B 1 55 ? -6.523 7.293 24.125 1 95.12 55 GLN B O 1
ATOM 2408 N N . LEU B 1 56 ? -5.527 5.324 24.625 1 94.75 56 LEU B N 1
ATOM 2409 C CA . LEU B 1 56 ? -5.926 4.719 23.359 1 94.75 56 LEU B CA 1
ATOM 2410 C C . LEU B 1 56 ? -7.445 4.645 23.234 1 94.75 56 LEU B C 1
ATOM 2412 O O . LEU B 1 56 ? -8.008 5 22.203 1 94.75 56 LEU B O 1
ATOM 2416 N N . ARG B 1 57 ? -8.086 4.207 24.281 1 94.94 57 ARG B N 1
ATOM 2417 C CA . ARG B 1 57 ? -9.539 4.066 24.281 1 94.94 57 ARG B CA 1
ATOM 2418 C C . ARG B 1 57 ? -10.219 5.422 24.109 1 94.94 57 ARG B C 1
ATOM 2420 O O . ARG B 1 57 ? -11.242 5.531 23.438 1 94.94 57 ARG B O 1
ATOM 2427 N N . GLY B 1 58 ? -9.656 6.477 24.781 1 94.75 58 GLY B N 1
ATOM 2428 C CA . GLY B 1 58 ? -10.172 7.82 24.594 1 94.75 58 GLY B CA 1
ATOM 2429 C C . GLY B 1 58 ? -10.047 8.312 23.156 1 94.75 58 GLY B C 1
ATOM 2430 O O . GLY B 1 58 ? -10.984 8.898 22.609 1 94.75 58 GLY B O 1
ATOM 2431 N N . ALA B 1 59 ? -8.945 8.008 22.578 1 95.25 59 ALA B N 1
ATOM 2432 C CA . ALA B 1 59 ? -8.711 8.414 21.188 1 95.25 59 ALA B CA 1
ATOM 2433 C C . ALA B 1 59 ? -9.672 7.695 20.234 1 95.25 59 ALA B C 1
ATOM 2435 O O . ALA B 1 59 ? -10.188 8.297 19.297 1 95.25 59 ALA B O 1
ATOM 2436 N N . ILE B 1 60 ? -9.875 6.426 20.484 1 95.19 60 ILE B N 1
ATOM 2437 C CA . ILE B 1 60 ? -10.781 5.621 19.672 1 95.19 60 ILE B CA 1
ATOM 2438 C C . ILE B 1 60 ? -12.211 6.156 19.812 1 95.19 60 ILE B C 1
ATOM 2440 O O . ILE B 1 60 ? -12.93 6.27 18.812 1 95.19 60 ILE B O 1
ATOM 2444 N N . LYS B 1 61 ? -12.625 6.445 21.016 1 94.75 61 LYS B N 1
ATOM 2445 C CA . LYS B 1 61 ? -13.945 7.02 21.234 1 94.75 61 LYS B CA 1
ATOM 2446 C C . LYS B 1 61 ? -14.141 8.297 20.422 1 94.75 61 LYS B C 1
ATOM 2448 O O . LYS B 1 61 ? -15.148 8.461 19.734 1 94.75 61 LYS B O 1
ATOM 2453 N N . GLU B 1 62 ? -13.156 9.172 20.438 1 94.75 62 GLU B N 1
ATOM 2454 C CA . GLU B 1 62 ? -13.242 10.438 19.703 1 94.75 62 GLU B CA 1
ATOM 2455 C C . GLU B 1 62 ? -13.289 10.203 18.203 1 94.75 62 GLU B C 1
ATOM 2457 O O . GLU B 1 62 ? -14.047 10.867 17.484 1 94.75 62 GLU B O 1
ATOM 2462 N N . GLU B 1 63 ? -12.539 9.273 17.812 1 94.31 63 GLU B N 1
ATOM 2463 C CA . GLU B 1 63 ? -12.516 8.945 16.391 1 94.31 63 GLU B CA 1
ATOM 2464 C C . GLU B 1 63 ? -13.883 8.438 15.922 1 94.31 63 GLU B C 1
ATOM 2466 O O . GLU B 1 63 ? -14.375 8.852 14.875 1 94.31 63 GLU B O 1
ATOM 2471 N N . LEU B 1 64 ? -14.484 7.602 16.688 1 94.62 64 LEU B N 1
ATOM 2472 C CA . LEU B 1 64 ? -15.773 7.02 16.328 1 94.62 64 LEU B CA 1
ATOM 2473 C C . LEU B 1 64 ? -16.875 8.078 16.328 1 94.62 64 LEU B C 1
ATOM 2475 O O . LEU B 1 64 ? -17.766 8.062 15.477 1 94.62 64 LEU B O 1
ATOM 2479 N N . ILE B 1 65 ? -16.797 8.992 17.281 1 95.94 65 ILE B N 1
ATOM 2480 C CA . ILE B 1 65 ? -17.75 10.094 17.328 1 95.94 65 ILE B CA 1
ATOM 2481 C C . ILE B 1 65 ? -17.594 10.961 16.078 1 95.94 65 ILE B C 1
ATOM 2483 O O . ILE B 1 65 ? -18.594 11.281 15.422 1 95.94 65 ILE B O 1
ATOM 2487 N N . ASN B 1 66 ? -16.328 11.297 15.734 1 96.25 66 ASN B N 1
ATOM 2488 C CA . ASN B 1 66 ? -16.078 12.133 14.57 1 96.25 66 ASN B CA 1
ATOM 2489 C C . ASN B 1 66 ? -16.531 11.461 13.281 1 96.25 66 ASN B C 1
ATOM 2491 O O . ASN B 1 66 ? -17.141 12.102 12.414 1 96.25 66 ASN B O 1
ATOM 2495 N N . ARG B 1 67 ? -16.297 10.234 13.195 1 96 67 ARG B N 1
ATOM 2496 C CA . ARG B 1 67 ? -16.719 9.477 12.023 1 96 67 ARG B CA 1
ATOM 2497 C C . ARG B 1 67 ? -18.234 9.484 11.883 1 96 67 ARG B C 1
ATOM 2499 O O . ARG B 1 67 ? -18.766 9.656 10.773 1 96 67 ARG B O 1
ATOM 2506 N N . GLU B 1 68 ? -18.891 9.344 13.031 1 95.88 68 GLU B N 1
ATOM 2507 C CA . GLU B 1 68 ? -20.359 9.352 13.008 1 95.88 68 GLU B CA 1
ATOM 2508 C C . GLU B 1 68 ? -20.891 10.711 12.562 1 95.88 68 GLU B C 1
ATOM 2510 O O . GLU B 1 68 ? -21.844 10.781 11.789 1 95.88 68 GLU B O 1
ATOM 2515 N N . ILE B 1 69 ? -20.266 11.75 13.016 1 97.56 69 ILE B N 1
ATOM 2516 C CA . ILE B 1 69 ? -20.672 13.102 12.641 1 97.56 69 ILE B CA 1
ATOM 2517 C C . ILE B 1 69 ? -20.5 13.289 11.133 1 97.56 69 ILE B C 1
ATOM 2519 O O . ILE B 1 69 ? -21.406 13.797 10.469 1 97.56 69 ILE B O 1
ATOM 2523 N N . LEU B 1 70 ? -19.375 12.852 10.609 1 97.62 70 LEU B N 1
ATOM 2524 C CA . LEU B 1 70 ? -19.094 12.984 9.18 1 97.62 70 LEU B CA 1
ATOM 2525 C C . LEU B 1 70 ? -20.062 12.141 8.359 1 97.62 70 LEU B C 1
ATOM 2527 O O . LEU B 1 70 ? -20.547 12.578 7.312 1 97.62 70 LEU B O 1
ATOM 2531 N N . MET B 1 71 ? -20.391 10.961 8.859 1 96.81 71 MET B N 1
ATOM 2532 C CA . MET B 1 71 ? -21.359 10.102 8.18 1 96.81 71 MET B CA 1
ATOM 2533 C C . MET B 1 71 ? -22.734 10.766 8.117 1 96.81 71 MET B C 1
ATOM 2535 O O . MET B 1 71 ? -23.391 10.727 7.086 1 96.81 71 MET B O 1
ATOM 2539 N N . GLN B 1 72 ? -23.156 11.367 9.227 1 96.88 72 GLN B N 1
ATOM 2540 C CA . GLN B 1 72 ? -24.438 12.047 9.273 1 96.88 72 GLN B CA 1
ATOM 2541 C C . GLN B 1 72 ? -24.484 13.219 8.305 1 96.88 72 GLN B C 1
ATOM 2543 O O . GLN B 1 72 ? -25.484 13.445 7.629 1 96.88 72 GLN B O 1
ATOM 2548 N N . GLU B 1 73 ? -23.406 13.938 8.242 1 97.44 73 GLU B N 1
ATOM 2549 C CA . GLU B 1 73 ? -23.328 15.039 7.285 1 97.44 73 GLU B CA 1
ATOM 2550 C C . GLU B 1 73 ? -23.406 14.531 5.848 1 97.44 73 GLU B C 1
ATOM 2552 O O . GLU B 1 73 ? -24.125 15.102 5.02 1 97.44 73 GLU B O 1
ATOM 2557 N N . ALA B 1 74 ? -22.688 13.5 5.551 1 97.69 74 ALA B N 1
ATOM 2558 C CA . ALA B 1 74 ? -22.719 12.914 4.215 1 97.69 74 ALA B CA 1
ATOM 2559 C C . ALA B 1 74 ? -24.125 12.461 3.844 1 97.69 74 ALA B C 1
ATOM 2561 O O . ALA B 1 74 ? -24.562 12.648 2.707 1 97.69 74 ALA B O 1
ATOM 2562 N N . ASP B 1 75 ? -24.812 11.891 4.824 1 95.38 75 ASP B N 1
ATOM 2563 C CA . ASP B 1 75 ? -26.188 11.445 4.617 1 95.38 75 ASP B CA 1
ATOM 2564 C C . ASP B 1 75 ? -27.109 12.633 4.328 1 95.38 75 ASP B C 1
ATOM 2566 O O . ASP B 1 75 ? -27.953 12.57 3.432 1 95.38 75 ASP B O 1
ATOM 2570 N N . LYS B 1 76 ? -26.953 13.648 5.078 1 95.81 76 LYS B N 1
ATOM 2571 C CA . LYS B 1 76 ? -27.75 14.859 4.895 1 95.81 76 LYS B CA 1
ATOM 2572 C C . LYS B 1 76 ? -27.594 15.414 3.482 1 95.81 76 LYS B C 1
ATOM 2574 O O . LYS B 1 76 ? -28.547 15.891 2.885 1 95.81 76 LYS B O 1
ATOM 2579 N N . GLN B 1 77 ? -26.422 15.258 2.943 1 96.44 77 GLN B N 1
ATOM 2580 C CA . GLN B 1 77 ? -26.125 15.797 1.62 1 96.44 77 GLN B CA 1
ATOM 2581 C C . GLN B 1 77 ? -26.438 14.781 0.526 1 96.44 77 GLN B C 1
ATOM 2583 O O . GLN B 1 77 ? -26.328 15.086 -0.663 1 96.44 77 GLN B O 1
ATOM 2588 N N . GLY B 1 78 ? -26.766 13.586 0.917 1 96.06 78 GLY B N 1
ATOM 2589 C CA . GLY B 1 78 ? -27.172 12.562 -0.034 1 96.06 78 GLY B CA 1
ATOM 2590 C C . GLY B 1 78 ? -26 11.977 -0.804 1 96.06 78 GLY B C 1
ATOM 2591 O O . GLY B 1 78 ? -26.188 11.469 -1.915 1 96.06 78 GLY B O 1
ATOM 2592 N N . LEU B 1 79 ? -24.891 12.008 -0.313 1 95.5 79 LEU B N 1
ATOM 2593 C CA . LEU B 1 79 ? -23.672 11.617 -1.034 1 95.5 79 LEU B CA 1
ATOM 2594 C C . LEU B 1 79 ? -23.625 10.102 -1.228 1 95.5 79 LEU B C 1
ATOM 2596 O O . LEU B 1 79 ? -23.062 9.617 -2.205 1 95.5 79 LEU B O 1
ATOM 2600 N N . ALA B 1 80 ? -24.219 9.375 -0.274 1 93.38 80 ALA B N 1
ATOM 2601 C CA . ALA B 1 80 ? -24.234 7.918 -0.361 1 93.38 80 ALA B CA 1
ATOM 2602 C C . ALA B 1 80 ? -25.047 7.445 -1.566 1 93.38 80 ALA B C 1
ATOM 2604 O O . ALA B 1 80 ? -24.922 6.297 -2 1 93.38 80 ALA B O 1
ATOM 2605 N N . ASN B 1 81 ? -25.797 8.352 -2.174 1 93.62 81 ASN B N 1
ATOM 2606 C CA . ASN B 1 81 ? -26.703 7.98 -3.258 1 93.62 81 ASN B CA 1
ATOM 2607 C C . ASN B 1 81 ? -26.125 8.344 -4.621 1 93.62 81 ASN B C 1
ATOM 2609 O O . ASN B 1 81 ? -26.719 8.055 -5.656 1 93.62 81 ASN B O 1
ATOM 2613 N N . SER B 1 82 ? -25.016 8.945 -4.574 1 93.31 82 SER B N 1
ATOM 2614 C CA . SER B 1 82 ? -24.391 9.258 -5.859 1 93.31 82 SER B CA 1
ATOM 2615 C C . SER B 1 82 ? -23.953 7.992 -6.582 1 93.31 82 SER B C 1
ATOM 2617 O O . SER B 1 82 ? -23.625 6.984 -5.945 1 93.31 82 SER B O 1
ATOM 2619 N N . THR B 1 83 ? -23.984 8.039 -7.914 1 89.62 83 THR B N 1
ATOM 2620 C CA . THR B 1 83 ? -23.625 6.891 -8.742 1 89.62 83 THR B CA 1
ATOM 2621 C C . THR B 1 83 ? -22.203 6.418 -8.438 1 89.62 83 THR B C 1
ATOM 2623 O O . THR B 1 83 ? -21.969 5.215 -8.305 1 89.62 83 THR B O 1
ATOM 2626 N N . ASP B 1 84 ? -21.328 7.32 -8.258 1 90.25 84 ASP B N 1
ATOM 2627 C CA . ASP B 1 84 ? -19.938 6.984 -7.996 1 90.25 84 ASP B CA 1
ATOM 2628 C C . ASP B 1 84 ? -19.781 6.262 -6.66 1 90.25 84 ASP B C 1
ATOM 2630 O O . ASP B 1 84 ? -19.125 5.223 -6.582 1 90.25 84 ASP B O 1
ATOM 2634 N N . VAL B 1 85 ? -20.406 6.785 -5.641 1 95.31 85 VAL B N 1
ATOM 2635 C CA . VAL B 1 85 ? -20.297 6.195 -4.312 1 95.31 85 VAL B CA 1
ATOM 2636 C C . VAL B 1 85 ? -20.953 4.816 -4.305 1 95.31 85 VAL B C 1
ATOM 2638 O O . VAL B 1 85 ? -20.406 3.863 -3.748 1 95.31 85 VAL B O 1
ATOM 2641 N N . LYS B 1 86 ? -22.078 4.668 -4.961 1 93.62 86 LYS B N 1
ATOM 2642 C CA . LYS B 1 86 ? -22.766 3.385 -5.043 1 93.62 86 LYS B CA 1
ATOM 2643 C C . LYS B 1 86 ? -21.906 2.336 -5.723 1 93.62 86 LYS B C 1
ATOM 2645 O O . LYS B 1 86 ? -21.844 1.188 -5.277 1 93.62 86 LYS B O 1
ATOM 2650 N N . ASN B 1 87 ? -21.234 2.729 -6.793 1 89.56 87 ASN B N 1
ATOM 2651 C CA . ASN B 1 87 ? -20.359 1.813 -7.5 1 89.56 87 ASN B CA 1
ATOM 2652 C C . ASN B 1 87 ? -19.172 1.383 -6.625 1 89.56 87 ASN B C 1
ATOM 2654 O O . ASN B 1 87 ? -18.828 0.202 -6.586 1 89.56 87 ASN B O 1
ATOM 2658 N N . GLN B 1 88 ? -18.625 2.332 -5.879 1 92.62 88 GLN B N 1
ATOM 2659 C CA . GLN B 1 88 ? -17.5 2.016 -4.996 1 92.62 88 GLN B CA 1
ATOM 2660 C C . GLN B 1 88 ? -17.938 1.086 -3.867 1 92.62 88 GLN B C 1
ATOM 2662 O O . GLN B 1 88 ? -17.219 0.152 -3.512 1 92.62 88 GLN B O 1
ATOM 2667 N N . LEU B 1 89 ? -19.094 1.405 -3.381 1 95.06 89 LEU B N 1
ATOM 2668 C CA . LEU B 1 89 ? -19.609 0.577 -2.299 1 95.06 89 LEU B CA 1
ATOM 2669 C C . LEU B 1 89 ? -19.859 -0.85 -2.775 1 95.06 89 LEU B C 1
ATOM 2671 O O . LEU B 1 89 ? -19.578 -1.81 -2.059 1 95.06 89 LEU B O 1
ATOM 2675 N N . GLU B 1 90 ? -20.391 -1.006 -3.953 1 91.75 90 GLU B N 1
ATOM 2676 C CA . GLU B 1 90 ? -20.656 -2.336 -4.492 1 91.75 90 GLU B CA 1
ATOM 2677 C C . GLU B 1 90 ? -19.359 -3.104 -4.73 1 91.75 90 GLU B C 1
ATOM 2679 O O . GLU B 1 90 ? -19.266 -4.297 -4.438 1 91.75 90 GLU B O 1
ATOM 2684 N N . LEU B 1 91 ? -18.359 -2.414 -5.242 1 90.5 91 LEU B N 1
ATOM 2685 C CA . LEU B 1 91 ? -17.062 -3.043 -5.457 1 90.5 91 LEU B CA 1
ATOM 2686 C C . LEU B 1 91 ? -16.453 -3.504 -4.137 1 90.5 91 LEU B C 1
ATOM 2688 O O . LEU B 1 91 ? -15.922 -4.613 -4.043 1 90.5 91 LEU B O 1
ATOM 2692 N N . ALA B 1 92 ? -16.578 -2.645 -3.168 1 95.06 92 ALA B N 1
ATOM 2693 C CA . ALA B 1 92 ? -16.062 -2.992 -1.846 1 95.06 92 ALA B CA 1
ATOM 2694 C C . ALA B 1 92 ? -16.812 -4.191 -1.266 1 95.06 92 ALA B C 1
ATOM 2696 O O . ALA B 1 92 ? -16.188 -5.102 -0.708 1 95.06 92 ALA B O 1
ATOM 2697 N N . ARG B 1 93 ? -18.109 -4.16 -1.394 1 96.12 93 ARG B N 1
ATOM 2698 C CA . ARG B 1 93 ? -18.922 -5.27 -0.906 1 96.12 93 ARG B CA 1
ATOM 2699 C C . ARG B 1 93 ? -18.5 -6.586 -1.545 1 96.12 93 ARG B C 1
ATOM 2701 O O . ARG B 1 93 ? -18.281 -7.574 -0.846 1 96.12 93 ARG B O 1
ATOM 2708 N N . GLN B 1 94 ? -18.344 -6.605 -2.867 1 94.38 94 GLN B N 1
ATOM 2709 C CA . GLN B 1 94 ? -17.953 -7.812 -3.584 1 94.38 94 GLN B CA 1
ATOM 2710 C C . GLN B 1 94 ? -16.578 -8.297 -3.139 1 94.38 94 GLN B C 1
ATOM 2712 O O . GLN B 1 94 ? -16.391 -9.492 -2.893 1 94.38 94 GLN B O 1
ATOM 2717 N N . SER B 1 95 ? -15.703 -7.336 -3.057 1 96.12 95 SER B N 1
ATOM 2718 C CA . SER B 1 95 ? -14.336 -7.688 -2.676 1 96.12 95 SER B CA 1
ATOM 2719 C C . SER B 1 95 ? -14.297 -8.336 -1.299 1 96.12 95 SER B C 1
ATOM 2721 O O . SER B 1 95 ? -13.664 -9.383 -1.118 1 96.12 95 SER B O 1
ATOM 2723 N N . ILE B 1 96 ? -15.016 -7.762 -0.354 1 97.56 96 ILE B N 1
ATOM 2724 C CA . ILE B 1 96 ? -15 -8.227 1.027 1 97.56 96 ILE B CA 1
ATOM 2725 C C . ILE B 1 96 ? -15.688 -9.586 1.122 1 97.56 96 ILE B C 1
ATOM 2727 O O . ILE B 1 96 ? -15.164 -10.516 1.746 1 97.56 96 ILE B O 1
ATOM 2731 N N . VAL B 1 97 ? -16.859 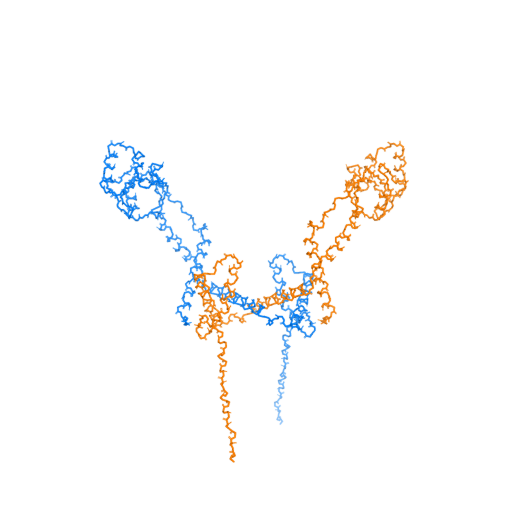-9.75 0.462 1 97.81 97 VAL B N 1
ATOM 2732 C CA . VAL B 1 97 ? -17.656 -10.977 0.554 1 97.81 97 VAL B CA 1
ATOM 2733 C C . VAL B 1 97 ? -16.938 -12.117 -0.16 1 97.81 97 VAL B C 1
ATOM 2735 O O . VAL B 1 97 ? -16.891 -13.242 0.343 1 97.81 97 VAL B O 1
ATOM 2738 N N . ILE B 1 98 ? -16.281 -11.844 -1.274 1 97.19 98 ILE B N 1
ATOM 2739 C CA . ILE B 1 98 ? -15.562 -12.859 -2.025 1 97.19 98 ILE B CA 1
ATOM 2740 C C . ILE B 1 98 ? -14.32 -13.297 -1.243 1 97.19 98 ILE B C 1
ATOM 2742 O O . ILE B 1 98 ? -14.008 -14.484 -1.179 1 97.19 98 ILE B O 1
ATOM 2746 N N . ARG B 1 99 ? -13.625 -12.312 -0.678 1 96.69 99 ARG B N 1
ATOM 2747 C CA . ARG B 1 99 ? -12.477 -12.656 0.153 1 96.69 99 ARG B CA 1
ATOM 2748 C C . ARG B 1 99 ? -12.891 -13.562 1.309 1 96.69 99 ARG B C 1
ATOM 2750 O O . ARG B 1 99 ? -12.188 -14.523 1.634 1 96.69 99 ARG B O 1
ATOM 2757 N N . ALA B 1 100 ? -14.062 -13.273 1.925 1 97.31 100 ALA B N 1
ATOM 2758 C CA . ALA B 1 100 ? -14.578 -14.094 3.016 1 97.31 100 ALA B CA 1
ATOM 2759 C C . ALA B 1 100 ? -14.891 -15.508 2.535 1 97.31 100 ALA B C 1
ATOM 2761 O O . ALA B 1 100 ? -14.625 -16.484 3.238 1 97.31 100 ALA B O 1
ATOM 2762 N N . LEU B 1 101 ? -15.438 -15.617 1.348 1 97.81 101 LEU B N 1
ATOM 2763 C CA . LEU B 1 101 ? -15.75 -16.922 0.766 1 97.81 101 LEU B CA 1
ATOM 2764 C C . LEU B 1 101 ? -14.484 -17.75 0.565 1 97.81 101 LEU B C 1
ATOM 2766 O O . LEU B 1 101 ? -14.43 -18.922 0.947 1 97.81 101 LEU B O 1
ATOM 2770 N N . ILE B 1 102 ? -13.438 -17.062 0.03 1 97 102 ILE B N 1
ATOM 2771 C CA . ILE B 1 102 ? -12.172 -17.734 -0.255 1 97 102 ILE B CA 1
ATOM 2772 C C . ILE B 1 102 ? -11.508 -18.172 1.051 1 97 102 ILE B C 1
ATOM 2774 O O . ILE B 1 102 ? -11.047 -19.312 1.175 1 97 102 ILE B O 1
ATOM 2778 N N . ALA B 1 103 ? -11.555 -17.328 1.995 1 96.12 103 ALA B N 1
ATOM 2779 C CA . ALA B 1 103 ? -10.977 -17.656 3.295 1 96.12 103 ALA B CA 1
ATOM 2780 C C . ALA B 1 103 ? -11.703 -18.828 3.938 1 96.12 103 ALA B C 1
ATOM 2782 O O . ALA B 1 103 ? -11.07 -19.734 4.488 1 96.12 103 ALA B O 1
ATOM 2783 N N . ASP B 1 104 ? -12.984 -18.812 3.854 1 96.94 104 ASP B N 1
ATOM 2784 C CA . ASP B 1 104 ? -13.797 -19.875 4.418 1 96.94 104 ASP B CA 1
ATOM 2785 C C . ASP B 1 104 ? -13.523 -21.203 3.707 1 96.94 104 ASP B C 1
ATOM 2787 O O . ASP B 1 104 ? -13.375 -22.25 4.355 1 96.94 104 ASP B O 1
ATOM 2791 N N . TYR B 1 105 ? -13.43 -21.219 2.416 1 97.31 105 TYR B N 1
ATOM 2792 C CA . TYR B 1 105 ? -13.156 -22.422 1.63 1 97.31 105 TYR B CA 1
ATOM 2793 C C . TYR B 1 105 ? -11.797 -23.016 2.004 1 97.31 105 TYR B C 1
ATOM 2795 O O . TYR B 1 105 ? -11.688 -24.219 2.227 1 97.31 105 TYR B O 1
ATOM 2803 N N . LEU B 1 106 ? -10.773 -22.094 2.092 1 96.56 106 LEU B N 1
ATOM 2804 C CA . LEU B 1 106 ? -9.43 -22.562 2.398 1 96.56 106 LEU B CA 1
ATOM 2805 C C . LEU B 1 106 ? -9.359 -23.109 3.82 1 96.56 106 LEU B C 1
ATOM 2807 O O . LEU B 1 106 ? -8.609 -24.062 4.09 1 96.56 106 LEU B O 1
ATOM 2811 N N . LYS B 1 107 ? -10.148 -22.547 4.75 1 95.44 107 LYS B N 1
ATOM 2812 C CA . LYS B 1 107 ? -10.211 -23.047 6.121 1 95.44 107 LYS B CA 1
ATOM 2813 C C . LYS B 1 107 ? -10.828 -24.438 6.172 1 95.44 107 LYS B C 1
ATOM 2815 O O . LYS B 1 107 ? -10.359 -25.312 6.918 1 95.44 107 LYS B O 1
ATOM 2820 N N . LYS B 1 108 ? -11.812 -24.672 5.363 1 96.06 108 LYS B N 1
ATOM 2821 C CA . LYS B 1 108 ? -12.539 -25.938 5.34 1 96.06 108 LYS B CA 1
ATOM 2822 C C . LYS B 1 108 ? -11.797 -26.984 4.512 1 96.06 108 LYS B C 1
ATOM 2824 O O . LYS B 1 108 ? -12.047 -28.188 4.641 1 96.06 108 LYS B O 1
ATOM 2829 N N . ASN B 1 109 ? -10.914 -26.484 3.594 1 96.12 109 ASN B N 1
ATOM 2830 C CA . ASN B 1 109 ? -10.156 -27.375 2.707 1 96.12 109 ASN B CA 1
ATOM 2831 C C . ASN B 1 109 ? -8.656 -27.078 2.771 1 96.12 109 ASN B C 1
ATOM 2833 O O . ASN B 1 109 ? -8.055 -26.672 1.774 1 96.12 109 ASN B O 1
ATOM 2837 N N . PRO B 1 110 ? -8.008 -27.344 3.852 1 95.31 110 PRO B N 1
ATOM 2838 C CA . PRO B 1 110 ? -6.582 -27.031 4.004 1 95.31 110 PRO B CA 1
ATOM 2839 C C . PRO B 1 110 ? -5.688 -27.953 3.176 1 95.31 110 PRO B C 1
ATOM 2841 O O . PRO B 1 110 ? -6.098 -29.047 2.811 1 95.31 110 PRO B O 1
ATOM 2844 N N . VAL B 1 111 ? -4.527 -27.359 2.84 1 96.56 111 VAL B N 1
ATOM 2845 C CA . VAL B 1 111 ? -3.484 -28.188 2.225 1 96.56 111 VAL B CA 1
ATOM 2846 C C . VAL B 1 111 ? -2.77 -29 3.295 1 96.56 111 VAL B C 1
ATOM 2848 O O . VAL B 1 111 ? -2.227 -28.453 4.254 1 96.56 111 VAL B O 1
ATOM 2851 N N . SER B 1 112 ? -2.777 -30.328 3.186 1 95.5 112 SER B N 1
ATOM 2852 C CA . SER B 1 112 ? -2.18 -31.203 4.191 1 95.5 112 SER B CA 1
ATOM 2853 C C . SER B 1 112 ? -0.697 -31.438 3.914 1 95.5 112 SER B C 1
ATOM 2855 O O . SER B 1 112 ? -0.225 -31.203 2.799 1 95.5 112 SER B O 1
ATOM 2857 N N . ASP B 1 113 ? -0.037 -31.859 4.945 1 95.62 113 ASP B N 1
ATOM 2858 C CA . ASP B 1 113 ? 1.363 -32.25 4.781 1 95.62 113 ASP B CA 1
ATOM 2859 C C . ASP B 1 113 ? 1.51 -33.375 3.77 1 95.62 113 ASP B C 1
ATOM 2861 O O . ASP B 1 113 ? 2.5 -33.438 3.037 1 95.62 113 ASP B O 1
ATOM 2865 N N . ALA B 1 114 ? 0.538 -34.219 3.775 1 96.5 114 ALA B N 1
ATOM 2866 C CA . ALA B 1 114 ? 0.544 -35.312 2.82 1 96.5 114 ALA B CA 1
ATOM 2867 C C . ALA B 1 114 ? 0.468 -34.812 1.386 1 96.5 114 ALA B C 1
ATOM 2869 O O . ALA B 1 114 ? 1.166 -35.312 0.501 1 96.5 114 ALA B O 1
ATOM 2870 N N . ASP B 1 115 ? -0.365 -33.781 1.175 1 96.94 115 ASP B N 1
ATOM 2871 C CA . ASP B 1 115 ? -0.475 -33.156 -0.144 1 96.94 115 ASP B CA 1
ATOM 2872 C C . ASP B 1 115 ? 0.853 -32.531 -0.573 1 96.94 115 ASP B C 1
ATOM 2874 O O . ASP B 1 115 ? 1.271 -32.688 -1.724 1 96.94 115 ASP B O 1
ATOM 2878 N N . ILE B 1 116 ? 1.501 -31.891 0.328 1 97.31 116 ILE B N 1
ATOM 2879 C CA . ILE B 1 116 ? 2.764 -31.203 0.056 1 97.31 116 ILE B CA 1
ATOM 2880 C C . ILE B 1 116 ? 3.836 -32.25 -0.299 1 97.31 116 ILE B C 1
ATOM 2882 O O . ILE B 1 116 ? 4.566 -32.062 -1.277 1 97.31 116 ILE B O 1
ATOM 2886 N N . LYS B 1 117 ? 3.939 -33.281 0.476 1 96.62 117 LYS B N 1
ATOM 2887 C CA . LYS B 1 117 ? 4.922 -34.312 0.229 1 96.62 117 LYS B CA 1
ATOM 2888 C C . LYS B 1 117 ? 4.695 -34.969 -1.13 1 96.62 117 LYS B C 1
ATOM 2890 O O . LYS B 1 117 ? 5.648 -35.25 -1.866 1 96.62 117 LYS B O 1
ATOM 2895 N N . ALA B 1 118 ? 3.447 -35.219 -1.454 1 96.69 118 ALA B N 1
ATOM 2896 C CA . ALA B 1 118 ? 3.111 -35.812 -2.734 1 96.69 118 ALA B CA 1
ATOM 2897 C C . ALA B 1 118 ? 3.543 -34.938 -3.9 1 96.69 118 ALA B C 1
ATOM 2899 O O . ALA B 1 118 ? 4.094 -35.438 -4.887 1 96.69 118 ALA B O 1
ATOM 2900 N N . GLU B 1 119 ? 3.24 -33.656 -3.711 1 95.88 119 GLU B N 1
ATOM 2901 C CA . GLU B 1 119 ? 3.637 -32.719 -4.762 1 95.88 119 GLU B CA 1
ATOM 2902 C C . GLU B 1 119 ? 5.156 -32.625 -4.875 1 95.88 119 GLU B C 1
ATOM 2904 O O . GLU B 1 119 ? 5.699 -32.562 -5.98 1 95.88 119 GLU B O 1
ATOM 2909 N N . TYR B 1 120 ? 5.859 -32.594 -3.76 1 95.56 120 TYR B N 1
ATOM 2910 C CA . TYR B 1 120 ? 7.316 -32.594 -3.748 1 95.56 120 TYR B CA 1
ATOM 2911 C C . TYR B 1 120 ? 7.883 -33.812 -4.43 1 95.56 120 TYR B C 1
ATOM 2913 O O . TYR B 1 120 ? 8.828 -33.75 -5.215 1 95.56 120 TYR B O 1
ATOM 2921 N N . ASP B 1 121 ? 7.293 -34.938 -4.133 1 94.5 121 ASP B N 1
ATOM 2922 C CA . ASP B 1 121 ? 7.738 -36.188 -4.73 1 94.5 121 ASP B CA 1
ATOM 2923 C C . ASP B 1 121 ? 7.551 -36.188 -6.246 1 94.5 121 ASP B C 1
ATOM 2925 O O . ASP B 1 121 ? 8.406 -36.688 -6.988 1 94.5 121 ASP B O 1
ATOM 2929 N N . LYS B 1 122 ? 6.445 -35.625 -6.641 1 92.25 122 LYS B N 1
ATOM 2930 C CA . LYS B 1 122 ? 6.203 -35.469 -8.078 1 92.25 122 LYS B CA 1
ATOM 2931 C C . LYS B 1 122 ? 7.25 -34.562 -8.719 1 92.25 122 LYS B C 1
ATOM 2933 O O . LYS B 1 122 ? 7.758 -34.875 -9.805 1 92.25 122 LYS B O 1
ATOM 2938 N N . PHE B 1 123 ? 7.523 -33.5 -8.094 1 89.19 123 PHE B N 1
ATOM 2939 C CA . PHE B 1 123 ? 8.539 -32.562 -8.562 1 89.19 123 PHE B CA 1
ATOM 2940 C C . PHE B 1 123 ? 9.898 -33.25 -8.688 1 89.19 123 PHE B C 1
ATOM 2942 O O . PHE B 1 123 ? 10.57 -33.125 -9.711 1 89.19 123 PHE B O 1
ATOM 2949 N N . LYS B 1 124 ? 10.258 -33.969 -7.66 1 87.19 124 LYS B N 1
ATOM 2950 C CA . LYS B 1 124 ? 11.539 -34.656 -7.637 1 87.19 124 LYS B CA 1
ATOM 2951 C C . LYS B 1 124 ? 11.609 -35.719 -8.75 1 87.19 124 LYS B C 1
ATOM 2953 O O . LYS B 1 124 ? 12.648 -35.844 -9.398 1 87.19 124 LYS B O 1
ATOM 2958 N N . ALA B 1 125 ? 10.5 -36.344 -8.945 1 86.81 125 ALA B N 1
ATOM 2959 C CA . ALA B 1 125 ? 10.453 -37.406 -9.969 1 86.81 125 ALA B CA 1
ATOM 2960 C C . ALA B 1 125 ? 10.617 -36.812 -11.359 1 86.81 125 ALA B C 1
ATOM 2962 O O . ALA B 1 125 ? 11.242 -37.406 -12.234 1 86.81 125 ALA B O 1
ATOM 2963 N N . GLN B 1 126 ? 10.109 -35.594 -11.531 1 83.81 126 GLN B N 1
ATOM 2964 C CA . GLN B 1 126 ? 10.188 -34.938 -12.836 1 83.81 126 GLN B CA 1
ATOM 2965 C C . GLN B 1 126 ? 11.562 -34.312 -13.062 1 83.81 126 GLN B C 1
ATOM 2967 O O . GLN B 1 126 ? 12.07 -34.312 -14.18 1 83.81 126 GLN B O 1
ATOM 2972 N N . ALA B 1 127 ? 12.047 -33.781 -12.008 1 80.94 127 ALA B N 1
ATOM 2973 C CA . ALA B 1 127 ? 13.359 -33.125 -12.125 1 80.94 127 ALA B CA 1
ATOM 2974 C C . ALA B 1 127 ? 14.453 -34.156 -12.352 1 80.94 127 ALA B C 1
ATOM 2976 O O . ALA B 1 127 ? 15.43 -33.906 -13.062 1 80.94 127 ALA B O 1
ATOM 2977 N N . GLY B 1 128 ? 14.258 -35.375 -11.867 1 81.06 128 GLY B N 1
ATOM 2978 C CA . GLY B 1 128 ? 15.289 -36.406 -11.953 1 81.06 128 GLY B CA 1
ATOM 2979 C C . GLY B 1 128 ? 16.359 -36.25 -10.883 1 81.06 128 GLY B C 1
ATOM 2980 O O . GLY B 1 128 ? 16.438 -35.219 -10.219 1 81.06 128 GLY B O 1
ATOM 2981 N N . ASP B 1 129 ? 17.156 -37.281 -10.703 1 86.81 129 ASP B N 1
ATOM 2982 C CA . ASP B 1 129 ? 18.141 -37.312 -9.625 1 86.81 129 ASP B CA 1
ATOM 2983 C C . ASP B 1 129 ? 19.531 -37 -10.141 1 86.81 129 ASP B C 1
ATOM 2985 O O . ASP B 1 129 ? 20.484 -36.938 -9.367 1 86.81 129 ASP B O 1
ATOM 2989 N N . LYS B 1 130 ? 19.594 -36.781 -11.516 1 92.94 130 LYS B N 1
ATOM 2990 C CA . LYS B 1 130 ? 20.906 -36.531 -12.102 1 92.94 130 LYS B CA 1
ATOM 2991 C C . LYS B 1 130 ? 20.859 -35.344 -13.047 1 92.94 130 LYS B C 1
ATOM 2993 O O . LYS B 1 130 ? 19.812 -35.031 -13.617 1 92.94 130 LYS B O 1
ATOM 2998 N N . GLU B 1 131 ? 21.969 -34.656 -13.164 1 95.31 131 GLU B N 1
ATOM 2999 C CA . GLU B 1 131 ? 22.219 -33.656 -14.188 1 95.31 131 GLU B CA 1
ATOM 3000 C C . GLU B 1 131 ? 23.266 -34.125 -15.188 1 95.31 131 GLU B C 1
ATOM 3002 O O . GLU B 1 131 ? 24.172 -34.875 -14.828 1 95.31 131 GLU B O 1
ATOM 3007 N N . TYR B 1 132 ? 23.016 -33.719 -16.391 1 96.81 132 TYR B N 1
ATOM 3008 C CA . TYR B 1 132 ? 23.875 -34.125 -17.484 1 96.81 132 TYR B CA 1
ATOM 3009 C C . TYR B 1 132 ? 24.547 -32.938 -18.141 1 96.81 132 TYR B C 1
ATOM 3011 O O . TYR B 1 132 ? 23.875 -31.922 -18.422 1 96.81 132 TYR B O 1
ATOM 3019 N N . HIS B 1 133 ? 25.781 -32.938 -18.25 1 97.56 133 HIS B N 1
ATOM 3020 C CA . HIS B 1 133 ? 26.516 -31.969 -19.062 1 97.56 133 HIS B CA 1
ATOM 3021 C C . HIS B 1 133 ? 26.75 -32.531 -20.469 1 97.56 133 HIS B C 1
ATOM 3023 O O . HIS B 1 133 ? 27.578 -33.406 -20.656 1 97.56 133 HIS B O 1
ATOM 3029 N N . ALA B 1 134 ? 26 -31.969 -21.422 1 97.56 134 ALA B N 1
ATOM 3030 C CA . ALA B 1 134 ? 26.062 -32.531 -22.781 1 97.56 134 ALA B CA 1
ATOM 3031 C C . ALA B 1 134 ? 26.391 -31.438 -23.797 1 97.56 134 ALA B C 1
ATOM 3033 O O . ALA B 1 134 ? 26.234 -30.25 -23.531 1 97.56 134 ALA B O 1
ATOM 3034 N N . ARG B 1 135 ? 26.922 -31.875 -24.906 1 97.94 135 ARG B N 1
ATOM 3035 C CA . ARG B 1 135 ? 27.078 -31.078 -26.125 1 97.94 135 ARG B CA 1
ATOM 3036 C C . ARG B 1 135 ? 26.266 -31.688 -27.266 1 97.94 135 ARG B C 1
ATOM 3038 O O . ARG B 1 135 ? 26.016 -32.875 -27.297 1 97.94 135 ARG B O 1
ATOM 3045 N N . HIS B 1 136 ? 25.812 -30.781 -28.094 1 98.44 136 HIS B N 1
ATOM 3046 C CA . HIS B 1 136 ? 25.125 -31.359 -29.234 1 98.44 136 HIS B CA 1
ATOM 3047 C C . HIS B 1 136 ? 25.422 -30.594 -30.516 1 98.44 136 HIS B C 1
ATOM 3049 O O . HIS B 1 136 ? 25.906 -29.453 -30.453 1 98.44 136 HIS B O 1
ATOM 3055 N N . ILE B 1 137 ? 25.312 -31.219 -31.656 1 98.12 137 ILE B N 1
ATOM 3056 C CA . ILE B 1 137 ? 25.328 -30.641 -33 1 98.12 137 ILE B CA 1
ATOM 3057 C C . ILE B 1 137 ? 24.016 -30.922 -33.719 1 98.12 137 ILE B C 1
ATOM 3059 O O . ILE B 1 137 ? 23.609 -32.094 -33.844 1 98.12 137 ILE B O 1
ATOM 3063 N N . LEU B 1 138 ? 23.344 -29.906 -34.062 1 98.44 138 LEU B N 1
ATOM 3064 C CA . LEU B 1 138 ? 22.047 -30.016 -34.719 1 98.44 138 LEU B CA 1
ATOM 3065 C C . LEU B 1 138 ? 22.156 -29.719 -36.219 1 98.44 138 LEU B C 1
ATOM 3067 O O . LEU B 1 138 ? 22.672 -28.672 -36.625 1 98.44 138 LEU B O 1
ATOM 3071 N N . VAL B 1 139 ? 21.641 -30.672 -37.062 1 97.88 139 VAL B N 1
ATOM 3072 C CA . VAL B 1 139 ? 21.656 -30.469 -38.5 1 97.88 139 VAL B CA 1
ATOM 3073 C C . VAL B 1 139 ? 20.297 -30.828 -39.094 1 97.88 139 VAL B C 1
ATOM 3075 O O . VAL B 1 139 ? 19.484 -31.484 -38.438 1 97.88 139 VAL B O 1
ATOM 3078 N N . ASP B 1 140 ? 20.109 -30.422 -40.281 1 97.25 140 ASP B N 1
ATOM 3079 C CA . ASP B 1 140 ? 18.797 -30.594 -40.906 1 97.25 140 ASP B CA 1
ATOM 3080 C C . ASP B 1 140 ? 18.625 -32 -41.438 1 97.25 140 ASP B C 1
ATOM 3082 O O . ASP B 1 140 ? 17.531 -32.594 -41.344 1 97.25 140 ASP B O 1
ATOM 3086 N N . LYS B 1 141 ? 19.688 -32.625 -41.906 1 97.12 141 LYS B N 1
ATOM 3087 C CA . LYS B 1 141 ? 19.578 -33.906 -42.625 1 97.12 141 LYS B CA 1
ATOM 3088 C C . LYS B 1 141 ? 20.281 -35.031 -41.875 1 97.12 141 LYS B C 1
ATOM 3090 O O . LYS B 1 141 ? 21.344 -34.812 -41.281 1 97.12 141 LYS B O 1
ATOM 3095 N N . LYS B 1 142 ? 19.719 -36.188 -41.938 1 97.94 142 LYS B N 1
ATOM 3096 C CA . LYS B 1 142 ? 20.281 -37.344 -41.281 1 97.94 142 LYS B CA 1
ATOM 3097 C C . LYS B 1 142 ? 21.688 -37.656 -41.781 1 97.94 142 LYS B C 1
ATOM 3099 O O . LYS B 1 142 ? 22.578 -37.969 -41 1 97.94 142 LYS B O 1
ATOM 3104 N N . GLU B 1 143 ? 21.859 -37.5 -43.062 1 97.75 143 GLU B N 1
ATOM 3105 C CA . GLU B 1 143 ? 23.141 -37.781 -43.688 1 97.75 143 GLU B CA 1
ATOM 3106 C C . GLU B 1 143 ? 24.25 -36.906 -43.125 1 97.75 143 GLU B C 1
ATOM 3108 O O . GLU B 1 143 ? 25.391 -37.375 -42.969 1 97.75 143 GLU B O 1
ATOM 3113 N N . ASP B 1 144 ? 23.906 -35.719 -42.906 1 97.88 144 ASP B N 1
ATOM 3114 C CA . ASP B 1 144 ? 24.891 -34.812 -42.312 1 97.88 144 ASP B CA 1
ATOM 3115 C C . ASP B 1 144 ? 25.281 -35.219 -40.906 1 97.88 144 ASP B C 1
ATOM 3117 O O . ASP B 1 144 ? 26.453 -35.156 -40.562 1 97.88 144 ASP B O 1
ATOM 3121 N N . ALA B 1 145 ? 24.328 -35.688 -40.156 1 98.31 145 ALA B N 1
ATOM 3122 C CA . ALA B 1 145 ? 24.609 -36.125 -38.812 1 98.31 145 ALA B CA 1
ATOM 3123 C C . ALA B 1 145 ? 25.484 -37.375 -38.812 1 98.31 145 ALA B C 1
ATOM 3125 O O . ALA B 1 145 ? 26.391 -37.531 -38 1 98.31 145 ALA B O 1
ATOM 3126 N N . GLU B 1 146 ? 25.203 -38.25 -39.688 1 97.94 146 GLU B N 1
ATOM 3127 C CA . GLU B 1 146 ? 26.016 -39.469 -39.812 1 97.94 146 GLU B CA 1
ATOM 3128 C C . GLU B 1 146 ? 27.453 -39.125 -40.156 1 97.94 146 GLU B C 1
ATOM 3130 O O . GLU B 1 146 ? 28.391 -39.75 -39.656 1 97.94 146 GLU B O 1
ATOM 3135 N N . ALA B 1 147 ? 27.578 -38.219 -41.031 1 97.81 147 ALA B N 1
ATOM 3136 C CA . ALA B 1 147 ? 28.922 -37.781 -41.438 1 97.81 147 ALA B CA 1
ATOM 3137 C C . ALA B 1 147 ? 29.672 -37.188 -40.219 1 97.81 147 ALA B C 1
ATOM 3139 O O . ALA B 1 147 ? 30.859 -37.438 -40.062 1 97.81 147 ALA B O 1
ATOM 3140 N N . ILE B 1 148 ? 28.953 -36.5 -39.469 1 98.06 148 ILE B N 1
ATOM 3141 C CA . ILE B 1 148 ? 29.547 -35.875 -38.281 1 98.06 148 ILE B CA 1
ATOM 3142 C C . ILE B 1 148 ? 30.016 -37 -37.344 1 98.06 148 ILE B C 1
ATOM 3144 O O . ILE B 1 148 ? 31.125 -36.938 -36.812 1 98.06 148 ILE B O 1
ATOM 3148 N N . ILE B 1 149 ? 29.203 -37.969 -37.094 1 97.75 149 ILE B N 1
ATOM 3149 C CA . ILE B 1 149 ? 29.547 -39.062 -36.188 1 97.75 149 ILE B CA 1
ATOM 3150 C C . ILE B 1 149 ? 30.812 -39.75 -36.719 1 97.75 149 ILE B C 1
ATOM 3152 O O . ILE B 1 149 ? 31.703 -40.094 -35.938 1 97.75 149 ILE B O 1
ATOM 3156 N N . ALA B 1 150 ? 30.906 -39.938 -38 1 97.19 150 ALA B N 1
ATOM 3157 C CA . ALA B 1 150 ? 32.094 -40.562 -38.625 1 97.19 150 ALA B CA 1
ATOM 3158 C C . ALA B 1 150 ? 33.344 -39.719 -38.375 1 97.19 150 ALA B C 1
ATOM 3160 O O . ALA B 1 150 ? 34.406 -40.281 -38.062 1 97.19 150 ALA B O 1
ATOM 3161 N N . LYS B 1 151 ? 33.188 -38.469 -38.531 1 97.38 151 LYS B N 1
ATOM 3162 C CA . LYS B 1 151 ? 34.344 -37.562 -38.312 1 97.38 151 LYS B CA 1
ATOM 3163 C C . LYS B 1 151 ? 34.781 -37.594 -36.875 1 97.38 151 LYS B C 1
ATOM 3165 O O . LYS B 1 151 ? 36 -37.562 -36.594 1 97.38 151 LYS B O 1
ATOM 3170 N N . LEU B 1 152 ? 33.844 -37.688 -36.031 1 96.88 152 LEU B N 1
ATOM 3171 C CA . LEU B 1 152 ? 34.156 -37.781 -34.594 1 96.88 152 LEU B CA 1
ATOM 3172 C C . LEU B 1 152 ? 34.906 -39.062 -34.281 1 96.88 152 LEU B C 1
ATOM 3174 O O . LEU B 1 152 ? 35.875 -39.062 -33.531 1 96.88 152 LEU B O 1
ATOM 3178 N N . LYS B 1 153 ? 34.469 -40.156 -34.844 1 94.5 153 LYS B N 1
ATOM 3179 C CA . LYS B 1 153 ? 35.125 -41.438 -34.656 1 94.5 153 LYS B CA 1
ATOM 3180 C C . LYS B 1 153 ? 36.562 -41.438 -35.188 1 94.5 153 LYS B C 1
ATOM 3182 O O . LYS B 1 153 ? 37.438 -42.156 -34.688 1 94.5 153 LYS B O 1
ATOM 3187 N N . ALA B 1 154 ? 36.719 -40.594 -36.156 1 95.12 154 ALA B N 1
ATOM 3188 C CA . ALA B 1 154 ? 38.031 -40.469 -36.781 1 95.12 154 ALA B CA 1
ATOM 3189 C C . ALA B 1 154 ? 38.938 -39.531 -35.969 1 95.12 154 ALA B C 1
ATOM 3191 O O . ALA B 1 154 ? 40.094 -39.344 -36.312 1 95.12 154 ALA B O 1
ATOM 3192 N N . GLY B 1 155 ? 38.375 -38.906 -35 1 94.06 155 GLY B N 1
ATOM 3193 C CA . GLY B 1 155 ? 39.25 -38.156 -34.062 1 94.06 155 GLY B CA 1
ATOM 3194 C C . GLY B 1 155 ? 39.062 -36.656 -34.188 1 94.06 155 GLY B C 1
ATOM 3195 O O . GLY B 1 155 ? 39.75 -35.906 -33.531 1 94.06 155 GLY B O 1
ATOM 3196 N N . THR B 1 156 ? 38.094 -36.219 -35.062 1 95.5 156 THR B N 1
ATOM 3197 C CA . THR B 1 156 ? 37.844 -34.781 -35.156 1 95.5 156 THR B CA 1
ATOM 3198 C C . THR B 1 156 ? 37.25 -34.281 -33.844 1 95.5 156 THR B C 1
ATOM 3200 O O . THR B 1 156 ? 36.438 -34.938 -33.188 1 95.5 156 THR B O 1
ATOM 3203 N N . LYS B 1 157 ? 37.656 -33.062 -33.469 1 95 157 LYS B N 1
ATOM 3204 C CA . LYS B 1 157 ? 37.156 -32.469 -32.219 1 95 157 LYS B CA 1
ATOM 3205 C C . LYS B 1 157 ? 35.688 -32.062 -32.312 1 95 157 LYS B C 1
ATOM 3207 O O . LYS B 1 157 ? 35.25 -31.516 -33.312 1 95 157 LYS B O 1
ATOM 3212 N N . PHE B 1 158 ? 35 -32.375 -31.281 1 97.5 158 PHE B N 1
ATOM 3213 C CA . PHE B 1 158 ? 33.562 -32.094 -31.266 1 97.5 158 PHE B CA 1
ATOM 3214 C C . PHE B 1 158 ? 33.312 -30.594 -31.484 1 97.5 158 PHE B C 1
ATOM 3216 O O . PHE B 1 158 ? 32.438 -30.219 -32.281 1 97.5 158 PHE B O 1
ATOM 3223 N N . GLU B 1 159 ? 34.094 -29.75 -30.859 1 96.12 159 GLU B N 1
ATOM 3224 C CA . GLU B 1 159 ? 33.938 -28.297 -30.891 1 96.12 159 GLU B CA 1
ATOM 3225 C C . GLU B 1 159 ? 34.094 -27.75 -32.312 1 96.12 159 GLU B C 1
ATOM 3227 O O . GLU B 1 159 ? 33.406 -26.781 -32.688 1 96.12 159 GLU B O 1
ATOM 3232 N N . ASP B 1 160 ? 34.875 -28.359 -33.062 1 96 160 ASP B N 1
ATOM 3233 C CA . ASP B 1 160 ? 35.125 -27.906 -34.438 1 96 160 ASP B CA 1
ATOM 3234 C C . ASP B 1 160 ? 33.906 -28.219 -35.344 1 96 160 ASP B C 1
ATOM 3236 O O . ASP B 1 160 ? 33.562 -27.406 -36.188 1 96 160 ASP B O 1
ATOM 3240 N N . LEU B 1 161 ? 33.406 -29.375 -35.031 1 97.12 161 LEU B N 1
ATOM 3241 C CA . LEU B 1 161 ? 32.25 -29.781 -35.844 1 97.12 161 LEU B CA 1
ATOM 3242 C C . LEU B 1 161 ? 30.984 -29.047 -35.406 1 97.12 161 LEU B C 1
ATOM 3244 O O . LEU B 1 161 ? 30.078 -28.844 -36.188 1 97.12 161 LEU B O 1
ATOM 3248 N N . ALA B 1 162 ? 31 -28.609 -34.156 1 97.12 162 ALA B N 1
ATOM 3249 C CA . ALA B 1 162 ? 29.828 -27.938 -33.562 1 97.12 162 ALA B CA 1
ATOM 3250 C C . ALA B 1 162 ? 29.562 -26.609 -34.281 1 97.12 162 ALA B C 1
ATOM 3252 O O . ALA B 1 162 ? 28.438 -26.109 -34.25 1 97.12 162 ALA B O 1
ATOM 3253 N N . LYS B 1 163 ? 30.484 -26.031 -34.906 1 94.56 163 LYS B N 1
ATOM 3254 C CA . LYS B 1 163 ? 30.359 -24.75 -35.594 1 94.56 163 LYS B CA 1
ATOM 3255 C C . LYS B 1 163 ? 29.328 -24.812 -36.719 1 94.56 163 LYS B C 1
ATOM 3257 O O . LYS B 1 163 ? 28.75 -23.797 -37.094 1 94.56 163 LYS B O 1
ATOM 3262 N N . GLN B 1 164 ? 29.078 -25.938 -37.125 1 93.62 164 GLN B N 1
ATOM 3263 C CA . GLN B 1 164 ? 28.156 -26.078 -38.25 1 93.62 164 GLN B CA 1
ATOM 3264 C C . GLN B 1 164 ? 26.719 -26.328 -37.75 1 93.62 164 GLN B C 1
ATOM 3266 O O . GLN B 1 164 ? 25.812 -26.484 -38.562 1 93.62 164 GLN B O 1
ATOM 3271 N N . SER B 1 165 ? 26.578 -26.359 -36.5 1 96.38 165 SER B N 1
ATOM 3272 C CA . SER B 1 165 ? 25.297 -26.672 -35.906 1 96.38 165 SER B CA 1
ATOM 3273 C C . SER B 1 165 ? 24.25 -25.609 -36.25 1 96.38 165 SER B C 1
ATOM 3275 O O . SER B 1 165 ? 24.562 -24.422 -36.281 1 96.38 165 SER B O 1
ATOM 3277 N N . LYS B 1 166 ? 23.047 -26.047 -36.469 1 95.94 166 LYS B N 1
ATOM 3278 C CA . LYS B 1 166 ? 21.906 -25.156 -36.656 1 95.94 166 LYS B CA 1
ATOM 3279 C C . LYS B 1 166 ? 21.594 -24.359 -35.406 1 95.94 166 LYS B C 1
ATOM 3281 O O . LYS B 1 166 ? 21 -23.281 -35.469 1 95.94 166 LYS B O 1
ATOM 3286 N N . ASP B 1 167 ? 21.875 -25 -34.281 1 94.94 167 ASP B N 1
ATOM 3287 C CA . ASP B 1 167 ? 21.734 -24.281 -33.031 1 94.94 167 ASP B CA 1
ATOM 3288 C C . ASP B 1 167 ? 22.922 -23.344 -32.781 1 94.94 167 ASP B C 1
ATOM 3290 O O . ASP B 1 167 ? 23.906 -23.75 -32.156 1 94.94 167 ASP B O 1
ATOM 3294 N N . THR B 1 168 ? 22.766 -22.172 -33.125 1 92.06 168 THR B N 1
ATOM 3295 C CA . THR B 1 168 ? 23.875 -21.219 -33.094 1 92.06 168 THR B CA 1
ATOM 3296 C C . THR B 1 168 ? 24.25 -20.875 -31.672 1 92.06 168 THR B C 1
ATOM 3298 O O . THR B 1 168 ? 25.391 -20.516 -31.391 1 92.06 168 THR B O 1
ATOM 3301 N N . GLY B 1 169 ? 23.312 -20.938 -30.812 1 91.69 169 GLY B N 1
ATOM 3302 C CA . GLY B 1 169 ? 23.578 -20.641 -29.422 1 91.69 169 GLY B CA 1
ATOM 3303 C C . GLY B 1 169 ? 24.656 -21.547 -28.828 1 91.69 169 GLY B C 1
ATOM 3304 O O . GLY B 1 169 ? 25.641 -21.047 -28.281 1 91.69 169 GLY B O 1
ATOM 3305 N N . SER B 1 170 ? 24.391 -22.781 -28.969 1 93.94 170 SER B N 1
ATOM 3306 C CA . SER B 1 170 ? 25.359 -23.734 -28.422 1 93.94 170 SER B CA 1
ATOM 3307 C C . SER B 1 170 ? 26.562 -23.875 -29.328 1 93.94 170 SER B C 1
ATOM 3309 O O . SER B 1 170 ? 27.672 -24.203 -28.859 1 93.94 170 SER B O 1
ATOM 3311 N N . ALA B 1 171 ? 26.422 -23.656 -30.641 1 93.94 171 ALA B N 1
ATOM 3312 C CA . ALA B 1 171 ? 27.516 -23.797 -31.594 1 93.94 171 ALA B CA 1
ATOM 3313 C C . ALA B 1 171 ? 28.688 -22.891 -31.219 1 93.94 171 ALA B C 1
ATOM 3315 O O . ALA B 1 171 ? 29.844 -23.297 -31.344 1 93.94 171 ALA B O 1
ATOM 3316 N N . ALA B 1 172 ? 28.359 -21.766 -30.766 1 93.44 172 ALA B N 1
ATOM 3317 C CA . ALA B 1 172 ? 29.391 -20.781 -30.422 1 93.44 172 ALA B CA 1
ATOM 3318 C C . ALA B 1 172 ? 30.234 -21.266 -29.25 1 93.44 172 ALA B C 1
ATOM 3320 O O . ALA B 1 172 ? 31.375 -20.828 -29.078 1 93.44 172 ALA B O 1
ATOM 3321 N N . ASN B 1 173 ? 29.734 -22.188 -28.531 1 95.31 173 ASN B N 1
ATOM 3322 C CA . ASN B 1 173 ? 30.453 -22.719 -27.391 1 95.31 173 ASN B CA 1
ATOM 3323 C C . ASN B 1 173 ? 30.766 -24.203 -27.562 1 95.31 173 ASN B C 1
ATOM 3325 O O . ASN B 1 173 ? 30.703 -24.984 -26.609 1 95.31 173 ASN B O 1
ATOM 3329 N N . GLY B 1 174 ? 30.969 -24.547 -28.797 1 96.31 174 GLY B N 1
ATOM 3330 C CA . GLY B 1 174 ? 31.344 -25.922 -29.094 1 96.31 174 GLY B CA 1
ATOM 3331 C C . GLY B 1 174 ? 30.219 -26.906 -28.922 1 96.31 174 GLY B C 1
ATOM 3332 O O . GLY B 1 174 ? 30.453 -28.078 -28.656 1 96.31 174 GLY B O 1
ATOM 3333 N N . GLY B 1 175 ? 29 -26.375 -28.906 1 97.38 175 GLY B N 1
ATOM 3334 C CA . GLY B 1 175 ? 27.828 -27.219 -28.766 1 97.38 175 GLY B CA 1
ATOM 3335 C C . GLY B 1 175 ? 27.422 -27.469 -27.328 1 97.38 175 GLY B C 1
ATOM 3336 O O . GLY B 1 175 ? 26.547 -28.297 -27.062 1 97.38 175 GLY B O 1
ATOM 3337 N N . ASP B 1 176 ? 28.016 -26.797 -26.422 1 97.62 176 ASP B N 1
ATOM 3338 C CA . ASP B 1 176 ? 27.844 -27.031 -25 1 97.62 176 ASP B CA 1
ATOM 3339 C C . ASP B 1 176 ? 26.453 -26.625 -24.531 1 97.62 176 ASP B C 1
ATOM 3341 O O . ASP B 1 176 ? 26.016 -25.5 -24.781 1 97.62 176 ASP B O 1
ATOM 3345 N N . LEU B 1 177 ? 25.766 -27.484 -23.859 1 96.94 177 LEU B N 1
ATOM 3346 C CA . LEU B 1 177 ? 24.422 -27.203 -23.375 1 96.94 177 LEU B CA 1
ATOM 3347 C C . LEU B 1 177 ? 24.406 -26.984 -21.875 1 96.94 177 LEU B C 1
ATOM 3349 O O . LEU B 1 177 ? 23.344 -26.828 -21.266 1 96.94 177 LEU B O 1
ATOM 3353 N N . ASP B 1 178 ? 25.531 -27 -21.266 1 95.69 178 ASP B N 1
ATOM 3354 C CA . ASP B 1 178 ? 25.703 -26.844 -19.828 1 95.69 178 ASP B CA 1
ATOM 3355 C C . ASP B 1 178 ? 24.969 -27.938 -19.062 1 95.69 178 ASP B C 1
ATOM 3357 O O . ASP B 1 178 ? 24.453 -28.875 -19.656 1 95.69 178 ASP B O 1
ATOM 3361 N N . TRP B 1 179 ? 25.031 -27.859 -17.719 1 95.81 179 TRP B N 1
ATOM 3362 C CA . TRP B 1 179 ? 24.359 -28.844 -16.859 1 95.81 179 TRP B CA 1
ATOM 3363 C C . TRP B 1 179 ? 22.844 -28.688 -16.953 1 95.81 179 TRP B C 1
ATOM 3365 O O . TRP B 1 179 ? 22.312 -27.578 -16.859 1 95.81 179 TRP B O 1
ATOM 3375 N N . ALA B 1 180 ? 22.219 -29.797 -17.25 1 94.12 180 ALA B N 1
ATOM 3376 C CA . ALA B 1 180 ? 20.766 -29.766 -17.359 1 94.12 180 ALA B CA 1
ATOM 3377 C C . ALA B 1 180 ? 20.156 -31.109 -16.938 1 94.12 180 ALA B C 1
ATOM 3379 O O . ALA B 1 180 ? 20.828 -32.156 -17.016 1 94.12 180 ALA B O 1
ATOM 3380 N N . THR B 1 181 ? 18.953 -31.031 -16.5 1 92.25 181 THR B N 1
ATOM 3381 C CA . THR B 1 181 ? 18.203 -32.25 -16.25 1 92.25 181 THR B CA 1
ATOM 3382 C C . THR B 1 181 ? 17.516 -32.75 -17.531 1 92.25 181 THR B C 1
ATOM 3384 O O . THR B 1 181 ? 17.328 -31.969 -18.469 1 92.25 181 THR B O 1
ATOM 3387 N N . PRO B 1 182 ? 17.156 -34 -17.547 1 92.38 182 PRO B N 1
ATOM 3388 C CA . PRO B 1 182 ? 16.5 -34.562 -18.734 1 92.38 182 PRO B CA 1
ATOM 3389 C C . PRO B 1 182 ? 15.219 -33.812 -19.094 1 92.38 182 PRO B C 1
ATOM 3391 O O . PRO B 1 182 ? 14.867 -33.719 -20.281 1 92.38 182 PRO B O 1
ATOM 3394 N N . ALA B 1 183 ? 14.648 -33.25 -18.141 1 89.38 183 ALA B N 1
ATOM 3395 C CA . ALA B 1 183 ? 13.367 -32.594 -18.344 1 89.38 183 ALA B CA 1
ATOM 3396 C C . ALA B 1 183 ? 13.547 -31.297 -19.125 1 89.38 183 ALA B C 1
ATOM 3398 O O . ALA B 1 183 ? 12.57 -30.734 -19.641 1 89.38 183 ALA B O 1
ATOM 3399 N N . SER B 1 184 ? 14.75 -30.812 -19.281 1 91.5 184 SER B N 1
ATOM 3400 C CA . SER B 1 184 ? 15.055 -29.578 -19.984 1 91.5 184 SER B CA 1
ATOM 3401 C C . SER B 1 184 ? 14.992 -29.766 -21.5 1 91.5 184 SER B C 1
ATOM 3403 O O . SER B 1 184 ? 15.008 -28.797 -22.25 1 91.5 184 SER B O 1
ATOM 3405 N N . PHE B 1 185 ? 14.914 -31.016 -21.906 1 93.81 185 PHE B N 1
ATOM 3406 C CA . PHE B 1 185 ? 14.977 -31.312 -23.328 1 93.81 185 PHE B CA 1
ATOM 3407 C C . PHE B 1 185 ? 13.781 -32.125 -23.781 1 93.81 185 PHE B C 1
ATOM 3409 O O . PHE B 1 185 ? 13.047 -32.688 -22.953 1 93.81 185 PHE B O 1
ATOM 3416 N N . VAL B 1 186 ? 13.609 -32.219 -25.141 1 95.12 186 VAL B N 1
ATOM 3417 C CA . VAL B 1 186 ? 12.547 -33.062 -25.672 1 95.12 186 VAL B CA 1
ATOM 3418 C C . VAL B 1 186 ? 12.906 -34.531 -25.484 1 95.12 186 VAL B C 1
ATOM 3420 O O . VAL B 1 186 ? 14.086 -34.906 -25.406 1 95.12 186 VAL B O 1
ATOM 3423 N N . LYS B 1 187 ? 11.953 -35.344 -25.453 1 95.06 187 LYS B N 1
ATOM 3424 C CA . LYS B 1 187 ? 12.078 -36.719 -25 1 95.06 187 LYS B CA 1
ATOM 3425 C C . LYS B 1 187 ? 13.109 -37.469 -25.828 1 95.06 187 LYS B C 1
ATOM 3427 O O . LYS B 1 187 ? 13.977 -38.156 -25.281 1 95.06 187 LYS B O 1
ATOM 3432 N N . PRO B 1 188 ? 13.062 -37.438 -27.188 1 97.38 188 PRO B N 1
ATOM 3433 C CA . PRO B 1 188 ? 14.047 -38.219 -27.938 1 97.38 188 PRO B CA 1
ATOM 3434 C C . PRO B 1 188 ? 15.484 -37.812 -27.625 1 97.38 188 PRO B C 1
ATOM 3436 O O . PRO B 1 188 ? 16.375 -38.656 -27.547 1 97.38 188 PRO B O 1
ATOM 3439 N N . PHE B 1 189 ? 15.641 -36.531 -27.438 1 97.75 189 PHE B N 1
ATOM 3440 C CA . PHE B 1 189 ? 16.953 -36.031 -27.078 1 97.75 189 PHE B CA 1
ATOM 3441 C C . PHE B 1 189 ? 17.359 -36.5 -25.672 1 97.75 189 PHE B C 1
ATOM 3443 O O . PHE B 1 189 ? 18.453 -37.031 -25.484 1 97.75 189 PHE B O 1
ATOM 3450 N N . SER B 1 190 ? 16.469 -36.312 -24.797 1 96.06 190 SER B N 1
ATOM 3451 C CA . SER B 1 190 ? 16.734 -36.688 -23.422 1 96.06 190 SER B CA 1
ATOM 3452 C C . SER B 1 190 ? 17 -38.188 -23.281 1 96.06 190 SER B C 1
ATOM 3454 O O . SER B 1 190 ? 17.906 -38.594 -22.547 1 96.06 190 SER B O 1
ATOM 3456 N N . ASP B 1 191 ? 16.25 -39.031 -23.953 1 96.38 191 ASP B N 1
ATOM 3457 C CA . ASP B 1 191 ? 16.422 -40.5 -23.906 1 96.38 191 ASP B CA 1
ATOM 3458 C C . ASP B 1 191 ? 17.812 -40.875 -24.391 1 96.38 191 ASP B C 1
ATOM 3460 O O . ASP B 1 191 ? 18.484 -41.719 -23.781 1 96.38 191 ASP B O 1
ATOM 3464 N N . ALA B 1 192 ? 18.219 -40.281 -25.469 1 97.75 192 ALA B N 1
ATOM 3465 C CA . ALA B 1 192 ? 19.531 -40.562 -26.047 1 97.75 192 ALA B CA 1
ATOM 3466 C C . ALA B 1 192 ? 20.656 -40.094 -25.109 1 97.75 192 ALA B C 1
ATOM 3468 O O . ALA B 1 192 ? 21.625 -40.812 -24.906 1 97.75 192 ALA B O 1
ATOM 3469 N N . MET B 1 193 ? 20.469 -38.938 -24.531 1 97.38 193 MET B N 1
ATOM 3470 C CA . MET B 1 193 ? 21.453 -38.375 -23.609 1 97.38 193 MET B CA 1
ATOM 3471 C C . MET B 1 193 ? 21.641 -39.281 -22.391 1 97.38 193 MET B C 1
ATOM 3473 O O . MET B 1 193 ? 22.781 -39.594 -22.031 1 97.38 193 MET B O 1
ATOM 3477 N N . VAL B 1 194 ? 20.594 -39.688 -21.797 1 95.94 194 VAL B N 1
ATOM 3478 C CA . VAL B 1 194 ? 20.625 -40.469 -20.562 1 95.94 194 VAL B CA 1
ATOM 3479 C C . VAL B 1 194 ? 21.219 -41.875 -20.844 1 95.94 194 VAL B C 1
ATOM 3481 O O . VAL B 1 194 ? 21.812 -42.469 -19.953 1 95.94 194 VAL B O 1
ATOM 3484 N N . ALA B 1 195 ? 21.094 -42.312 -22.109 1 96.31 195 ALA B N 1
ATOM 3485 C CA . ALA B 1 195 ? 21.562 -43.656 -22.469 1 96.31 195 ALA B CA 1
ATOM 3486 C C . ALA B 1 195 ? 23.078 -43.656 -22.672 1 96.31 195 ALA B C 1
ATOM 3488 O O . ALA B 1 195 ? 23.703 -44.719 -22.719 1 96.31 195 ALA B O 1
ATOM 3489 N N . LEU B 1 196 ? 23.625 -42.5 -22.719 1 97.06 196 LEU B N 1
ATOM 3490 C CA . LEU B 1 196 ? 25.062 -42.406 -22.969 1 97.06 196 LEU B CA 1
ATOM 3491 C C . LEU B 1 196 ? 25.859 -42.531 -21.688 1 97.06 196 LEU B C 1
ATOM 3493 O O . LEU B 1 196 ? 25.359 -42.219 -20.609 1 97.06 196 LEU B O 1
ATOM 3497 N N . LYS B 1 197 ? 27.094 -43.031 -21.828 1 96.19 197 LYS B N 1
ATOM 3498 C CA . LYS B 1 197 ? 28.078 -43 -20.75 1 96.19 197 LYS B CA 1
ATOM 3499 C C . LYS B 1 197 ? 28.984 -41.781 -20.875 1 96.19 197 LYS B C 1
ATOM 3501 O O . LYS B 1 197 ? 29.109 -41.188 -21.953 1 96.19 197 LYS B O 1
ATOM 3506 N N . LYS B 1 198 ? 29.562 -41.406 -19.703 1 96.25 198 LYS B N 1
ATOM 3507 C CA . LYS B 1 198 ? 30.469 -40.281 -19.703 1 96.25 198 LYS B CA 1
ATOM 3508 C C . LYS B 1 198 ? 31.484 -40.375 -20.828 1 96.25 198 LYS B C 1
ATOM 3510 O O . LYS B 1 198 ? 32.156 -41.406 -20.984 1 96.25 198 LYS B O 1
ATOM 3515 N N . GLY B 1 199 ? 31.547 -39.375 -21.625 1 95.12 199 GLY B N 1
ATOM 3516 C CA . GLY B 1 199 ? 32.531 -39.312 -22.703 1 95.12 199 GLY B CA 1
ATOM 3517 C C . GLY B 1 199 ? 32.031 -39.875 -24.016 1 95.12 199 GLY B C 1
ATOM 3518 O O . GLY B 1 199 ? 32.656 -39.719 -25.062 1 95.12 199 GLY B O 1
ATOM 3519 N N . GLU B 1 200 ? 30.875 -40.469 -24.078 1 96.81 200 GLU B N 1
ATOM 3520 C CA . GLU B 1 200 ? 30.375 -41.156 -25.25 1 96.81 200 GLU B CA 1
ATOM 3521 C C . GLU B 1 200 ? 29.562 -40.219 -26.141 1 96.81 200 GLU B C 1
ATOM 3523 O O . GLU B 1 200 ? 29 -39.219 -25.672 1 96.81 200 GLU B O 1
ATOM 3528 N N . VAL B 1 201 ? 29.578 -40.531 -27.438 1 97.62 201 VAL B N 1
ATOM 3529 C CA . VAL B 1 201 ? 28.781 -39.875 -28.453 1 97.62 201 VAL B CA 1
ATOM 3530 C C . VAL B 1 201 ? 27.703 -40.812 -28.969 1 97.62 201 VAL B C 1
ATOM 3532 O O . VAL B 1 201 ? 27.891 -42.031 -29 1 97.62 201 VAL B O 1
ATOM 3535 N N . THR B 1 202 ? 26.625 -40.188 -29.297 1 97.88 202 THR B N 1
ATOM 3536 C CA . THR B 1 202 ? 25.578 -41.031 -29.875 1 97.88 202 THR B CA 1
ATOM 3537 C C . THR B 1 202 ? 26.094 -41.812 -31.078 1 97.88 202 THR B C 1
ATOM 3539 O O . THR B 1 202 ? 26.703 -41.219 -31.969 1 97.88 202 THR B O 1
ATOM 3542 N N . PRO B 1 203 ? 25.781 -43.094 -31.109 1 96.25 203 PRO B N 1
ATOM 3543 C CA . PRO B 1 203 ? 26.25 -43.906 -32.25 1 96.25 203 PRO B CA 1
ATOM 3544 C C . PRO B 1 203 ? 25.438 -43.656 -33.531 1 96.25 203 PRO B C 1
ATOM 3546 O O . PRO B 1 203 ? 25.906 -43.938 -34.625 1 96.25 203 PRO B O 1
ATOM 3549 N N . THR B 1 204 ? 24.188 -43.281 -33.344 1 97.38 204 THR B N 1
ATOM 3550 C CA . THR B 1 204 ? 23.328 -42.906 -34.438 1 97.38 204 THR B CA 1
ATOM 3551 C C . THR B 1 204 ? 22.703 -41.531 -34.219 1 97.38 204 THR B C 1
ATOM 3553 O O . THR B 1 204 ? 22.547 -41.094 -33.062 1 97.38 204 THR B O 1
ATOM 3556 N N . PRO B 1 205 ? 22.438 -40.875 -35.344 1 98.25 205 PRO B N 1
ATOM 3557 C CA . PRO B 1 205 ? 21.781 -39.594 -35.188 1 98.25 205 PRO B CA 1
ATOM 3558 C C . PRO B 1 205 ? 20.438 -39.688 -34.469 1 98.25 205 PRO B C 1
ATOM 3560 O O . PRO B 1 205 ? 19.734 -40.688 -34.594 1 98.25 205 PRO B O 1
ATOM 3563 N N . VAL B 1 206 ? 20.125 -38.719 -33.594 1 98.25 206 VAL B N 1
ATOM 3564 C CA . VAL B 1 206 ? 18.875 -38.688 -32.844 1 98.25 206 VAL B CA 1
ATOM 3565 C C . VAL B 1 206 ? 17.906 -37.688 -33.531 1 98.25 206 VAL B C 1
ATOM 3567 O O . VAL B 1 206 ? 18.234 -36.5 -33.656 1 98.25 206 VAL B O 1
ATOM 3570 N N . GLN B 1 207 ? 16.75 -38.062 -33.844 1 98.12 207 GLN B N 1
ATOM 3571 C CA . GLN B 1 207 ? 15.773 -37.219 -34.531 1 98.12 207 GLN B CA 1
ATOM 3572 C C . GLN B 1 207 ? 14.844 -36.531 -33.531 1 98.12 207 GLN B C 1
ATOM 3574 O O . GLN B 1 207 ? 14.344 -37.188 -32.594 1 98.12 207 GLN B O 1
ATOM 3579 N N . THR B 1 208 ? 14.695 -35.281 -33.719 1 97.44 208 THR B N 1
ATOM 3580 C CA . THR B 1 208 ? 13.664 -34.5 -33.031 1 97.44 208 THR B CA 1
ATOM 3581 C C . THR B 1 208 ? 12.906 -33.625 -34 1 97.44 208 THR B C 1
ATOM 3583 O O . THR B 1 208 ? 13.164 -33.625 -35.188 1 97.44 208 THR B O 1
ATOM 3586 N N . GLN B 1 209 ? 11.938 -32.812 -33.562 1 96.56 209 GLN B N 1
ATOM 3587 C CA . GLN B 1 209 ? 11.188 -31.875 -34.406 1 96.56 209 GLN B CA 1
ATOM 3588 C C . GLN B 1 209 ? 12.094 -30.781 -34.938 1 96.56 209 GLN B C 1
ATOM 3590 O O . GLN B 1 209 ? 11.719 -30.094 -35.906 1 96.56 209 GLN B O 1
ATOM 3595 N N . PHE B 1 210 ? 13.273 -30.656 -34.469 1 96.69 210 PHE B N 1
ATOM 3596 C CA . PHE B 1 210 ? 14.18 -29.578 -34.844 1 96.69 210 PHE B CA 1
ATOM 3597 C C . PHE B 1 210 ? 15.156 -30.062 -35.906 1 96.69 210 PHE B C 1
ATOM 3599 O O . PHE B 1 210 ? 15.852 -29.25 -36.531 1 96.69 210 PHE B O 1
ATOM 3606 N N . GLY B 1 211 ? 15.234 -31.453 -36.031 1 97.69 211 GLY B N 1
ATOM 3607 C CA . GLY B 1 211 ? 16.188 -32.062 -36.969 1 97.69 211 GLY B CA 1
ATOM 3608 C C . GLY B 1 211 ? 16.875 -33.281 -36.406 1 97.69 211 GLY B C 1
ATOM 3609 O O . GLY B 1 211 ? 16.25 -34.125 -35.75 1 97.69 211 GLY B O 1
ATOM 3610 N N . TRP B 1 212 ? 18.141 -33.312 -36.781 1 98.25 212 TRP B N 1
ATOM 3611 C CA . TRP B 1 212 ? 18.922 -34.469 -36.344 1 98.25 212 TRP B CA 1
ATOM 3612 C C . TRP B 1 212 ? 20.062 -34 -35.438 1 98.25 212 TRP B C 1
ATOM 3614 O O . TRP B 1 212 ? 20.812 -33.094 -35.781 1 98.25 212 TRP B O 1
ATOM 3624 N N . HIS B 1 213 ? 20.188 -34.719 -34.281 1 98.56 213 HIS B N 1
ATOM 3625 C CA . HIS B 1 213 ? 21.172 -34.375 -33.281 1 98.56 213 HIS B CA 1
ATOM 3626 C C . HIS B 1 213 ? 22.297 -35.406 -33.188 1 98.56 213 HIS B C 1
ATOM 3628 O O . HIS B 1 213 ? 22.031 -36.594 -33.344 1 98.56 213 HIS B O 1
ATOM 3634 N N . VAL B 1 214 ? 23.531 -34.938 -33.031 1 98.56 214 VAL B N 1
ATOM 3635 C CA . VAL B 1 214 ? 24.641 -35.719 -32.5 1 98.56 214 VAL B CA 1
ATOM 3636 C C . VAL B 1 214 ? 24.969 -35.25 -31.078 1 98.56 214 VAL B C 1
ATOM 3638 O O . VAL B 1 214 ? 25.25 -34.062 -30.844 1 98.56 214 VAL B O 1
ATOM 3641 N N . ILE B 1 215 ? 24.859 -36.219 -30.109 1 98.5 215 ILE B N 1
ATOM 3642 C CA . ILE B 1 215 ? 24.969 -35.844 -28.703 1 98.5 215 ILE B CA 1
ATOM 3643 C C . ILE B 1 215 ? 26.219 -36.469 -28.094 1 98.5 215 ILE B C 1
ATOM 3645 O O . ILE B 1 215 ? 26.5 -37.656 -28.312 1 98.5 215 ILE B O 1
ATOM 3649 N N . LYS B 1 216 ? 26.953 -35.656 -27.391 1 98.25 216 LYS B N 1
ATOM 3650 C CA . LYS B 1 216 ? 28.078 -36.125 -26.578 1 98.25 216 LYS B CA 1
ATOM 3651 C C . LYS B 1 216 ? 27.828 -35.844 -25.094 1 98.25 216 LYS B C 1
ATOM 3653 O O . LYS B 1 216 ? 27.484 -34.719 -24.719 1 98.25 216 LYS B O 1
ATOM 3658 N N . LEU B 1 217 ? 27.953 -36.938 -24.25 1 98.38 217 LEU B N 1
ATOM 3659 C CA . LEU B 1 217 ? 27.828 -36.75 -22.812 1 98.38 217 LEU B CA 1
ATOM 3660 C C . LEU B 1 217 ? 29.188 -36.5 -22.172 1 98.38 217 LEU B C 1
ATOM 3662 O O . LEU B 1 217 ? 30.078 -37.344 -22.219 1 98.38 217 LEU B O 1
ATOM 3666 N N . GLU B 1 218 ? 29.297 -35.281 -21.625 1 97.56 218 GLU B N 1
ATOM 3667 C CA . GLU B 1 218 ? 30.578 -34.906 -21.016 1 97.56 218 GLU B CA 1
ATOM 3668 C C . GLU B 1 218 ? 30.672 -35.438 -19.594 1 97.56 218 GLU B C 1
ATOM 3670 O O . GLU B 1 218 ? 31.734 -35.938 -19.172 1 97.56 218 GLU B O 1
ATOM 3675 N N . ASP B 1 219 ? 29.578 -35.281 -18.859 1 97.81 219 ASP B N 1
ATOM 3676 C CA . ASP B 1 219 ? 29.609 -35.656 -17.453 1 97.81 219 ASP B CA 1
ATOM 3677 C C . ASP B 1 219 ? 28.203 -35.844 -16.906 1 97.81 219 ASP B C 1
ATOM 3679 O O . ASP B 1 219 ? 27.219 -35.438 -17.547 1 97.81 219 ASP B O 1
ATOM 3683 N N . VAL B 1 220 ? 28.094 -36.562 -15.781 1 96.94 220 VAL B N 1
ATOM 3684 C CA . VAL B 1 220 ? 26.844 -36.781 -15.055 1 96.94 220 VAL B CA 1
ATOM 3685 C C . VAL B 1 220 ? 27.078 -36.531 -13.562 1 96.94 220 VAL B C 1
ATOM 3687 O O . VAL B 1 220 ? 28.094 -36.938 -13.008 1 96.94 220 VAL B O 1
ATOM 3690 N N . ARG B 1 221 ? 26.188 -35.812 -12.945 1 95.25 221 ARG B N 1
ATOM 3691 C CA . ARG B 1 221 ? 26.266 -35.594 -11.508 1 95.25 221 ARG B CA 1
ATOM 3692 C C . ARG B 1 221 ? 24.891 -35.656 -10.859 1 95.25 221 ARG B C 1
ATOM 3694 O O . ARG B 1 221 ? 23.875 -35.562 -11.547 1 95.25 221 ARG B O 1
ATOM 3701 N N . PRO B 1 222 ? 24.906 -35.906 -9.594 1 93.06 222 PRO B N 1
ATOM 3702 C CA . PRO B 1 222 ? 23.625 -35.844 -8.906 1 93.06 222 PRO B CA 1
ATOM 3703 C C . PRO B 1 222 ? 22.969 -34.469 -8.961 1 93.06 222 PRO B C 1
ATOM 3705 O O . PRO B 1 222 ? 23.672 -33.469 -8.875 1 93.06 222 PRO B O 1
ATOM 3708 N N . ALA B 1 223 ? 21.703 -34.469 -9.25 1 90.69 223 ALA B N 1
ATOM 3709 C CA . ALA B 1 223 ? 20.984 -33.188 -9.297 1 90.69 223 ALA B CA 1
ATOM 3710 C C . ALA B 1 223 ? 20.828 -32.594 -7.895 1 90.69 223 ALA B C 1
ATOM 3712 O O . ALA B 1 223 ? 20.625 -33.312 -6.922 1 90.69 223 ALA B O 1
ATOM 3713 N N . LYS B 1 224 ? 20.984 -31.25 -7.832 1 84.81 224 LYS B N 1
ATOM 3714 C CA . LYS B 1 224 ? 20.734 -30.562 -6.562 1 84.81 224 LYS B CA 1
ATOM 3715 C C . LYS B 1 224 ? 19.266 -30.156 -6.438 1 84.81 224 LYS B C 1
ATOM 3717 O O . LYS B 1 224 ? 18.859 -29.156 -7.023 1 84.81 224 LYS B O 1
ATOM 3722 N N . VAL B 1 225 ? 18.547 -31 -5.828 1 85.88 225 VAL B N 1
ATOM 3723 C CA . VAL B 1 225 ? 17.141 -30.703 -5.617 1 85.88 225 VAL B CA 1
ATOM 3724 C C . VAL B 1 225 ? 16.938 -30.109 -4.227 1 85.88 225 VAL B C 1
ATOM 3726 O O . VAL B 1 225 ? 17.438 -30.625 -3.234 1 85.88 225 VAL B O 1
ATOM 3729 N N . PRO B 1 226 ? 16.266 -28.953 -4.223 1 89.94 226 PRO B N 1
ATOM 3730 C CA . PRO B 1 226 ? 16 -28.406 -2.889 1 89.94 226 PRO B CA 1
ATOM 3731 C C . PRO B 1 226 ? 15.242 -29.375 -1.991 1 89.94 226 PRO B C 1
ATOM 3733 O O . PRO B 1 226 ? 14.469 -30.203 -2.484 1 89.94 226 PRO B O 1
ATOM 3736 N N . THR B 1 227 ? 15.516 -29.312 -0.651 1 92.75 227 THR B N 1
ATOM 3737 C CA . THR B 1 227 ? 14.844 -30.188 0.299 1 92.75 227 THR B CA 1
ATOM 3738 C C . THR B 1 227 ? 13.383 -29.781 0.475 1 92.75 227 THR B C 1
ATOM 3740 O O . THR B 1 227 ? 13 -28.656 0.142 1 92.75 227 THR B O 1
ATOM 3743 N N . LEU B 1 228 ? 12.594 -30.656 0.959 1 94.88 228 LEU B N 1
ATOM 3744 C CA . LEU B 1 228 ? 11.188 -30.406 1.216 1 94.88 228 LEU B CA 1
ATOM 3745 C C . LEU B 1 228 ? 11.016 -29.188 2.131 1 94.88 228 LEU B C 1
ATOM 3747 O O . LEU B 1 228 ? 10.148 -28.344 1.894 1 94.88 228 LEU B O 1
ATOM 3751 N N . ASP B 1 229 ? 11.781 -29.141 3.145 1 95.38 229 ASP B N 1
ATOM 3752 C CA . ASP B 1 229 ? 11.672 -28.062 4.117 1 95.38 229 ASP B CA 1
ATOM 3753 C C . ASP B 1 229 ? 11.922 -26.703 3.463 1 95.38 229 ASP B C 1
ATOM 3755 O O . ASP B 1 229 ? 11.273 -25.703 3.805 1 95.38 229 ASP B O 1
ATOM 3759 N N . GLU B 1 230 ? 12.805 -26.703 2.463 1 94.56 230 GLU B N 1
ATOM 3760 C CA . GLU B 1 230 ? 13.18 -25.469 1.776 1 94.56 230 GLU B CA 1
ATOM 3761 C C . GLU B 1 230 ? 12.055 -24.969 0.877 1 94.56 230 GLU B C 1
ATOM 3763 O O . GLU B 1 230 ? 11.883 -23.75 0.692 1 94.56 230 GLU B O 1
ATOM 3768 N N . VAL B 1 231 ? 11.312 -25.906 0.356 1 95.31 231 VAL B N 1
ATOM 3769 C CA . VAL B 1 231 ? 10.352 -25.484 -0.661 1 95.31 231 VAL B CA 1
ATOM 3770 C C . VAL B 1 231 ? 8.93 -25.656 -0.127 1 95.31 231 VAL B C 1
ATOM 3772 O O . VAL B 1 231 ? 7.957 -25.406 -0.84 1 95.31 231 VAL B O 1
ATOM 3775 N N . LYS B 1 232 ? 8.781 -26 1.052 1 96.19 232 LYS B N 1
ATOM 3776 C CA . LYS B 1 232 ? 7.48 -26.297 1.645 1 96.19 232 LYS B CA 1
ATOM 3777 C C . LYS B 1 232 ? 6.535 -25.109 1.517 1 96.19 232 LYS B C 1
ATOM 3779 O O . LYS B 1 232 ? 5.402 -25.266 1.049 1 96.19 232 LYS B O 1
ATOM 3784 N N . PRO B 1 233 ? 6.906 -23.875 1.873 1 95.81 233 PRO B N 1
ATOM 3785 C CA . PRO B 1 233 ? 5.977 -22.75 1.763 1 95.81 233 PRO B CA 1
ATOM 3786 C C . PRO B 1 233 ? 5.543 -22.484 0.324 1 95.81 233 PRO B C 1
ATOM 3788 O O . PRO B 1 233 ? 4.379 -22.156 0.076 1 95.81 233 PRO B O 1
ATOM 3791 N N . GLN B 1 234 ? 6.445 -22.625 -0.535 1 96.12 234 GLN B N 1
ATOM 3792 C CA . GLN B 1 234 ? 6.137 -22.391 -1.939 1 96.12 234 GLN B CA 1
ATOM 3793 C C . GLN B 1 234 ? 5.18 -23.438 -2.48 1 96.12 234 GLN B C 1
ATOM 3795 O O . GLN B 1 234 ? 4.227 -23.125 -3.197 1 96.12 234 GLN B O 1
ATOM 3800 N N . ILE B 1 235 ? 5.402 -24.688 -2.104 1 96.81 235 ILE B N 1
ATOM 3801 C CA . ILE B 1 235 ? 4.547 -25.781 -2.545 1 96.81 235 ILE B CA 1
ATOM 3802 C C . ILE B 1 235 ? 3.148 -25.609 -1.949 1 96.81 235 ILE B C 1
ATOM 3804 O O . ILE B 1 235 ? 2.146 -25.812 -2.641 1 96.81 235 ILE B O 1
ATOM 3808 N N . ALA B 1 236 ? 3.186 -25.25 -0.738 1 96.88 236 ALA B N 1
ATOM 3809 C CA . ALA B 1 236 ? 1.902 -25.031 -0.074 1 96.88 236 ALA B CA 1
ATOM 3810 C C . ALA B 1 236 ? 1.098 -23.953 -0.776 1 96.88 236 ALA B C 1
ATOM 3812 O O . ALA B 1 236 ? -0.1 -24.109 -1.021 1 96.88 236 ALA B O 1
ATOM 3813 N N . GLU B 1 237 ? 1.688 -22.828 -1.065 1 96.5 237 GLU B N 1
ATOM 3814 C CA . GLU B 1 237 ? 1.028 -21.734 -1.75 1 96.5 237 GLU B CA 1
ATOM 3815 C C . GLU B 1 237 ? 0.528 -22.156 -3.129 1 96.5 237 GLU B C 1
ATOM 3817 O O . GLU B 1 237 ? -0.599 -21.828 -3.512 1 96.5 237 GLU B O 1
ATOM 3822 N N . ALA B 1 238 ? 1.367 -22.844 -3.811 1 96.5 238 ALA B N 1
ATOM 3823 C CA . ALA B 1 238 ? 0.993 -23.312 -5.145 1 96.5 238 ALA B CA 1
ATOM 3824 C C . ALA B 1 238 ? -0.218 -24.234 -5.086 1 96.5 238 ALA B C 1
ATOM 3826 O O . ALA B 1 238 ? -1.132 -24.125 -5.906 1 96.5 238 ALA B O 1
ATOM 3827 N N . LEU B 1 239 ? -0.186 -25.156 -4.121 1 97.38 239 LEU B N 1
ATOM 3828 C CA . LEU B 1 239 ? -1.292 -26.094 -3.965 1 97.38 239 LEU B CA 1
ATOM 3829 C C . LEU B 1 239 ? -2.568 -25.359 -3.553 1 97.38 239 LEU B C 1
ATOM 3831 O O . LEU B 1 239 ? -3.664 -25.734 -3.979 1 97.38 239 LEU B O 1
ATOM 3835 N N . GLN B 1 240 ? -2.459 -24.312 -2.744 1 97 240 GLN B N 1
ATOM 3836 C CA . GLN B 1 240 ? -3.611 -23.5 -2.371 1 97 240 GLN B CA 1
ATOM 3837 C C . GLN B 1 240 ? -4.223 -22.812 -3.592 1 97 240 GLN B C 1
ATOM 3839 O O . GLN B 1 240 ? -5.445 -22.797 -3.752 1 97 240 GLN B O 1
ATOM 3844 N N . GLN B 1 241 ? -3.396 -22.266 -4.43 1 96.44 241 GLN B N 1
ATOM 3845 C CA . GLN B 1 241 ? -3.867 -21.609 -5.641 1 96.44 241 GLN B CA 1
ATOM 3846 C C . GLN B 1 241 ? -4.57 -22.594 -6.57 1 96.44 241 GLN B C 1
ATOM 3848 O O . GLN B 1 241 ? -5.621 -22.281 -7.137 1 96.44 241 GLN B O 1
ATOM 3853 N N . LYS B 1 242 ? -3.959 -23.75 -6.68 1 95.94 242 LYS B N 1
ATOM 3854 C CA . LYS B 1 242 ? -4.562 -24.781 -7.504 1 95.94 242 LYS B CA 1
ATOM 3855 C C . LYS B 1 242 ? -5.934 -25.188 -6.969 1 95.94 242 LYS B C 1
ATOM 3857 O O . LYS B 1 242 ? -6.879 -25.375 -7.738 1 95.94 242 LYS B O 1
ATOM 3862 N N . LYS B 1 243 ? -5.988 -25.344 -5.691 1 96.31 243 LYS B N 1
ATOM 3863 C CA . LYS B 1 243 ? -7.25 -25.688 -5.043 1 96.31 243 LYS B CA 1
ATOM 3864 C C . LYS B 1 243 ? -8.305 -24.609 -5.281 1 96.31 243 LYS B C 1
ATOM 3866 O O . LYS B 1 243 ? -9.461 -24.922 -5.559 1 96.31 243 LYS B O 1
ATOM 3871 N N . LEU B 1 244 ? -7.961 -23.344 -5.164 1 96.62 244 LEU B N 1
ATOM 3872 C CA . LEU B 1 244 ? -8.883 -22.234 -5.387 1 96.62 244 LEU B CA 1
ATOM 3873 C C . LEU B 1 244 ? -9.352 -22.203 -6.84 1 96.62 244 LEU B C 1
ATOM 3875 O O . LEU B 1 244 ? -10.523 -21.953 -7.109 1 96.62 244 LEU B O 1
ATOM 3879 N N . GLN B 1 245 ? -8.414 -22.438 -7.738 1 96.19 245 GLN B N 1
ATOM 3880 C CA . GLN B 1 245 ? -8.766 -22.484 -9.156 1 96.19 245 GLN B CA 1
ATOM 3881 C C . GLN B 1 245 ? -9.781 -23.594 -9.438 1 96.19 245 GLN B C 1
ATOM 3883 O O . GLN B 1 245 ? -10.766 -23.359 -10.148 1 96.19 245 GLN B O 1
ATOM 3888 N N . ALA B 1 246 ? -9.523 -24.766 -8.883 1 96.31 246 ALA B N 1
ATOM 3889 C CA . ALA B 1 246 ? -10.445 -25.875 -9.047 1 96.31 246 ALA B CA 1
ATOM 3890 C C . ALA B 1 246 ? -11.82 -25.547 -8.469 1 96.31 246 ALA B C 1
ATOM 3892 O O . ALA B 1 246 ? -12.844 -25.891 -9.062 1 96.31 246 ALA B O 1
ATOM 3893 N N . TYR B 1 247 ? -11.844 -24.938 -7.297 1 97 247 TYR B N 1
ATOM 3894 C CA . TYR B 1 247 ? -13.078 -24.516 -6.641 1 97 247 TYR B CA 1
ATOM 3895 C C . TYR B 1 247 ? -13.875 -23.562 -7.527 1 97 247 TYR B C 1
ATOM 3897 O O . TYR B 1 247 ? -15.078 -23.766 -7.746 1 97 247 TYR B O 1
ATOM 3905 N N . GLN B 1 248 ? -13.172 -22.594 -8.102 1 96.25 248 GLN B N 1
ATOM 3906 C CA . GLN B 1 248 ? -13.82 -21.609 -8.977 1 96.25 248 GLN B CA 1
ATOM 3907 C C . GLN B 1 248 ? -14.352 -22.281 -10.242 1 96.25 248 GLN B C 1
ATOM 3909 O O . GLN B 1 248 ? -15.453 -21.969 -10.703 1 96.25 248 GLN B O 1
ATOM 3914 N N . GLU B 1 249 ? -13.594 -23.219 -10.805 1 96.19 249 GLU B N 1
ATOM 3915 C CA . GLU B 1 249 ? -14.016 -23.92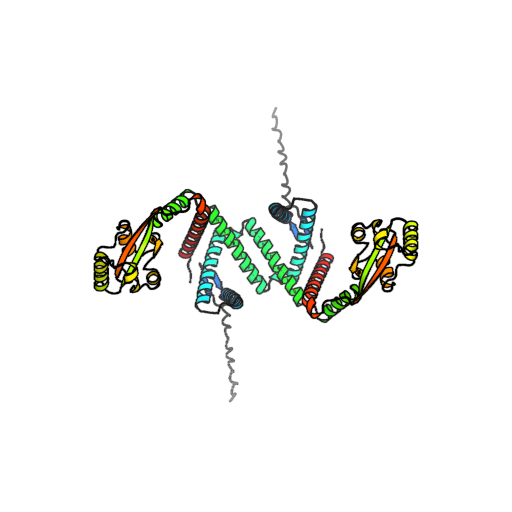2 -12.008 1 96.19 249 GLU B CA 1
ATOM 3916 C C . GLU B 1 249 ? -15.25 -24.781 -11.727 1 96.19 249 GLU B C 1
ATOM 3918 O O . GLU B 1 249 ? -16.156 -24.875 -12.57 1 96.19 249 GLU B O 1
ATOM 3923 N N . GLN B 1 250 ? -15.234 -25.375 -10.578 1 96.88 250 GLN B N 1
ATOM 3924 C CA . GLN B 1 250 ? -16.391 -26.172 -10.188 1 96.88 250 GLN B CA 1
ATOM 3925 C C . GLN B 1 250 ? -17.641 -25.297 -10.078 1 96.88 250 GLN B C 1
ATOM 3927 O O . GLN B 1 250 ? -18.719 -25.688 -10.555 1 96.88 250 GLN B O 1
ATOM 3932 N N . LEU B 1 251 ? -17.547 -24.109 -9.469 1 96.94 251 LEU B N 1
ATOM 3933 C CA . LEU B 1 251 ? -18.672 -23.203 -9.328 1 96.94 251 LEU B CA 1
ATOM 3934 C C . LEU B 1 251 ? -19.141 -22.688 -10.688 1 96.94 251 LEU B C 1
ATOM 3936 O O . LEU B 1 251 ? -20.344 -22.594 -10.938 1 96.94 251 LEU B O 1
ATOM 3940 N N . ARG B 1 252 ? -18.156 -22.375 -11.531 1 95.75 252 ARG B N 1
ATOM 3941 C CA . ARG B 1 252 ? -18.469 -21.891 -12.875 1 95.75 252 ARG B CA 1
ATOM 3942 C C . ARG B 1 252 ? -19.219 -22.938 -13.672 1 95.75 252 ARG B C 1
ATOM 3944 O O . ARG B 1 252 ? -20.172 -22.625 -14.383 1 95.75 252 ARG B O 1
ATOM 3951 N N . ALA B 1 253 ? -18.859 -24.188 -13.547 1 95.38 253 ALA B N 1
ATOM 3952 C CA . ALA B 1 253 ? -19.469 -25.297 -14.281 1 95.38 253 ALA B CA 1
ATOM 3953 C C . ALA B 1 253 ? -20.922 -25.5 -13.852 1 95.38 253 ALA B C 1
ATOM 3955 O O . ALA B 1 253 ? -21.766 -25.922 -14.641 1 95.38 253 ALA B O 1
ATOM 3956 N N . LYS B 1 254 ? -21.203 -25.156 -12.625 1 95.44 254 LYS B N 1
ATOM 3957 C CA . LYS B 1 254 ? -22.547 -25.359 -12.078 1 95.44 254 LYS B CA 1
ATOM 3958 C C . LYS B 1 254 ? -23.453 -24.172 -12.375 1 95.44 254 LYS B C 1
ATOM 3960 O O . LYS B 1 254 ? -24.672 -24.266 -12.242 1 95.44 254 LYS B O 1
ATOM 3965 N N . ALA B 1 255 ? -22.828 -23.078 -12.75 1 95.44 255 ALA B N 1
ATOM 3966 C CA . ALA B 1 255 ? -23.594 -21.859 -12.961 1 95.44 255 ALA B CA 1
ATOM 3967 C C . ALA B 1 255 ? -24.188 -21.812 -14.367 1 95.44 255 ALA B C 1
ATOM 3969 O O . ALA B 1 255 ? -23.562 -22.281 -15.32 1 95.44 255 ALA B O 1
ATOM 3970 N N . LYS B 1 256 ? -25.453 -21.25 -14.555 1 94.81 256 LYS B N 1
ATOM 3971 C CA . LYS B 1 256 ? -26.094 -21 -15.844 1 94.81 256 LYS B CA 1
ATOM 3972 C C . LYS B 1 256 ? -25.812 -19.578 -16.328 1 94.81 256 LYS B C 1
ATOM 3974 O O . LYS B 1 256 ? -26.344 -18.609 -15.773 1 94.81 256 LYS B O 1
ATOM 3979 N N . VAL B 1 257 ? -24.984 -19.5 -17.359 1 92.06 257 VAL B N 1
ATOM 3980 C CA . VAL B 1 257 ? -24.609 -18.203 -17.891 1 92.06 257 VAL B CA 1
ATOM 3981 C C . VAL B 1 257 ? -25.281 -17.969 -19.234 1 92.06 257 VAL B C 1
ATOM 3983 O O . VAL B 1 257 ? -25.219 -18.828 -20.125 1 92.06 257 VAL B O 1
ATOM 3986 N N . GLN B 1 258 ? -26.031 -16.875 -19.391 1 87.44 258 GLN B N 1
ATOM 3987 C CA . GLN B 1 258 ? -26.719 -16.516 -20.641 1 87.44 258 GLN B CA 1
ATOM 3988 C C . GLN B 1 258 ? -26.25 -15.148 -21.141 1 87.44 258 GLN B C 1
ATOM 3990 O O . GLN B 1 258 ? -25.875 -14.289 -20.344 1 87.44 258 GLN B O 1
#